Protein AF-A0A5E4LRZ2-F1 (afdb_monomer)

Nearest PDB structures (foldseek):
  6qfd-assembly1_A  TM=7.052E-01  e=1.386E-02  Halobacterium salinarum NRC-1
  9jm0-assembly1_L  TM=5.644E-01  e=1.169E-01  Escherichia coli
  7dg2-assembly1_A  TM=5.696E-01  e=1.791E-01  Xenopus laevis
  8b9x-assembly2_B  TM=5.168E-01  e=1.243E-01  Homo sapiens
  7v9x-assembly1_C  TM=5.804E-01  e=6.843E-01  Escherichia coli

Structure (mmCIF, N/CA/C/O backbone):
data_AF-A0A5E4LRZ2-F1
#
_entry.id   AF-A0A5E4LRZ2-F1
#
loop_
_atom_site.group_PDB
_atom_site.id
_atom_site.type_symbol
_atom_site.label_atom_id
_atom_site.label_alt_id
_atom_site.label_comp_id
_atom_site.label_asym_id
_atom_site.label_entity_id
_atom_site.label_seq_id
_atom_site.pdbx_PDB_ins_code
_atom_site.Cartn_x
_atom_site.Cartn_y
_atom_site.Cartn_z
_atom_site.occupancy
_atom_site.B_iso_or_equiv
_atom_site.auth_seq_id
_atom_site.auth_comp_id
_atom_site.auth_asym_id
_atom_site.auth_atom_id
_atom_site.pdbx_PDB_model_num
ATOM 1 N N . MET A 1 1 ? 62.713 -15.114 -12.283 1.00 41.16 1 MET A N 1
ATOM 2 C CA . MET A 1 1 ? 62.167 -14.926 -13.647 1.00 41.16 1 MET A CA 1
ATOM 3 C C . MET A 1 1 ? 60.841 -14.191 -13.545 1.00 41.16 1 MET A C 1
ATOM 5 O O . MET A 1 1 ? 59.842 -14.797 -13.183 1.00 41.16 1 MET A O 1
ATOM 9 N N . ILE A 1 2 ? 60.842 -12.883 -13.797 1.00 35.38 2 ILE A N 1
ATOM 10 C CA . ILE A 1 2 ? 59.620 -12.074 -13.849 1.00 35.38 2 ILE A 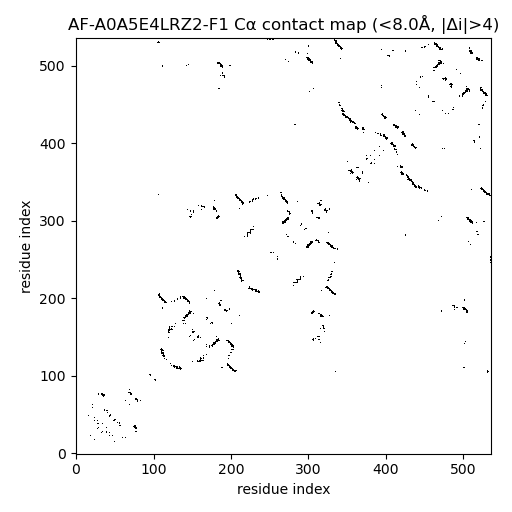CA 1
ATOM 11 C C . ILE A 1 2 ? 58.945 -12.401 -15.185 1.00 35.38 2 ILE A C 1
ATOM 13 O O . ILE A 1 2 ? 59.449 -12.026 -16.240 1.00 35.38 2 ILE A O 1
ATOM 17 N N . ARG A 1 3 ? 57.855 -13.178 -15.158 1.0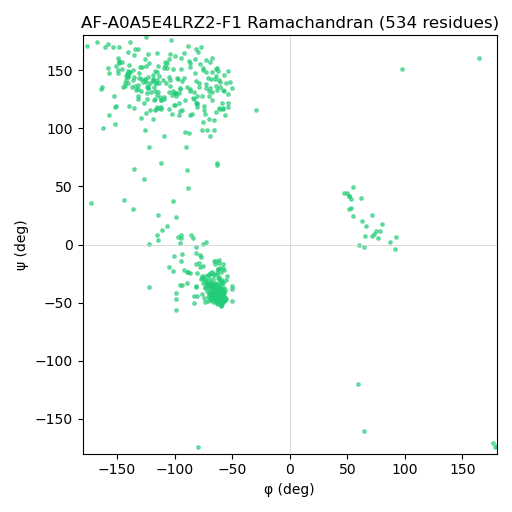0 34.75 3 ARG A N 1
ATOM 18 C CA . ARG A 1 3 ? 57.011 -13.377 -16.341 1.00 34.75 3 ARG A CA 1
ATOM 19 C C . ARG A 1 3 ? 56.285 -12.066 -16.607 1.00 34.75 3 ARG A C 1
ATOM 21 O O . ARG A 1 3 ? 55.382 -11.697 -15.863 1.00 34.75 3 ARG A O 1
ATOM 28 N N . THR A 1 4 ? 56.689 -11.374 -17.664 1.00 33.81 4 THR A N 1
ATOM 29 C CA . THR A 1 4 ? 55.971 -10.226 -18.211 1.00 33.81 4 THR A CA 1
ATOM 30 C C . THR A 1 4 ? 54.546 -10.666 -18.535 1.00 33.81 4 THR A C 1
ATOM 32 O O . THR A 1 4 ? 54.327 -11.497 -19.419 1.00 33.81 4 THR A O 1
ATOM 35 N N . ILE A 1 5 ? 53.574 -10.154 -17.783 1.00 38.72 5 ILE A N 1
ATOM 36 C CA . ILE A 1 5 ? 52.155 -10.345 -18.071 1.00 38.72 5 ILE A CA 1
ATOM 37 C C . ILE A 1 5 ? 51.898 -9.612 -19.389 1.00 38.72 5 ILE A C 1
ATOM 39 O O . ILE A 1 5 ? 51.934 -8.383 -19.431 1.00 38.72 5 ILE A O 1
ATOM 43 N N . LYS A 1 6 ? 51.698 -10.354 -20.487 1.00 39.06 6 LYS A N 1
ATOM 44 C CA . LYS A 1 6 ? 51.156 -9.763 -21.715 1.00 39.06 6 LYS A CA 1
ATOM 45 C C . LYS A 1 6 ? 49.798 -9.172 -21.350 1.00 39.06 6 LYS A C 1
ATOM 47 O O . LYS A 1 6 ? 48.937 -9.901 -20.859 1.00 39.06 6 LYS A O 1
ATOM 52 N N . GLN A 1 7 ? 49.625 -7.870 -21.570 1.00 30.97 7 GLN A N 1
ATOM 53 C CA . GLN A 1 7 ? 48.300 -7.263 -21.516 1.00 30.97 7 GLN A CA 1
ATOM 54 C C . GLN A 1 7 ? 47.355 -8.069 -22.425 1.00 30.97 7 GLN A C 1
ATOM 56 O O . GLN A 1 7 ? 47.787 -8.504 -23.502 1.00 30.97 7 GLN A O 1
ATOM 61 N N . PRO A 1 8 ? 46.098 -8.308 -22.011 1.00 31.67 8 PRO A N 1
ATOM 62 C CA . PRO A 1 8 ? 45.113 -8.876 -22.917 1.00 31.67 8 PRO A CA 1
ATOM 63 C C . PRO A 1 8 ? 44.998 -7.947 -24.133 1.00 31.67 8 PRO A C 1
ATOM 65 O O . PRO A 1 8 ? 45.179 -6.734 -23.979 1.00 31.67 8 PRO A O 1
ATOM 68 N N . PRO A 1 9 ? 44.750 -8.476 -25.342 1.00 30.97 9 PRO A N 1
ATOM 69 C CA . PRO A 1 9 ? 44.590 -7.623 -26.503 1.00 30.97 9 PRO A CA 1
ATOM 70 C C . PRO A 1 9 ? 43.443 -6.653 -26.218 1.00 30.97 9 PRO A C 1
ATOM 72 O O . PRO A 1 9 ? 42.300 -7.060 -26.019 1.00 30.97 9 PRO A O 1
ATOM 75 N N . VAL A 1 10 ? 43.773 -5.362 -26.172 1.00 33.16 10 VAL A N 1
ATOM 76 C CA . VAL A 1 10 ? 42.800 -4.291 -26.374 1.00 33.16 10 VAL A CA 1
ATOM 77 C C . VAL A 1 10 ? 42.057 -4.646 -27.663 1.00 33.16 10 VAL A C 1
ATOM 79 O O . VAL A 1 10 ? 42.703 -5.065 -28.627 1.00 33.16 10 VAL A O 1
ATOM 82 N N . PHE A 1 11 ? 40.726 -4.536 -27.676 1.00 38.78 11 PHE A N 1
ATOM 83 C CA . PHE A 1 11 ? 39.903 -4.642 -28.887 1.00 38.78 11 PHE A CA 1
ATOM 84 C C . PHE A 1 11 ? 40.262 -3.497 -29.859 1.00 38.78 11 PHE A C 1
ATOM 86 O O . PHE A 1 11 ? 39.494 -2.571 -30.083 1.00 38.78 11 PHE A O 1
ATOM 93 N N . SER A 1 12 ? 41.464 -3.533 -30.423 1.00 36.78 12 SER A N 1
ATOM 94 C CA . SER A 1 12 ? 41.774 -2.917 -31.704 1.00 36.78 12 SER A CA 1
ATOM 95 C C . SER A 1 12 ? 41.236 -3.862 -32.775 1.00 36.78 12 SER A C 1
ATOM 97 O O . SER A 1 12 ? 41.393 -5.075 -32.606 1.00 36.78 12 SER A O 1
ATOM 99 N N . PRO A 1 13 ? 40.608 -3.368 -33.857 1.00 37.88 13 PRO A N 1
ATOM 100 C CA . PRO A 1 13 ? 40.094 -4.243 -34.902 1.00 37.88 13 PRO A CA 1
ATOM 101 C C . PRO A 1 13 ? 41.263 -5.073 -35.461 1.00 37.88 13 PRO A C 1
ATOM 103 O O . PRO A 1 13 ? 42.227 -4.497 -35.973 1.00 37.88 13 PRO A O 1
ATOM 106 N N . PRO A 1 14 ? 41.242 -6.409 -35.326 1.00 43.06 14 PRO A N 1
ATOM 107 C CA . PRO A 1 14 ? 42.219 -7.269 -35.969 1.00 43.06 14 PRO A CA 1
ATOM 108 C C . PRO A 1 14 ? 42.085 -7.148 -37.486 1.00 43.06 14 PRO A C 1
ATOM 110 O O . PRO A 1 14 ? 41.001 -6.893 -38.004 1.00 43.06 14 PRO A O 1
ATOM 113 N N . ASP A 1 15 ? 43.196 -7.371 -38.178 1.00 54.34 15 ASP A N 1
ATOM 114 C CA . ASP A 1 15 ? 43.298 -7.563 -39.626 1.00 54.34 15 ASP A CA 1
ATOM 115 C C . ASP A 1 15 ? 42.025 -8.192 -40.242 1.00 54.34 15 ASP A C 1
ATOM 117 O O . ASP A 1 15 ? 41.661 -9.332 -39.927 1.00 54.34 15 ASP A O 1
ATOM 121 N N . ALA A 1 16 ? 41.338 -7.436 -41.109 1.00 52.62 16 ALA A N 1
ATOM 122 C CA . ALA A 1 16 ? 40.048 -7.805 -41.701 1.00 52.62 16 ALA A CA 1
ATOM 123 C C . ALA A 1 16 ? 40.093 -9.134 -42.480 1.00 52.62 16 ALA A C 1
ATOM 125 O O . ALA A 1 16 ? 39.062 -9.785 -42.656 1.00 52.62 16 ALA A O 1
ATOM 126 N N . SER A 1 17 ? 41.289 -9.575 -42.886 1.00 54.38 17 SER A N 1
ATOM 127 C CA . SER A 1 17 ? 41.528 -10.860 -43.552 1.00 54.38 17 SER A CA 1
ATOM 128 C C . SER A 1 17 ? 41.256 -12.091 -42.673 1.00 54.38 17 SER A C 1
ATOM 130 O O . SER A 1 17 ? 41.139 -13.201 -43.194 1.00 54.38 17 SER A O 1
ATOM 132 N N . ARG A 1 18 ? 41.124 -11.925 -41.348 1.00 60.69 18 ARG A N 1
ATOM 133 C CA . ARG A 1 18 ? 40.871 -13.023 -40.395 1.00 60.69 18 ARG A CA 1
ATOM 134 C C . ARG A 1 18 ? 39.396 -13.260 -40.081 1.00 60.69 18 ARG A C 1
ATOM 136 O O . ARG A 1 18 ? 39.071 -14.243 -39.416 1.00 60.69 18 ARG A O 1
ATOM 143 N N . TYR A 1 19 ? 38.506 -12.382 -40.533 1.00 71.38 19 TYR A N 1
ATOM 144 C CA . TYR A 1 19 ? 37.084 -12.463 -40.226 1.00 71.38 19 TYR A CA 1
ATOM 145 C C . TYR A 1 19 ? 36.287 -13.148 -41.330 1.00 71.38 19 TYR A C 1
ATOM 147 O O . TYR A 1 19 ? 36.519 -12.960 -42.522 1.00 71.38 19 TYR A O 1
ATOM 155 N N . SER A 1 20 ? 35.296 -13.940 -40.923 1.00 86.56 20 SER A N 1
ATOM 156 C CA . SER A 1 20 ? 34.353 -14.536 -41.866 1.00 86.56 20 SER A CA 1
ATOM 157 C C . SER A 1 20 ? 33.531 -13.449 -42.569 1.00 86.56 20 SER A C 1
ATOM 159 O O . SER A 1 20 ? 33.213 -12.419 -41.970 1.00 86.56 20 SER A O 1
ATOM 161 N N . LEU A 1 21 ? 33.089 -13.705 -43.806 1.00 88.00 21 LEU A N 1
ATOM 162 C CA . LEU A 1 21 ? 32.194 -12.790 -44.530 1.00 88.00 21 LEU A CA 1
ATOM 163 C C . LEU A 1 21 ? 30.916 -12.473 -43.727 1.00 88.00 21 LEU A C 1
ATOM 165 O O . LEU A 1 21 ? 30.387 -11.370 -43.816 1.00 88.00 21 LEU A O 1
ATOM 169 N N . ARG A 1 22 ? 30.459 -13.420 -42.895 1.00 90.88 22 ARG A N 1
ATOM 170 C CA . ARG A 1 22 ? 29.355 -13.243 -41.942 1.00 90.88 22 ARG A CA 1
ATOM 171 C C . ARG A 1 22 ? 29.642 -12.132 -40.932 1.00 90.88 22 ARG A C 1
ATOM 173 O O . ARG A 1 22 ? 28.804 -11.257 -40.745 1.00 90.88 22 ARG A O 1
ATOM 180 N N . THR A 1 23 ? 30.821 -12.146 -40.317 1.00 88.25 23 THR A N 1
ATOM 181 C CA . THR A 1 23 ? 31.249 -11.128 -39.346 1.00 88.25 23 THR A CA 1
ATOM 182 C C . THR A 1 23 ? 31.378 -9.755 -39.997 1.00 88.25 23 THR A C 1
ATOM 184 O O . THR A 1 23 ? 30.897 -8.774 -39.441 1.00 88.25 23 THR A O 1
ATOM 187 N N . LEU A 1 24 ? 31.954 -9.693 -41.200 1.00 90.44 24 LEU A N 1
ATOM 188 C CA . LEU A 1 24 ? 32.129 -8.436 -41.928 1.00 90.44 24 LEU A CA 1
ATOM 189 C C . LEU A 1 24 ? 30.788 -7.801 -42.311 1.00 90.44 24 LEU A C 1
ATOM 191 O O . LEU A 1 24 ? 30.623 -6.598 -42.167 1.00 90.44 24 LEU A O 1
ATOM 195 N N . VAL A 1 25 ? 29.802 -8.604 -42.726 1.00 91.62 25 VAL A N 1
ATOM 196 C CA . VAL A 1 25 ? 28.440 -8.112 -42.998 1.00 91.62 25 VAL A CA 1
ATOM 197 C C . VAL A 1 25 ? 27.772 -7.568 -41.730 1.00 91.62 25 VAL A C 1
ATOM 199 O O . VAL A 1 25 ? 27.154 -6.507 -41.790 1.00 91.62 25 VAL A O 1
ATOM 202 N N . ILE A 1 26 ? 27.913 -8.252 -40.587 1.00 90.50 26 ILE A N 1
ATOM 203 C CA . ILE A 1 26 ? 27.392 -7.771 -39.294 1.00 90.50 26 ILE A CA 1
ATOM 204 C C . ILE A 1 26 ? 28.047 -6.438 -38.914 1.00 90.50 26 ILE A C 1
ATOM 206 O O . ILE A 1 26 ? 27.341 -5.514 -38.531 1.00 90.50 26 ILE A O 1
ATOM 210 N N . GLN A 1 27 ? 29.367 -6.317 -39.069 1.00 88.50 27 GLN A N 1
ATOM 211 C CA . GLN A 1 27 ? 30.116 -5.100 -38.741 1.00 88.50 27 GLN A CA 1
ATOM 212 C C . GLN A 1 27 ? 29.839 -3.945 -39.717 1.00 88.50 27 GLN A C 1
ATOM 214 O O . GLN A 1 27 ? 29.812 -2.781 -39.336 1.00 88.50 27 GLN A O 1
ATOM 219 N N . THR A 1 28 ? 29.579 -4.232 -40.994 1.00 91.69 28 THR A N 1
ATOM 220 C CA . THR A 1 28 ? 29.072 -3.211 -41.917 1.00 91.69 28 THR A CA 1
ATOM 221 C C . THR A 1 28 ? 27.716 -2.697 -41.447 1.00 91.69 28 THR A C 1
ATOM 223 O O . THR A 1 28 ? 27.532 -1.492 -41.359 1.00 91.69 28 THR A O 1
ATOM 226 N N . LEU A 1 29 ? 26.787 -3.593 -41.106 1.00 91.81 29 LEU A N 1
ATOM 227 C CA . LEU A 1 29 ? 25.434 -3.222 -40.684 1.00 91.81 29 LEU A CA 1
ATOM 228 C C . LEU A 1 29 ? 25.346 -2.696 -39.239 1.00 91.81 29 LEU A C 1
ATOM 230 O O . LEU A 1 29 ? 24.295 -2.179 -38.869 1.00 91.81 29 LEU A O 1
ATOM 234 N N . SER A 1 30 ? 26.401 -2.809 -38.421 1.00 89.19 30 SER A N 1
ATOM 235 C CA . SER A 1 30 ? 26.472 -2.126 -37.119 1.00 89.19 30 SER A CA 1
ATOM 236 C C . SER A 1 30 ? 26.749 -0.637 -37.268 1.00 89.19 30 SER A C 1
ATOM 238 O O . SER A 1 30 ? 26.251 0.161 -36.478 1.00 89.19 30 SER A O 1
ATOM 240 N N . ASP A 1 31 ? 27.516 -0.277 -38.292 1.00 87.31 31 ASP A N 1
ATOM 241 C CA . ASP A 1 31 ? 28.000 1.084 -38.495 1.00 87.31 31 ASP A CA 1
ATOM 242 C C . ASP A 1 31 ? 27.129 1.827 -39.515 1.00 87.31 31 ASP A C 1
ATOM 244 O O . ASP A 1 31 ? 26.769 2.983 -39.315 1.00 87.31 31 ASP A O 1
ATOM 248 N N . ASP A 1 32 ? 26.747 1.129 -40.586 1.00 88.44 32 ASP A N 1
ATOM 249 C CA . ASP A 1 32 ? 26.063 1.674 -41.748 1.00 88.44 32 ASP A CA 1
ATOM 250 C C . ASP A 1 32 ? 24.770 0.879 -41.983 1.00 88.44 32 ASP A C 1
ATOM 252 O O . ASP A 1 32 ? 24.766 -0.211 -42.559 1.00 88.44 32 ASP A O 1
ATOM 256 N N . TRP A 1 33 ? 23.641 1.416 -41.519 1.00 91.44 33 TRP A N 1
ATOM 257 C CA . TRP A 1 33 ? 22.314 0.818 -41.677 1.00 91.44 33 TRP A CA 1
ATOM 258 C C . TRP A 1 33 ? 21.233 1.908 -41.788 1.00 91.44 33 TRP A C 1
ATOM 260 O O . TRP A 1 33 ? 21.430 3.026 -41.315 1.00 91.44 33 TRP A O 1
ATOM 270 N N . PRO A 1 34 ? 20.070 1.618 -42.398 1.00 91.31 34 PRO A N 1
ATOM 271 C CA . PRO A 1 34 ? 19.722 0.399 -43.127 1.00 91.31 34 PRO A CA 1
ATOM 272 C C . PRO A 1 34 ? 20.251 0.414 -44.576 1.00 91.31 34 PRO A C 1
ATOM 274 O O . PRO A 1 34 ? 20.159 1.431 -45.272 1.00 91.31 34 PRO A O 1
ATOM 277 N N . LEU A 1 35 ? 20.741 -0.729 -45.072 1.00 94.06 35 LEU A N 1
ATOM 278 C CA . LEU A 1 35 ? 21.342 -0.863 -46.413 1.00 94.06 35 LEU A CA 1
ATOM 279 C C . LEU A 1 35 ? 20.638 -1.922 -47.267 1.00 94.06 35 LEU A C 1
ATOM 281 O O . LEU A 1 35 ? 20.237 -2.972 -46.776 1.00 94.06 35 LEU A O 1
ATOM 285 N N . ASN A 1 36 ? 20.521 -1.694 -48.576 1.00 94.94 36 ASN A N 1
ATOM 286 C CA . ASN A 1 36 ? 20.112 -2.749 -49.510 1.00 94.94 36 ASN A CA 1
ATOM 287 C C . ASN A 1 36 ? 21.291 -3.686 -49.851 1.00 94.94 36 ASN A C 1
ATOM 289 O O . ASN A 1 36 ? 22.453 -3.354 -49.623 1.00 94.94 36 ASN A O 1
ATOM 293 N N . GLY A 1 37 ? 21.018 -4.850 -50.452 1.00 91.69 37 GLY A N 1
ATOM 294 C CA . GLY A 1 37 ? 22.056 -5.860 -50.713 1.00 91.69 37 GLY A CA 1
ATOM 295 C C . GLY A 1 37 ? 23.233 -5.378 -51.581 1.00 91.69 37 GLY A C 1
ATOM 296 O O . GLY A 1 37 ? 24.360 -5.827 -51.385 1.00 91.69 37 GLY A O 1
ATOM 297 N N . ARG A 1 38 ? 23.012 -4.433 -52.511 1.00 93.38 38 ARG A N 1
ATOM 298 C CA . ARG A 1 38 ? 24.093 -3.822 -53.311 1.00 93.38 38 ARG A CA 1
ATOM 299 C C . ARG A 1 38 ? 24.946 -2.876 -52.473 1.00 93.38 38 ARG A C 1
ATOM 301 O O . ARG A 1 38 ? 26.162 -2.878 -52.626 1.00 93.38 38 ARG A O 1
ATOM 308 N N . GLN A 1 39 ? 24.321 -2.102 -51.593 1.00 94.50 39 GLN A N 1
ATOM 309 C CA . GLN A 1 39 ? 25.025 -1.202 -50.684 1.00 94.50 39 GLN A CA 1
ATOM 310 C C . GLN A 1 39 ? 25.871 -1.975 -49.670 1.00 94.50 39 GLN A C 1
ATOM 312 O O . GLN A 1 39 ? 27.029 -1.627 -49.489 1.00 94.50 39 GLN A O 1
ATOM 317 N N . VAL A 1 40 ? 25.353 -3.070 -49.096 1.00 93.25 40 VAL A N 1
ATOM 318 C CA . VAL A 1 40 ? 26.142 -3.946 -48.209 1.00 93.25 40 VAL A CA 1
ATOM 319 C C . VAL A 1 40 ? 27.357 -4.512 -48.946 1.00 93.25 40 VAL A C 1
ATOM 321 O O . VAL A 1 40 ? 28.463 -4.474 -48.425 1.00 93.25 40 VAL A O 1
ATOM 324 N N . TYR A 1 41 ? 27.177 -4.997 -50.179 1.00 94.31 41 TYR A N 1
ATOM 325 C CA . TYR A 1 41 ? 28.283 -5.511 -50.992 1.00 94.31 41 TYR A CA 1
ATOM 326 C C . TYR A 1 41 ? 29.390 -4.470 -51.223 1.00 94.31 41 TYR A C 1
ATOM 328 O O . TYR A 1 41 ? 30.567 -4.779 -51.039 1.00 94.31 41 TYR A O 1
ATOM 336 N N . LEU A 1 42 ? 29.014 -3.250 -51.621 1.00 91.75 42 LEU A N 1
ATOM 337 C CA . LEU A 1 42 ? 29.971 -2.169 -51.861 1.00 91.75 42 LEU A CA 1
ATOM 338 C C . LEU A 1 42 ? 30.667 -1.744 -50.564 1.00 91.75 42 LEU A C 1
ATOM 340 O O . LEU A 1 42 ? 31.889 -1.649 -50.550 1.00 91.75 42 LEU A O 1
ATOM 344 N N . ALA A 1 43 ? 29.912 -1.591 -49.475 1.00 90.06 43 ALA A N 1
ATOM 345 C CA . ALA A 1 43 ? 30.446 -1.198 -48.178 1.00 90.06 43 ALA A CA 1
ATOM 346 C C . ALA A 1 43 ? 31.416 -2.244 -47.608 1.00 90.06 43 ALA A C 1
ATOM 348 O O . ALA A 1 43 ? 32.485 -1.884 -47.133 1.00 90.06 43 ALA A O 1
ATOM 349 N N . VAL A 1 44 ? 31.112 -3.543 -47.717 1.00 89.44 44 VAL A N 1
ATOM 350 C CA . VAL A 1 44 ? 32.045 -4.607 -47.300 1.00 89.44 44 VAL A CA 1
ATOM 351 C C . VAL A 1 44 ? 33.329 -4.574 -48.139 1.00 89.44 44 VAL A C 1
ATOM 353 O O . VAL A 1 44 ? 34.421 -4.741 -47.597 1.00 89.44 44 VAL A O 1
ATOM 356 N N . LYS A 1 45 ? 33.212 -4.349 -49.455 1.00 87.62 45 LYS A N 1
ATOM 357 C CA . LYS A 1 45 ? 34.362 -4.276 -50.369 1.00 87.62 45 LYS A CA 1
ATOM 358 C C . LYS A 1 45 ? 35.273 -3.087 -50.050 1.00 87.62 45 LYS A C 1
ATOM 360 O O . LYS A 1 45 ? 36.490 -3.239 -50.023 1.00 87.62 45 LYS A O 1
ATOM 365 N N . GLU A 1 46 ? 34.680 -1.921 -49.827 1.00 86.25 46 GLU A N 1
ATOM 366 C CA . GLU A 1 46 ? 35.391 -0.663 -49.590 1.00 86.25 46 GLU A CA 1
ATOM 367 C C . GLU A 1 46 ? 36.000 -0.603 -48.186 1.00 86.25 46 GLU A C 1
ATOM 369 O O . GLU A 1 46 ? 37.177 -0.290 -48.034 1.00 86.25 46 GLU A O 1
ATOM 374 N N . LYS A 1 47 ? 35.228 -0.975 -47.160 1.00 84.31 47 LYS A N 1
ATOM 375 C CA . LYS A 1 47 ? 35.608 -0.820 -45.749 1.00 84.31 47 LYS A CA 1
ATOM 376 C C . LYS A 1 47 ? 36.688 -1.793 -45.290 1.00 84.31 47 LYS A C 1
ATOM 378 O O . LYS A 1 47 ? 37.472 -1.472 -44.403 1.00 84.31 47 LYS A O 1
ATOM 383 N N . PHE A 1 48 ? 36.721 -2.984 -45.879 1.00 83.62 48 PHE A N 1
ATOM 384 C CA . PHE A 1 48 ? 37.618 -4.060 -45.455 1.00 83.62 48 PHE A CA 1
ATOM 385 C C . PHE A 1 48 ? 38.666 -4.425 -46.511 1.00 83.62 48 PHE A C 1
ATOM 387 O O . PHE A 1 48 ? 39.427 -5.366 -46.299 1.00 83.62 48 PHE A O 1
ATOM 394 N N . SER A 1 49 ? 38.718 -3.704 -47.640 1.00 81.19 49 SER A N 1
ATOM 395 C CA . SER A 1 49 ? 39.664 -3.936 -48.745 1.00 81.19 49 SER A CA 1
ATOM 396 C C . SER A 1 49 ? 39.706 -5.391 -49.240 1.00 81.19 49 SER A C 1
ATOM 398 O O . SER A 1 49 ? 40.732 -5.873 -49.721 1.00 81.19 49 SER A O 1
ATOM 400 N N . ILE A 1 50 ? 38.580 -6.104 -49.138 1.00 80.25 50 ILE A N 1
ATOM 401 C CA . ILE A 1 50 ? 38.406 -7.476 -49.629 1.00 80.25 50 ILE A CA 1
ATOM 402 C C . ILE A 1 50 ? 37.533 -7.491 -50.884 1.00 80.25 50 ILE A C 1
ATOM 404 O O . ILE A 1 50 ? 36.709 -6.609 -51.097 1.00 80.25 50 ILE A O 1
ATOM 408 N N . SER A 1 51 ? 37.666 -8.526 -51.715 1.00 81.38 51 SER A N 1
ATOM 409 C CA . SER A 1 51 ? 36.856 -8.693 -52.932 1.00 81.38 51 SER A CA 1
ATOM 410 C C . SER A 1 51 ? 35.899 -9.888 -52.826 1.00 81.38 51 SER A C 1
ATOM 412 O O . SER A 1 51 ? 36.115 -10.900 -53.496 1.00 81.38 51 SER A O 1
ATOM 414 N N . PRO A 1 52 ? 34.840 -9.823 -51.992 1.00 85.19 52 PRO A N 1
ATOM 415 C CA . PRO A 1 52 ? 33.826 -10.870 -51.968 1.00 85.19 52 PRO A CA 1
ATOM 416 C C . PRO A 1 52 ? 33.041 -10.874 -53.288 1.00 85.19 52 PRO A C 1
ATOM 418 O O . PRO A 1 52 ? 33.005 -9.880 -54.014 1.00 85.19 52 PRO A O 1
ATOM 421 N N . THR A 1 53 ? 32.367 -11.977 -53.609 1.00 91.00 53 THR A N 1
ATOM 422 C CA . THR A 1 53 ? 31.400 -11.991 -54.715 1.00 91.00 53 THR A CA 1
ATOM 423 C C . THR A 1 53 ? 30.059 -11.434 -54.242 1.00 91.00 53 THR A C 1
ATOM 425 O O . THR A 1 53 ? 29.657 -11.634 -53.093 1.00 91.00 53 THR A O 1
ATOM 428 N N . TYR A 1 54 ? 29.319 -10.770 -55.136 1.00 91.12 54 TYR A N 1
ATOM 429 C CA . TYR A 1 54 ? 27.969 -10.287 -54.823 1.00 91.12 54 TYR A CA 1
ATOM 430 C C . TYR A 1 54 ? 27.044 -11.431 -54.373 1.00 91.12 54 TYR A C 1
ATOM 432 O O . TYR A 1 54 ? 26.325 -11.306 -53.384 1.00 91.12 54 TYR A O 1
ATOM 440 N N . GLN A 1 55 ? 27.128 -12.585 -55.047 1.00 90.19 55 GLN A N 1
ATOM 441 C CA . GLN A 1 55 ? 26.392 -13.796 -54.670 1.00 90.19 55 GLN A CA 1
ATOM 442 C C . GLN A 1 55 ? 26.775 -14.301 -53.269 1.00 90.19 55 GLN A C 1
ATOM 444 O O . GLN A 1 55 ? 25.901 -14.742 -52.524 1.00 90.19 55 GLN A O 1
ATOM 449 N N . GLY A 1 56 ? 28.052 -14.195 -52.881 1.00 90.25 56 GLY A N 1
ATOM 450 C CA . GLY A 1 56 ? 28.529 -14.555 -51.545 1.00 90.25 56 GLY A CA 1
ATOM 451 C C . GLY A 1 56 ? 27.922 -13.678 -50.450 1.00 90.25 56 GLY A C 1
ATOM 452 O O . GLY A 1 56 ? 27.383 -14.202 -49.477 1.00 90.25 56 GLY A O 1
ATOM 453 N N . VAL A 1 57 ? 27.923 -12.353 -50.641 1.00 92.62 57 VAL A N 1
ATOM 454 C CA . VAL A 1 57 ? 27.279 -11.407 -49.707 1.00 92.62 57 VAL A CA 1
ATOM 455 C C . VAL A 1 57 ? 25.774 -11.664 -49.629 1.00 92.62 57 VAL A C 1
ATOM 457 O O . VAL A 1 57 ? 25.210 -11.733 -48.539 1.00 92.62 57 VAL A O 1
ATOM 460 N N . HIS A 1 58 ? 25.121 -11.891 -50.770 1.00 93.25 58 HIS A N 1
ATOM 461 C CA . HIS A 1 58 ? 23.690 -12.183 -50.818 1.00 93.25 58 HIS A CA 1
ATOM 462 C C . HIS A 1 58 ? 23.325 -13.488 -50.087 1.00 93.25 58 HIS A C 1
ATOM 464 O O . HIS A 1 58 ? 22.291 -13.560 -49.420 1.00 93.25 58 HIS A O 1
ATOM 470 N N . LYS A 1 59 ? 24.156 -14.534 -50.194 1.00 94.75 59 LYS A N 1
ATOM 471 C CA . LYS A 1 59 ? 23.959 -15.798 -49.469 1.00 94.75 59 LYS A CA 1
ATOM 472 C C . LYS A 1 59 ? 24.061 -15.594 -47.954 1.00 94.75 59 LYS A C 1
ATOM 474 O O . LYS A 1 59 ? 23.205 -16.082 -47.223 1.00 94.75 59 LYS A O 1
ATOM 479 N N . VAL A 1 60 ? 25.059 -14.834 -47.500 1.00 94.62 60 VAL A N 1
ATOM 480 C CA . VAL A 1 60 ? 25.260 -14.507 -46.078 1.00 94.62 60 VAL A CA 1
ATOM 481 C C . VAL A 1 60 ? 24.106 -13.675 -45.519 1.00 94.62 60 VAL A C 1
ATOM 483 O O . VAL A 1 60 ? 23.629 -13.966 -44.429 1.00 94.62 60 VAL A O 1
ATOM 486 N N . LEU A 1 61 ? 23.616 -12.684 -46.270 1.00 94.62 61 LEU A N 1
ATOM 487 C CA . LEU A 1 61 ? 22.463 -11.875 -45.862 1.00 94.62 61 LEU A CA 1
ATOM 488 C C . LEU A 1 61 ? 21.201 -12.721 -45.649 1.00 94.62 61 LEU A C 1
ATOM 490 O O . LEU A 1 61 ? 20.484 -12.487 -44.683 1.00 94.62 61 LEU A O 1
ATOM 494 N N . ARG A 1 62 ? 20.937 -13.715 -46.514 1.00 92.56 62 ARG A N 1
ATOM 495 C CA . ARG A 1 62 ? 19.821 -14.659 -46.309 1.00 92.56 62 ARG A CA 1
ATOM 496 C C . ARG A 1 62 ? 20.024 -15.506 -45.060 1.00 92.56 62 ARG A C 1
ATOM 498 O O . ARG A 1 62 ? 19.142 -15.540 -44.220 1.00 92.56 62 ARG A O 1
ATOM 505 N N . GLN A 1 63 ? 21.202 -16.104 -44.905 1.00 89.31 63 GLN A N 1
ATOM 506 C CA . GLN A 1 63 ? 21.495 -16.939 -43.742 1.00 89.31 63 GLN A CA 1
ATOM 507 C C . GLN A 1 63 ? 21.360 -16.161 -42.425 1.00 89.31 63 GLN A C 1
ATOM 509 O O . GLN A 1 63 ? 20.829 -16.675 -41.453 1.00 89.31 63 GLN A O 1
ATOM 514 N N . LEU A 1 64 ? 21.801 -14.902 -42.392 1.00 87.62 64 LEU A N 1
ATOM 515 C CA . LEU A 1 64 ? 21.660 -14.050 -41.214 1.00 87.62 64 LEU A CA 1
ATOM 516 C C . LEU A 1 64 ? 20.211 -13.609 -40.941 1.00 87.62 64 LEU A C 1
ATOM 518 O O . LEU A 1 64 ? 19.888 -13.327 -39.790 1.00 87.62 64 LEU A O 1
ATOM 522 N N . LEU A 1 65 ? 19.348 -13.533 -41.960 1.00 88.12 65 LEU A N 1
ATOM 523 C CA . LEU A 1 65 ? 17.906 -13.355 -41.754 1.00 88.12 65 LEU A CA 1
ATOM 524 C C . LEU A 1 65 ? 17.269 -14.625 -41.183 1.00 88.12 65 LEU A C 1
ATOM 526 O O . LEU A 1 65 ? 16.504 -14.529 -40.229 1.00 88.12 65 LEU A O 1
ATOM 530 N N . ASP A 1 66 ? 17.609 -15.789 -41.740 1.00 84.25 66 ASP A N 1
ATOM 531 C CA . ASP A 1 66 ? 17.087 -17.087 -41.294 1.00 84.25 66 ASP A CA 1
ATOM 532 C C . ASP A 1 66 ? 17.502 -17.383 -39.842 1.00 84.25 66 ASP A C 1
ATOM 534 O O . ASP A 1 66 ? 16.695 -17.850 -39.042 1.00 84.25 66 ASP A O 1
ATOM 538 N N . ASP A 1 67 ? 18.735 -17.020 -39.475 1.00 75.88 67 ASP A N 1
ATOM 539 C CA . ASP A 1 67 ? 19.265 -17.128 -38.111 1.00 75.88 67 ASP A CA 1
ATOM 540 C C . ASP A 1 67 ? 18.716 -16.038 -37.160 1.00 75.88 67 ASP A C 1
ATOM 542 O O . ASP A 1 67 ? 19.121 -15.967 -36.000 1.00 75.88 67 ASP A O 1
ATOM 546 N N . GLY A 1 68 ? 17.846 -15.140 -37.639 1.00 82.56 68 GLY A N 1
ATOM 547 C CA . GLY A 1 68 ? 17.240 -14.069 -36.842 1.00 82.56 68 GLY A CA 1
ATOM 548 C C . GLY A 1 68 ? 18.186 -12.927 -36.445 1.00 82.56 68 GLY A C 1
ATOM 549 O O . GLY A 1 68 ? 17.783 -12.038 -35.696 1.00 82.56 68 GLY A O 1
ATOM 550 N N . VAL A 1 69 ? 19.421 -12.907 -36.953 1.00 86.44 69 VAL A N 1
ATOM 551 C CA . VAL A 1 69 ? 20.444 -11.881 -36.663 1.00 86.44 69 VAL A CA 1
ATOM 552 C C . VAL A 1 69 ? 20.122 -10.550 -37.345 1.00 86.44 69 VAL A C 1
ATOM 554 O O . VAL A 1 69 ? 20.417 -9.478 -36.814 1.00 86.44 69 VAL A O 1
ATOM 557 N N . LEU A 1 70 ? 19.516 -10.602 -38.532 1.00 90.06 70 LEU A N 1
ATOM 558 C CA . LEU A 1 70 ? 19.083 -9.431 -39.292 1.00 90.06 70 LEU A CA 1
ATOM 559 C C . LEU A 1 70 ? 17.562 -9.301 -39.289 1.00 90.06 70 LEU A C 1
ATOM 561 O O . LEU A 1 70 ? 16.830 -10.276 -39.156 1.00 90.06 70 LEU A O 1
ATOM 565 N N . SER A 1 71 ? 17.092 -8.080 -39.514 1.00 90.06 71 SER A N 1
ATOM 566 C CA . SER A 1 71 ? 15.721 -7.796 -39.923 1.00 90.06 71 SER A CA 1
ATOM 567 C C . SER A 1 71 ? 15.720 -7.148 -41.307 1.00 90.06 71 SER A C 1
ATOM 569 O O . SER A 1 71 ? 16.675 -6.468 -41.699 1.00 90.06 71 SER A O 1
ATOM 571 N N . TYR A 1 72 ? 14.654 -7.392 -42.070 1.00 92.56 72 TYR A N 1
ATOM 572 C CA . TYR A 1 72 ? 14.483 -6.863 -43.420 1.00 92.56 72 TYR A CA 1
ATOM 573 C C . TYR A 1 72 ? 13.208 -6.029 -43.498 1.00 92.56 72 TYR A C 1
ATOM 575 O O . TYR A 1 72 ? 12.108 -6.552 -43.319 1.00 92.56 72 TYR A O 1
ATOM 583 N N . LYS A 1 73 ? 13.353 -4.729 -43.762 1.00 88.56 73 LYS A N 1
ATOM 584 C CA . LYS A 1 73 ? 12.241 -3.774 -43.846 1.00 88.56 73 LYS A CA 1
ATOM 585 C C . LYS A 1 73 ? 12.503 -2.769 -44.964 1.00 88.56 73 LYS A C 1
ATOM 587 O O . LYS A 1 73 ? 13.643 -2.375 -45.186 1.00 88.56 73 LYS A O 1
ATOM 592 N N . ASP A 1 74 ? 11.463 -2.392 -45.707 1.00 90.56 74 ASP A N 1
ATOM 593 C CA . ASP A 1 74 ? 11.537 -1.386 -46.781 1.00 90.56 74 ASP A CA 1
ATOM 594 C C . ASP A 1 74 ? 12.663 -1.650 -47.800 1.00 90.56 74 ASP A C 1
ATOM 596 O O . ASP A 1 74 ? 13.379 -0.753 -48.246 1.00 90.56 74 ASP A O 1
ATOM 600 N N . LYS A 1 75 ? 12.821 -2.928 -48.170 1.00 90.94 75 LYS A N 1
ATOM 601 C CA . LYS A 1 75 ? 13.862 -3.449 -49.071 1.00 90.94 75 LYS A CA 1
ATOM 602 C C . LYS A 1 75 ? 15.309 -3.287 -48.570 1.00 90.94 75 LYS A C 1
ATOM 604 O O . LYS A 1 75 ? 16.250 -3.368 -49.368 1.00 90.94 75 LYS A O 1
ATOM 609 N N . LYS A 1 76 ? 15.508 -3.088 -47.266 1.00 94.06 76 LYS A N 1
ATOM 610 C CA . LYS A 1 76 ? 16.816 -2.893 -46.634 1.00 94.06 76 LYS A CA 1
ATOM 611 C C . LYS A 1 76 ? 17.024 -3.832 -45.445 1.00 94.06 76 LYS A C 1
ATOM 613 O O . LYS A 1 76 ? 16.074 -4.254 -44.794 1.00 94.06 76 LYS A O 1
ATOM 618 N N . TYR A 1 77 ? 18.287 -4.139 -45.183 1.00 94.50 77 TYR A N 1
ATOM 619 C CA . TYR A 1 77 ? 18.765 -4.946 -44.070 1.00 94.50 77 TYR A CA 1
ATOM 620 C C . TYR A 1 77 ? 19.244 -4.044 -42.935 1.00 94.50 77 TYR A C 1
ATOM 622 O O . TYR A 1 77 ? 19.863 -3.003 -43.175 1.00 94.50 77 TYR A O 1
ATOM 630 N N . GLN A 1 78 ? 18.993 -4.483 -41.710 1.00 94.69 78 GLN A N 1
ATOM 631 C CA . GLN A 1 78 ? 19.516 -3.897 -40.479 1.00 94.69 78 GLN A CA 1
ATOM 632 C C . GLN A 1 78 ? 19.674 -5.006 -39.434 1.00 94.69 78 GLN A C 1
ATOM 634 O O . GLN A 1 78 ? 19.049 -6.064 -39.558 1.00 94.69 78 GLN A O 1
ATOM 639 N N . LEU A 1 79 ? 20.490 -4.788 -38.405 1.00 92.19 79 LEU A N 1
ATOM 640 C CA . LEU A 1 79 ? 20.596 -5.745 -37.304 1.00 92.19 79 LEU A CA 1
ATOM 641 C C . LEU A 1 79 ? 19.246 -5.897 -36.589 1.00 92.19 79 LEU A C 1
ATOM 643 O O . LEU A 1 79 ? 18.495 -4.933 -36.427 1.00 92.19 79 LEU A O 1
ATOM 647 N N . ASN A 1 80 ? 18.920 -7.119 -36.178 1.00 86.75 80 ASN A N 1
ATOM 648 C CA . ASN A 1 80 ? 17.750 -7.372 -35.353 1.00 86.75 80 ASN A CA 1
ATOM 649 C C . ASN A 1 80 ? 18.033 -6.899 -33.920 1.00 86.75 80 ASN A C 1
ATOM 651 O O . ASN A 1 80 ? 18.937 -7.402 -33.253 1.00 86.75 80 ASN A O 1
ATOM 655 N N . THR A 1 81 ? 17.245 -5.944 -33.431 1.00 79.31 81 THR A N 1
ATOM 656 C CA . THR A 1 81 ? 17.397 -5.388 -32.080 1.00 79.31 81 THR A CA 1
ATOM 657 C C . THR A 1 81 ? 17.205 -6.431 -30.982 1.00 79.31 81 THR A C 1
ATOM 659 O O . THR A 1 81 ? 17.845 -6.320 -29.939 1.00 79.31 81 THR A O 1
ATOM 662 N N . ASN A 1 82 ? 16.383 -7.460 -31.214 1.00 63.25 82 ASN A N 1
ATOM 663 C CA . ASN A 1 82 ? 16.172 -8.539 -30.246 1.00 63.25 82 ASN A CA 1
ATOM 664 C C . ASN A 1 82 ? 17.425 -9.409 -30.118 1.00 63.25 82 ASN A C 1
ATOM 666 O O . ASN A 1 82 ? 17.899 -9.636 -29.010 1.00 63.25 82 ASN A O 1
ATOM 670 N N . TRP A 1 83 ? 18.034 -9.782 -31.246 1.00 83.62 83 TRP A N 1
ATOM 671 C CA . TRP A 1 83 ? 19.297 -10.523 -31.258 1.00 83.62 83 TRP A CA 1
ATOM 672 C C . TRP A 1 83 ? 20.437 -9.748 -30.568 1.00 83.62 83 TRP A C 1
ATOM 674 O O . TRP A 1 83 ? 21.231 -10.330 -29.831 1.00 83.62 83 TRP A O 1
ATOM 684 N N . ILE A 1 84 ? 20.499 -8.419 -30.739 1.00 77.31 84 ILE A N 1
ATOM 685 C CA . ILE A 1 84 ? 21.476 -7.573 -30.025 1.00 77.31 84 ILE A CA 1
ATOM 686 C C . ILE A 1 84 ? 21.254 -7.639 -28.505 1.00 77.31 84 ILE A C 1
ATOM 688 O O . ILE A 1 84 ? 22.221 -7.777 -27.752 1.00 77.31 84 ILE A O 1
ATOM 692 N N . LYS A 1 85 ? 19.997 -7.546 -28.046 1.00 62.56 85 LYS A N 1
ATOM 693 C CA . LYS A 1 85 ? 19.655 -7.663 -26.619 1.00 62.56 85 LYS A CA 1
ATOM 694 C C . LYS A 1 85 ? 20.049 -9.037 -26.059 1.00 62.56 85 LYS A C 1
ATOM 696 O O . LYS A 1 85 ? 20.677 -9.089 -25.005 1.00 62.56 85 LYS A O 1
ATOM 701 N N . GLU A 1 86 ? 19.767 -10.119 -26.785 1.00 63.91 86 GLU A N 1
ATOM 702 C CA . GLU A 1 86 ? 20.150 -11.490 -26.407 1.00 63.91 86 GLU A CA 1
ATOM 703 C C . GLU A 1 86 ? 21.670 -11.658 -26.283 1.00 63.91 86 GLU A C 1
ATOM 705 O O . GLU A 1 86 ? 22.154 -12.206 -25.296 1.00 63.91 86 GLU A O 1
ATOM 710 N N . MET A 1 87 ? 22.440 -11.148 -27.251 1.00 74.56 87 MET A N 1
ATOM 711 C CA . MET A 1 87 ? 23.907 -11.205 -27.220 1.00 74.56 87 MET A CA 1
ATOM 712 C C . MET A 1 87 ? 24.496 -10.460 -26.022 1.00 74.56 87 MET A C 1
ATOM 714 O O . MET A 1 87 ? 25.460 -10.932 -25.415 1.00 74.56 87 MET A O 1
ATOM 718 N N . LYS A 1 88 ? 23.913 -9.309 -25.671 1.00 69.06 88 LYS A N 1
ATOM 719 C CA . LYS A 1 88 ? 24.299 -8.552 -24.480 1.00 69.06 88 LYS A CA 1
ATOM 720 C C . LYS A 1 88 ? 24.026 -9.365 -23.212 1.00 69.06 88 LYS A C 1
ATOM 722 O O . LYS A 1 88 ? 24.949 -9.576 -22.431 1.00 69.06 88 LYS A O 1
ATOM 727 N N . GLN A 1 89 ? 22.810 -9.889 -23.067 1.00 57.25 89 GLN A N 1
ATOM 728 C CA . GLN A 1 89 ? 22.415 -10.689 -21.907 1.00 57.25 89 GLN A CA 1
ATOM 729 C C . GLN A 1 89 ? 23.267 -11.958 -21.767 1.00 57.25 89 GLN A C 1
ATOM 731 O O . GLN A 1 89 ? 23.702 -12.300 -20.673 1.00 57.25 89 GLN A O 1
ATOM 736 N N . PHE A 1 90 ? 23.579 -12.627 -22.880 1.00 69.00 90 PHE A N 1
ATOM 737 C CA . PHE A 1 90 ? 24.451 -13.799 -22.905 1.00 69.00 90 PHE A CA 1
ATOM 738 C C . PHE A 1 90 ? 25.888 -13.481 -22.465 1.00 69.00 90 PHE A C 1
ATOM 740 O O . PHE A 1 90 ? 26.483 -14.237 -21.694 1.00 69.00 90 PHE A O 1
ATOM 747 N N . GLY A 1 91 ? 26.456 -12.366 -22.939 1.00 69.19 91 GLY A N 1
ATOM 748 C CA . GLY A 1 91 ? 27.785 -11.913 -22.521 1.00 69.19 91 GLY A CA 1
ATOM 749 C C . GLY A 1 91 ? 27.838 -11.595 -21.026 1.00 69.19 91 GLY A C 1
ATOM 750 O O . GLY A 1 91 ? 28.745 -12.053 -20.329 1.00 69.19 91 GLY A O 1
ATOM 751 N N . GLU A 1 92 ? 26.822 -10.891 -20.529 1.00 59.94 92 GLU A N 1
ATOM 752 C CA . GLU A 1 92 ? 26.664 -10.561 -19.110 1.00 59.94 92 GLU A CA 1
ATOM 753 C C . GLU A 1 92 ? 26.481 -11.830 -18.250 1.00 59.94 92 GLU A C 1
ATOM 755 O O . GLU A 1 92 ? 27.078 -11.954 -17.179 1.00 59.94 92 GLU A O 1
ATOM 760 N N . ASP A 1 93 ? 25.745 -12.831 -18.744 1.00 58.78 93 ASP A N 1
ATOM 761 C CA . ASP A 1 93 ? 25.572 -14.136 -18.096 1.00 58.78 93 ASP A CA 1
ATOM 762 C C . ASP A 1 93 ? 26.877 -14.926 -17.965 1.00 58.78 93 ASP A C 1
ATOM 764 O O . ASP A 1 93 ? 27.129 -15.559 -16.930 1.00 58.78 93 ASP A O 1
ATOM 768 N N . ILE A 1 94 ? 27.707 -14.918 -19.012 1.00 70.06 94 ILE A N 1
ATOM 769 C CA . ILE A 1 94 ? 29.034 -15.538 -18.979 1.00 70.06 94 ILE A CA 1
ATOM 770 C C . ILE A 1 94 ? 29.911 -14.810 -17.967 1.00 70.06 94 ILE A C 1
ATOM 772 O O . ILE A 1 94 ? 30.524 -15.462 -17.119 1.00 70.06 94 ILE A O 1
ATOM 776 N N . GLU A 1 95 ? 29.948 -13.477 -18.024 1.00 58.31 95 GLU A N 1
ATOM 777 C CA . GLU A 1 95 ? 30.741 -12.661 -17.107 1.00 58.31 95 GLU A CA 1
ATOM 778 C C . GLU A 1 95 ? 30.333 -12.913 -15.650 1.00 58.31 95 GLU A C 1
ATOM 780 O O . GLU A 1 95 ? 31.201 -13.125 -14.802 1.00 58.31 95 GLU A O 1
ATOM 785 N N . ARG A 1 96 ? 29.031 -13.004 -15.361 1.00 56.41 96 ARG A N 1
ATOM 786 C CA . ARG A 1 96 ? 28.491 -13.355 -14.040 1.00 56.41 96 ARG A CA 1
ATOM 787 C C . ARG A 1 96 ? 28.985 -14.716 -13.549 1.00 56.41 96 ARG A C 1
ATOM 789 O O . ARG A 1 96 ? 29.447 -14.829 -12.415 1.00 56.41 96 ARG A O 1
ATOM 796 N N . LYS A 1 97 ? 28.896 -15.751 -14.391 1.00 65.62 97 LYS A N 1
ATOM 797 C CA . LYS A 1 97 ? 29.298 -17.123 -14.030 1.00 65.62 97 LYS A CA 1
ATOM 798 C C . LYS A 1 97 ? 30.808 -17.258 -13.834 1.00 65.62 97 LYS A C 1
ATOM 800 O O . LYS A 1 97 ? 31.233 -18.028 -12.979 1.00 65.62 97 LYS A O 1
ATOM 805 N N . TYR A 1 98 ? 31.608 -16.524 -14.608 1.00 60.09 98 TYR A N 1
ATOM 806 C CA . TYR A 1 98 ? 33.068 -16.660 -14.612 1.00 60.09 98 TYR A CA 1
ATOM 807 C C . TYR A 1 98 ? 33.802 -15.707 -13.668 1.00 60.09 98 TYR A C 1
ATOM 809 O O . TYR A 1 98 ? 34.840 -16.076 -13.125 1.00 60.09 98 TYR A O 1
ATOM 817 N N . SER A 1 99 ? 33.314 -14.481 -13.477 1.00 53.25 99 SER A N 1
ATOM 818 C CA . SER A 1 99 ? 34.029 -13.475 -12.680 1.00 53.25 99 SER A CA 1
ATOM 819 C C . SER A 1 99 ? 33.829 -13.641 -11.173 1.00 53.25 99 SER A C 1
ATOM 821 O O . SER A 1 99 ? 34.558 -13.024 -10.396 1.00 53.25 99 SER A O 1
ATOM 823 N N . GLY A 1 100 ? 32.814 -14.404 -10.743 1.00 50.25 100 GLY A N 1
ATOM 824 C CA . GLY A 1 100 ? 32.381 -14.470 -9.342 1.00 50.25 100 GLY A CA 1
ATOM 825 C C . GLY A 1 100 ? 31.919 -13.119 -8.773 1.00 50.25 100 GLY A C 1
ATOM 826 O O . GLY A 1 100 ? 31.518 -13.038 -7.613 1.00 50.25 100 GLY A O 1
ATOM 827 N N . ARG A 1 101 ? 31.958 -12.045 -9.573 1.00 42.97 101 ARG A N 1
ATOM 828 C CA . ARG A 1 101 ? 31.436 -10.732 -9.226 1.00 42.97 101 ARG A CA 1
ATOM 829 C C . ARG A 1 101 ? 29.943 -10.764 -9.515 1.00 42.97 101 ARG A C 1
ATOM 831 O O . ARG A 1 101 ? 29.532 -11.033 -10.641 1.00 42.97 101 ARG A O 1
ATOM 838 N N . LYS A 1 102 ? 29.127 -10.430 -8.510 1.00 46.12 102 LYS A N 1
ATOM 839 C CA . LYS A 1 102 ? 27.747 -9.966 -8.710 1.00 46.12 102 LYS A CA 1
ATOM 840 C C . LYS A 1 102 ? 27.789 -8.637 -9.486 1.00 46.12 102 LYS A C 1
ATOM 842 O O . LYS A 1 102 ? 27.565 -7.575 -8.917 1.00 46.12 102 LYS A O 1
ATOM 847 N N . GLY A 1 103 ? 28.150 -8.668 -10.768 1.00 44.72 103 GLY A N 1
ATOM 848 C CA . GLY A 1 103 ? 27.869 -7.577 -11.694 1.00 44.72 103 GLY A CA 1
ATOM 849 C C . GLY A 1 103 ? 26.356 -7.523 -11.839 1.00 44.72 103 GLY A C 1
ATOM 850 O O . GLY A 1 103 ? 25.769 -8.383 -12.489 1.00 44.72 103 GLY A O 1
ATOM 851 N N . SER A 1 104 ? 25.709 -6.618 -11.106 1.00 51.97 104 SER A N 1
ATOM 852 C CA . SER A 1 104 ? 24.255 -6.578 -11.004 1.00 51.97 104 SER A CA 1
ATOM 853 C C . SER A 1 104 ? 23.667 -6.080 -12.323 1.00 51.97 104 SER A C 1
ATOM 855 O O . SER A 1 104 ? 23.585 -4.866 -12.533 1.00 51.97 104 SER A O 1
ATOM 857 N N . LEU A 1 105 ? 23.204 -6.978 -13.199 1.00 57.09 105 LEU A N 1
ATOM 858 C CA . LEU A 1 105 ? 22.091 -6.585 -14.059 1.00 57.09 105 LEU A CA 1
ATOM 859 C C . LEU A 1 105 ? 21.001 -6.083 -13.127 1.00 57.09 105 LEU A C 1
ATOM 861 O O . LEU A 1 105 ? 20.555 -6.823 -12.252 1.00 57.09 105 LEU A O 1
ATOM 865 N N . LYS A 1 106 ? 20.619 -4.819 -13.265 1.00 77.75 106 LYS A N 1
ATOM 866 C CA . LYS A 1 106 ? 19.468 -4.290 -12.552 1.00 77.75 106 LYS A CA 1
ATOM 867 C C . LYS A 1 106 ? 18.253 -4.479 -13.448 1.00 77.75 106 LYS A C 1
ATOM 869 O O . LYS A 1 106 ? 18.028 -3.697 -14.365 1.00 77.75 106 LYS A O 1
ATOM 874 N N . TYR A 1 107 ? 17.518 -5.559 -13.210 1.00 88.06 107 TYR A N 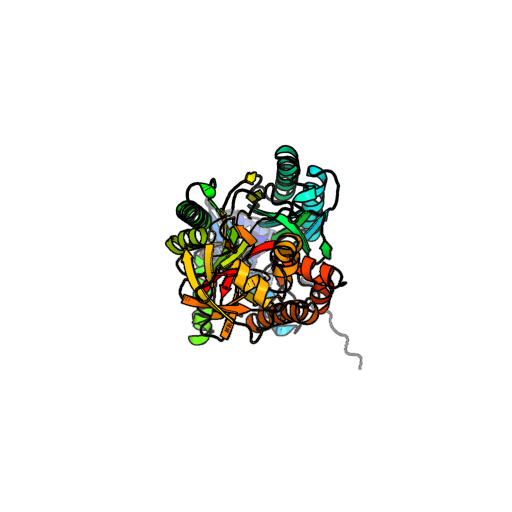1
ATOM 875 C CA . TYR A 1 107 ? 16.224 -5.818 -13.834 1.00 88.06 107 TYR A CA 1
ATOM 876 C C . TYR A 1 107 ? 15.172 -4.800 -13.390 1.00 88.06 107 TYR A C 1
ATOM 878 O O . TYR A 1 107 ? 14.224 -4.519 -14.123 1.00 88.06 107 TYR A O 1
ATOM 886 N N . VAL A 1 108 ? 15.355 -4.221 -12.202 1.00 92.88 108 VAL A N 1
ATOM 887 C CA . VAL A 1 108 ? 14.536 -3.132 -11.687 1.00 92.88 108 VAL A CA 1
ATOM 888 C C . VAL A 1 108 ? 15.405 -2.066 -11.028 1.00 92.88 108 VAL A C 1
ATOM 890 O O . VAL A 1 108 ? 16.322 -2.360 -10.260 1.00 92.88 108 VAL A O 1
ATOM 893 N N . GLU A 1 109 ? 15.101 -0.807 -11.326 1.00 94.69 109 GLU A N 1
ATOM 894 C CA . GLU A 1 109 ? 15.743 0.356 -10.722 1.00 94.69 109 GLU A CA 1
ATOM 895 C C . GLU A 1 109 ? 14.698 1.342 -10.235 1.00 94.69 109 GLU A C 1
ATOM 897 O O . GLU A 1 109 ? 13.669 1.538 -10.877 1.00 94.69 109 GLU A O 1
ATOM 902 N N . ALA A 1 110 ? 14.982 1.986 -9.107 1.00 97.38 110 ALA A N 1
ATOM 903 C CA . ALA A 1 110 ? 14.140 3.042 -8.584 1.00 97.38 110 ALA A CA 1
ATOM 904 C C . ALA A 1 110 ? 14.974 4.183 -8.004 1.00 97.38 110 ALA A C 1
ATOM 906 O O . ALA A 1 110 ? 16.043 3.962 -7.422 1.00 97.38 110 ALA A O 1
ATOM 907 N N . GLY A 1 111 ? 14.448 5.394 -8.150 1.00 97.62 111 GLY A N 1
ATOM 908 C CA . GLY A 1 111 ? 14.876 6.573 -7.410 1.00 97.62 111 GLY A CA 1
ATOM 909 C C . GLY A 1 111 ? 13.759 7.034 -6.486 1.00 97.62 111 GLY A C 1
ATOM 910 O O . GLY A 1 111 ? 12.580 6.920 -6.831 1.00 97.62 111 GLY A O 1
ATOM 911 N N . THR A 1 112 ? 14.122 7.545 -5.313 1.00 98.06 112 THR A N 1
ATOM 912 C CA . THR A 1 112 ? 13.165 8.048 -4.329 1.00 98.06 112 THR A CA 1
ATOM 913 C C . THR A 1 112 ? 13.350 9.543 -4.135 1.00 98.06 112 THR A C 1
ATOM 915 O O . THR A 1 112 ? 14.438 10.096 -4.259 1.00 98.06 112 THR A O 1
ATOM 918 N N . GLY A 1 113 ? 12.277 10.251 -3.839 1.00 97.94 113 GLY A N 1
ATOM 919 C CA . GLY A 1 113 ? 12.302 11.682 -3.598 1.00 97.94 113 GLY A CA 1
ATOM 920 C C . GLY A 1 113 ? 11.363 12.031 -2.469 1.00 97.94 113 GLY A C 1
ATOM 921 O O . GLY A 1 113 ? 10.345 11.370 -2.290 1.00 97.94 113 GLY A O 1
ATOM 922 N N . ALA A 1 114 ? 11.721 13.048 -1.697 1.00 97.62 114 ALA A N 1
ATOM 923 C CA . ALA A 1 114 ? 10.926 13.526 -0.582 1.00 97.62 114 ALA A CA 1
ATOM 924 C C . ALA A 1 114 ? 10.971 15.053 -0.535 1.00 97.62 114 ALA A C 1
ATOM 926 O O . ALA A 1 114 ? 12.021 15.665 -0.735 1.00 97.62 114 ALA A O 1
ATOM 927 N N . SER A 1 115 ? 9.837 15.682 -0.250 1.00 97.88 115 SER A N 1
ATOM 928 C CA . SER A 1 115 ? 9.767 17.126 -0.058 1.00 97.88 115 SER A CA 1
ATOM 929 C C . SER A 1 115 ? 8.777 17.494 1.034 1.00 97.88 115 SER A C 1
ATOM 931 O O . SER A 1 115 ? 7.664 16.976 1.071 1.00 97.88 115 SER A O 1
ATOM 933 N N . SER A 1 116 ? 9.181 18.427 1.890 1.00 96.94 116 SER A N 1
ATOM 934 C CA . SER A 1 116 ? 8.335 19.038 2.922 1.00 96.94 116 SER A CA 1
ATOM 935 C C . SER A 1 116 ? 8.109 20.526 2.643 1.00 96.94 116 SER A C 1
ATOM 937 O O . SER A 1 116 ? 7.925 21.309 3.573 1.00 96.94 116 SER A O 1
ATOM 939 N N . ASP A 1 117 ? 8.201 20.932 1.372 1.00 97.56 117 ASP A N 1
ATOM 940 C CA . ASP A 1 117 ? 7.899 22.303 0.962 1.00 97.56 117 ASP A CA 1
ATOM 941 C C . ASP A 1 117 ? 6.455 22.650 1.375 1.00 97.56 117 ASP A C 1
ATOM 943 O O . ASP A 1 117 ? 5.557 21.828 1.173 1.00 97.56 117 ASP A O 1
ATOM 947 N N . PRO A 1 118 ? 6.202 23.810 2.004 1.00 94.25 118 PRO A N 1
ATOM 948 C CA . PRO A 1 118 ? 4.851 24.186 2.405 1.00 94.25 118 PRO A CA 1
ATOM 949 C C . PRO A 1 118 ? 3.923 24.463 1.216 1.00 94.25 118 PRO A C 1
ATOM 951 O O . PRO A 1 118 ? 2.705 24.371 1.387 1.00 94.25 118 PRO A O 1
ATOM 954 N N . ASP A 1 119 ? 4.462 24.810 0.041 1.00 97.38 119 ASP A N 1
ATOM 955 C CA . ASP A 1 119 ? 3.671 24.966 -1.176 1.00 97.38 119 ASP A CA 1
ATOM 956 C C . ASP A 1 119 ? 3.402 23.587 -1.814 1.00 97.38 119 ASP A C 1
ATOM 958 O O . ASP A 1 119 ? 4.349 22.879 -2.171 1.00 97.38 119 ASP A O 1
ATOM 962 N N . PRO A 1 120 ? 2.130 23.175 -1.990 1.00 97.50 120 PRO A N 1
ATOM 963 C CA . PRO A 1 120 ? 1.807 21.842 -2.497 1.00 97.50 120 PRO A CA 1
ATOM 964 C C . PRO A 1 120 ? 2.378 21.553 -3.891 1.00 97.50 120 PRO A C 1
ATOM 966 O O . PRO A 1 120 ? 2.835 20.436 -4.145 1.00 97.50 120 PRO A O 1
ATOM 969 N N . ALA A 1 121 ? 2.383 22.543 -4.791 1.00 98.00 121 ALA A N 1
ATOM 970 C CA . ALA A 1 121 ? 2.909 22.372 -6.142 1.00 98.00 121 ALA A CA 1
ATOM 971 C C . ALA A 1 121 ? 4.430 22.180 -6.114 1.00 98.00 121 ALA A C 1
ATOM 973 O O . ALA A 1 121 ? 4.961 21.279 -6.770 1.00 98.00 121 ALA A O 1
ATOM 974 N N . MET A 1 122 ? 5.134 22.984 -5.317 1.00 98.38 122 MET A N 1
ATOM 975 C CA . MET A 1 122 ? 6.574 22.848 -5.123 1.00 98.38 122 MET A CA 1
ATOM 976 C C . MET A 1 122 ? 6.931 21.540 -4.423 1.00 98.38 122 MET A C 1
ATOM 978 O O . MET A 1 122 ? 7.888 20.893 -4.845 1.00 98.38 122 MET A O 1
ATOM 982 N N . ALA A 1 123 ? 6.152 21.095 -3.434 1.00 98.12 123 ALA A N 1
ATOM 983 C CA . ALA A 1 123 ? 6.365 19.816 -2.760 1.00 98.12 123 ALA A CA 1
ATOM 984 C C . ALA A 1 123 ? 6.290 18.640 -3.744 1.00 98.12 123 ALA A C 1
ATOM 986 O O . ALA A 1 123 ? 7.237 17.854 -3.842 1.00 98.12 123 ALA A O 1
ATOM 987 N N . GLY A 1 124 ? 5.209 18.558 -4.530 1.00 97.81 124 GLY A N 1
ATOM 988 C CA . GLY A 1 124 ? 5.036 17.521 -5.552 1.00 97.81 124 GLY A CA 1
ATOM 989 C C . GLY A 1 124 ? 6.139 17.555 -6.611 1.00 97.81 124 GLY A C 1
ATOM 990 O O . GLY A 1 124 ? 6.759 16.532 -6.910 1.00 97.81 124 GLY A O 1
ATOM 991 N N . LYS A 1 125 ? 6.457 18.748 -7.128 1.00 98.31 125 LYS A N 1
ATOM 992 C CA . LYS A 1 125 ? 7.520 18.946 -8.122 1.00 98.31 125 LYS A CA 1
ATOM 993 C C . LYS A 1 125 ? 8.900 18.555 -7.593 1.00 98.31 125 LYS A C 1
ATOM 995 O O . LYS A 1 125 ? 9.656 17.881 -8.287 1.00 98.31 125 LYS A O 1
ATOM 1000 N N . ASN A 1 126 ? 9.254 18.988 -6.385 1.00 98.38 126 ASN A N 1
ATOM 1001 C CA . ASN A 1 126 ? 10.564 18.732 -5.792 1.00 98.38 126 ASN A CA 1
ATOM 1002 C C . ASN A 1 126 ? 10.760 17.246 -5.486 1.00 98.38 126 ASN A C 1
ATOM 1004 O O . ASN A 1 126 ? 11.814 16.707 -5.823 1.00 98.38 126 ASN A O 1
ATOM 1008 N N . ALA A 1 127 ? 9.748 16.582 -4.916 1.00 98.25 127 ALA A N 1
ATOM 1009 C CA . ALA A 1 127 ? 9.801 15.150 -4.642 1.00 98.25 127 ALA A CA 1
ATOM 1010 C C . ALA A 1 127 ? 9.937 14.339 -5.943 1.00 98.25 127 ALA A C 1
ATOM 1012 O O . ALA A 1 127 ? 10.832 13.503 -6.057 1.00 98.25 127 ALA A O 1
ATOM 1013 N N . ALA A 1 128 ? 9.129 14.641 -6.966 1.00 98.25 128 ALA A N 1
ATOM 1014 C CA . ALA A 1 128 ? 9.223 13.973 -8.263 1.00 98.25 128 ALA A CA 1
ATOM 1015 C C . ALA A 1 128 ? 10.576 14.205 -8.947 1.00 98.25 128 ALA A C 1
ATOM 1017 O O . ALA A 1 128 ? 11.207 13.257 -9.409 1.00 98.25 128 ALA A O 1
ATOM 1018 N N . ARG A 1 129 ? 11.067 15.449 -8.964 1.00 98.38 129 ARG A N 1
ATOM 1019 C CA . ARG A 1 129 ? 12.374 15.783 -9.541 1.00 98.38 129 ARG A CA 1
ATOM 1020 C C . ARG A 1 129 ? 13.499 15.008 -8.862 1.00 98.38 129 ARG A C 1
ATOM 1022 O O . ARG A 1 129 ? 14.300 14.396 -9.562 1.00 98.38 129 ARG A O 1
ATOM 1029 N N . GLN A 1 130 ? 13.526 14.980 -7.529 1.00 98.19 130 GLN A N 1
ATOM 1030 C CA . GLN A 1 130 ? 14.543 14.239 -6.784 1.00 98.19 130 GLN A CA 1
ATOM 1031 C C . GLN A 1 130 ? 14.494 12.737 -7.109 1.00 98.19 130 GLN A C 1
ATOM 1033 O O . GLN A 1 130 ? 15.539 12.133 -7.344 1.00 98.19 130 GLN A O 1
ATOM 1038 N N . ALA A 1 131 ? 13.295 12.149 -7.199 1.00 98.25 131 ALA A N 1
ATOM 1039 C CA . ALA A 1 131 ? 13.131 10.748 -7.583 1.00 98.25 131 ALA A CA 1
ATOM 1040 C C . ALA A 1 131 ? 13.663 10.467 -9.003 1.00 98.25 131 ALA A C 1
ATOM 1042 O O . ALA A 1 131 ? 14.334 9.462 -9.224 1.00 98.25 131 ALA A O 1
ATOM 1043 N N . LEU A 1 132 ? 13.416 11.362 -9.967 1.00 97.94 132 LEU A N 1
ATOM 1044 C CA . LEU A 1 132 ? 13.889 11.223 -11.353 1.00 97.94 132 LEU A CA 1
ATOM 1045 C C . LEU A 1 132 ? 15.389 11.479 -11.533 1.00 97.94 132 LEU A C 1
ATOM 1047 O O . LEU A 1 132 ? 15.993 10.937 -12.467 1.00 97.94 132 LEU A O 1
ATOM 1051 N N . GLU A 1 133 ? 15.966 12.356 -10.715 1.00 97.00 133 GLU A N 1
ATOM 1052 C CA . GLU A 1 133 ? 17.408 12.600 -10.653 1.00 97.00 133 GLU A CA 1
ATOM 1053 C C . GLU A 1 133 ? 18.118 11.365 -10.099 1.00 97.00 133 GLU A C 1
ATOM 1055 O O . GLU A 1 133 ? 19.044 10.866 -10.733 1.00 97.00 133 GLU A O 1
ATOM 1060 N N . GLU A 1 134 ? 17.621 10.813 -8.989 1.00 96.75 134 GLU A N 1
ATOM 1061 C CA . GLU A 1 134 ? 18.181 9.612 -8.367 1.00 96.75 134 GLU A CA 1
ATOM 1062 C C . GLU A 1 134 ? 17.983 8.348 -9.218 1.00 96.75 134 GLU A C 1
ATOM 1064 O O . GLU A 1 134 ? 18.874 7.502 -9.274 1.00 96.75 134 GLU A O 1
ATOM 1069 N N . LEU A 1 135 ? 16.856 8.231 -9.931 1.00 96.00 135 LEU A N 1
ATOM 1070 C CA . LEU A 1 135 ? 16.632 7.146 -10.889 1.00 96.00 135 LEU A CA 1
ATOM 1071 C C . LEU A 1 135 ? 17.619 7.224 -12.065 1.00 96.00 135 LEU A C 1
ATOM 1073 O O . LEU A 1 135 ? 18.012 6.197 -12.612 1.00 96.00 135 LEU A O 1
ATOM 1077 N N . GLY A 1 136 ? 17.966 8.433 -12.523 1.00 92.56 136 GLY A N 1
ATOM 1078 C CA . GLY A 1 136 ? 18.876 8.653 -13.656 1.00 92.56 136 GLY A CA 1
ATOM 1079 C C . GLY A 1 136 ? 18.373 8.147 -15.021 1.00 92.56 136 GLY A C 1
ATOM 1080 O O . GLY A 1 136 ? 19.032 8.367 -16.034 1.00 92.56 136 GLY A O 1
ATOM 1081 N N . LYS A 1 137 ? 17.196 7.513 -15.080 1.00 90.06 137 LYS A N 1
ATOM 1082 C CA . LYS A 1 137 ? 16.604 6.868 -16.265 1.00 90.06 137 LYS A CA 1
ATOM 1083 C C . LYS A 1 137 ? 15.202 7.404 -16.566 1.00 90.06 137 LYS A C 1
ATOM 1085 O O . LYS A 1 137 ? 14.697 8.288 -15.869 1.00 90.06 137 LYS A O 1
ATOM 1090 N N . ARG A 1 138 ? 14.589 6.904 -17.645 1.00 92.75 138 ARG A N 1
ATOM 1091 C CA . ARG A 1 138 ? 13.170 7.153 -17.930 1.00 92.75 138 ARG A CA 1
ATOM 1092 C C . ARG A 1 138 ? 12.318 6.392 -16.900 1.00 92.75 138 ARG A C 1
ATOM 1094 O O . ARG A 1 138 ? 12.610 5.223 -16.678 1.00 92.75 138 ARG A O 1
ATOM 1101 N N . PRO A 1 139 ? 11.313 7.012 -16.269 1.00 96.00 139 PRO A N 1
ATOM 1102 C CA . PRO A 1 139 ? 10.400 6.293 -15.391 1.00 96.00 139 PRO A CA 1
ATOM 1103 C C . PRO A 1 139 ? 9.352 5.543 -16.225 1.00 96.00 139 PRO A C 1
ATOM 1105 O O . PRO A 1 139 ? 8.793 6.099 -17.172 1.00 96.00 139 PRO A O 1
ATOM 1108 N N . ASP A 1 140 ? 9.080 4.292 -15.875 1.00 93.44 140 ASP A N 1
ATOM 1109 C CA . ASP A 1 140 ? 7.996 3.483 -16.438 1.00 93.44 140 ASP A CA 1
ATOM 1110 C C . ASP A 1 140 ? 6.740 3.564 -15.544 1.00 93.44 140 ASP A C 1
ATOM 1112 O O . ASP A 1 140 ? 5.615 3.612 -16.047 1.00 93.44 140 ASP A O 1
ATOM 1116 N N . PHE A 1 141 ? 6.932 3.661 -14.222 1.00 97.31 141 PHE A N 1
ATOM 1117 C CA . PHE A 1 141 ? 5.862 3.817 -13.233 1.00 97.31 141 PHE A CA 1
ATOM 1118 C C . PHE A 1 141 ? 6.321 4.648 -12.024 1.00 97.31 141 PHE A C 1
ATOM 1120 O O . PHE A 1 141 ? 7.519 4.701 -11.738 1.00 97.31 141 PHE A O 1
ATOM 1127 N N . ALA A 1 142 ? 5.395 5.256 -11.276 1.00 98.25 142 ALA A N 1
ATOM 1128 C CA . ALA A 1 142 ? 5.708 5.853 -9.977 1.00 98.25 142 ALA A CA 1
ATOM 1129 C C . ALA A 1 142 ? 4.638 5.620 -8.894 1.00 98.25 142 ALA A C 1
ATOM 1131 O O . ALA A 1 142 ? 3.440 5.561 -9.173 1.00 98.25 142 ALA A O 1
ATOM 1132 N N . PHE A 1 143 ? 5.089 5.534 -7.642 1.00 98.50 143 PHE A N 1
ATOM 1133 C CA . PHE A 1 143 ? 4.243 5.555 -6.446 1.00 98.50 143 PHE A CA 1
ATOM 1134 C C . PHE A 1 143 ? 4.406 6.885 -5.723 1.00 98.50 143 PHE A C 1
ATOM 1136 O O . PHE A 1 143 ? 5.527 7.380 -5.592 1.00 98.50 143 PHE A O 1
ATOM 1143 N N . VAL A 1 144 ? 3.298 7.440 -5.240 1.00 98.31 144 VAL A N 1
ATOM 1144 C CA . VAL A 1 144 ? 3.276 8.737 -4.564 1.00 98.31 144 VAL A CA 1
ATOM 1145 C C . VAL A 1 144 ? 2.460 8.667 -3.284 1.00 98.31 144 VAL A C 1
ATOM 1147 O O . VAL A 1 144 ? 1.311 8.240 -3.297 1.00 98.31 144 VAL A O 1
ATOM 1150 N N . PHE A 1 145 ? 3.004 9.200 -2.199 1.00 98.50 145 PHE A N 1
ATOM 1151 C CA . PHE A 1 145 ? 2.267 9.373 -0.952 1.00 98.50 145 PHE A CA 1
ATOM 1152 C C . PHE A 1 145 ? 2.509 10.768 -0.392 1.00 98.50 145 PHE A C 1
ATOM 1154 O O . PHE A 1 145 ? 3.638 11.257 -0.428 1.00 98.50 145 PHE A O 1
ATOM 1161 N N . CYS A 1 146 ? 1.464 11.439 0.090 1.00 98.00 146 CYS A N 1
ATOM 1162 C CA . CYS A 1 146 ? 1.622 12.771 0.666 1.00 98.00 146 CYS A CA 1
ATOM 1163 C C . CYS A 1 146 ? 0.730 13.020 1.877 1.00 98.00 146 CYS A C 1
ATOM 1165 O O . CYS A 1 146 ? -0.441 12.642 1.899 1.00 98.00 146 CYS A O 1
ATOM 1167 N N . HIS A 1 147 ? 1.251 13.778 2.834 1.00 97.06 147 HIS A N 1
ATOM 1168 C CA . HIS A 1 147 ? 0.562 14.045 4.085 1.00 97.06 147 HIS A CA 1
ATOM 1169 C C . HIS A 1 147 ? -0.772 14.771 3.864 1.00 97.06 147 HIS A C 1
ATOM 1171 O O . HIS A 1 147 ? -0.813 15.913 3.384 1.00 97.06 147 HIS A O 1
ATOM 1177 N N . GLY A 1 148 ? -1.876 14.123 4.243 1.00 94.56 148 GLY A N 1
ATOM 1178 C CA . GLY A 1 148 ? -3.225 14.612 3.965 1.00 94.56 148 GLY A CA 1
ATOM 1179 C C . GLY A 1 148 ? -3.515 15.952 4.639 1.00 94.56 148 GLY A C 1
ATOM 1180 O O . GLY A 1 148 ? -3.965 16.890 3.982 1.00 94.56 148 GLY A O 1
ATOM 1181 N N . ALA A 1 149 ? -3.171 16.108 5.920 1.00 92.81 149 ALA A N 1
ATOM 1182 C CA . ALA A 1 149 ? -3.416 17.366 6.630 1.00 92.81 149 ALA A CA 1
ATOM 1183 C C . ALA A 1 149 ? -2.583 18.551 6.096 1.00 92.81 149 ALA A C 1
ATOM 1185 O O . ALA A 1 149 ? -2.998 19.709 6.217 1.00 92.81 149 ALA A O 1
ATOM 1186 N N . THR A 1 150 ? -1.424 18.287 5.483 1.00 94.44 150 THR A N 1
ATOM 1187 C CA . THR A 1 150 ? -0.557 19.346 4.936 1.00 94.44 150 THR A CA 1
ATOM 1188 C C . THR A 1 150 ? -1.014 19.783 3.556 1.00 94.44 150 THR A C 1
ATOM 1190 O O . THR A 1 150 ? -1.185 20.984 3.334 1.00 94.44 150 THR A O 1
ATOM 1193 N N . PHE A 1 151 ? -1.237 18.825 2.653 1.00 95.69 151 PHE A N 1
ATOM 1194 C CA . PHE A 1 151 ? -1.417 19.104 1.227 1.00 95.69 151 PHE A CA 1
ATOM 1195 C C . PHE A 1 151 ? -2.866 18.998 0.746 1.00 95.69 151 PHE A C 1
ATOM 1197 O O . PHE A 1 151 ? -3.207 19.594 -0.273 1.00 95.69 151 PHE A O 1
ATOM 1204 N N . ALA A 1 152 ? -3.746 18.321 1.488 1.00 92.81 152 ALA A N 1
ATOM 1205 C CA . ALA A 1 152 ? -5.153 18.136 1.127 1.00 92.81 152 ALA A CA 1
ATOM 1206 C C . ALA A 1 152 ? -6.100 19.085 1.884 1.00 92.81 152 ALA A C 1
ATOM 1208 O O . ALA A 1 152 ? -7.223 18.731 2.258 1.00 92.81 152 ALA A O 1
ATOM 1209 N N . LYS A 1 153 ? -5.650 20.329 2.109 1.00 90.50 153 LYS A N 1
ATOM 1210 C CA . LYS A 1 153 ? -6.417 21.391 2.791 1.00 90.50 153 LYS A CA 1
ATOM 1211 C C . LYS A 1 153 ? -7.598 21.909 1.970 1.00 90.50 153 LYS A C 1
ATOM 1213 O O . LYS A 1 153 ? -8.594 22.328 2.566 1.00 90.50 153 LYS A O 1
ATOM 1218 N N . SER A 1 154 ? -7.530 21.810 0.651 1.00 93.69 154 SER A N 1
ATOM 1219 C CA . SER A 1 154 ? -8.629 22.068 -0.279 1.00 93.69 154 SER A CA 1
ATOM 1220 C C . SER A 1 154 ? -8.428 21.262 -1.566 1.00 93.69 154 SER A C 1
ATOM 1222 O O . SER A 1 154 ? -7.349 20.695 -1.773 1.00 93.69 154 SER A O 1
ATOM 1224 N N . ASP A 1 155 ? -9.447 21.226 -2.427 1.00 95.44 155 ASP A N 1
ATOM 1225 C CA . ASP A 1 155 ? -9.342 20.597 -3.747 1.00 95.44 155 ASP A CA 1
ATOM 1226 C C . ASP A 1 155 ? -8.266 21.303 -4.599 1.00 95.44 155 ASP A C 1
ATOM 1228 O O . ASP A 1 155 ? -7.492 20.647 -5.289 1.00 95.44 155 ASP A O 1
ATOM 1232 N N . GLU A 1 156 ? -8.144 22.632 -4.515 1.00 96.88 156 GLU A N 1
ATOM 1233 C CA . GLU A 1 156 ? -7.128 23.404 -5.249 1.00 96.88 156 GLU A CA 1
ATOM 1234 C C . GLU A 1 156 ? -5.712 23.038 -4.797 1.00 96.88 156 GLU A C 1
ATOM 1236 O O . GLU A 1 156 ? -4.834 22.813 -5.626 1.00 96.88 156 GLU A O 1
ATOM 1241 N N . SER A 1 157 ? -5.507 22.934 -3.481 1.00 96.88 157 SER A N 1
ATOM 1242 C CA . SER A 1 157 ? -4.223 22.582 -2.870 1.00 96.88 157 SER A CA 1
ATOM 1243 C C . SER A 1 157 ? -3.731 21.212 -3.342 1.00 96.88 157 SER A C 1
ATOM 1245 O O . SER A 1 157 ? -2.590 21.077 -3.787 1.00 96.88 157 SER A O 1
ATOM 1247 N N . ILE A 1 158 ? -4.594 20.193 -3.299 1.00 97.38 158 ILE A N 1
ATOM 1248 C CA . ILE A 1 158 ? -4.192 18.841 -3.696 1.00 97.38 158 ILE A CA 1
ATOM 1249 C C . ILE A 1 158 ? -4.041 18.705 -5.215 1.00 97.38 158 ILE A C 1
ATOM 1251 O O . ILE A 1 158 ? -3.106 18.058 -5.684 1.00 97.38 158 ILE A O 1
ATOM 1255 N N . ASN A 1 159 ? -4.896 19.376 -5.994 1.00 98.12 159 ASN A N 1
ATOM 1256 C CA . ASN A 1 159 ? -4.780 19.401 -7.450 1.00 98.12 159 ASN A CA 1
ATOM 1257 C C . ASN A 1 159 ? -3.503 20.116 -7.906 1.00 98.12 159 ASN A C 1
ATOM 1259 O O . ASN A 1 159 ? -2.897 19.689 -8.889 1.00 98.12 159 ASN A O 1
ATOM 1263 N N . ALA A 1 160 ? -3.057 21.156 -7.194 1.00 98.00 160 ALA A N 1
ATOM 1264 C CA . ALA A 1 160 ? -1.796 21.836 -7.476 1.00 98.00 160 ALA A CA 1
ATOM 1265 C C . ALA A 1 160 ? -0.590 20.899 -7.286 1.00 98.00 160 ALA A C 1
ATOM 1267 O O . ALA A 1 160 ? 0.270 20.829 -8.167 1.00 98.00 160 ALA A O 1
ATOM 1268 N N . LEU A 1 161 ? -0.565 20.122 -6.194 1.00 98.38 161 LEU A N 1
ATOM 1269 C CA . LEU A 1 161 ? 0.460 19.098 -5.952 1.00 98.38 161 LEU A CA 1
ATOM 1270 C C . LEU A 1 161 ? 0.472 18.043 -7.057 1.00 98.38 161 LEU A C 1
ATOM 1272 O O . LEU A 1 161 ? 1.514 17.779 -7.660 1.00 98.38 161 LEU A O 1
ATOM 1276 N N . VAL A 1 162 ? -0.695 17.460 -7.339 1.00 97.94 162 VAL A N 1
ATOM 1277 C CA . VAL A 1 162 ? -0.848 16.380 -8.318 1.00 97.94 162 VAL A CA 1
ATOM 1278 C C . VAL A 1 162 ? -0.477 16.841 -9.729 1.00 97.94 162 VAL A C 1
ATOM 1280 O O . VAL A 1 162 ? 0.249 16.133 -10.424 1.00 97.94 162 VAL A O 1
ATOM 1283 N N . SER A 1 163 ? -0.895 18.043 -10.132 1.00 97.75 163 SER A N 1
ATOM 1284 C CA . SER A 1 163 ? -0.595 18.590 -11.461 1.00 97.75 163 SER A CA 1
ATOM 1285 C C . SER A 1 163 ? 0.894 18.889 -11.633 1.00 97.75 163 SER A C 1
ATOM 1287 O O . SER A 1 163 ? 1.489 18.529 -12.648 1.00 97.75 163 SER A O 1
ATOM 1289 N N . ALA A 1 164 ? 1.525 19.525 -10.639 1.00 97.56 164 ALA A N 1
ATOM 1290 C CA . ALA A 1 164 ? 2.947 19.861 -10.702 1.00 97.56 164 ALA A CA 1
ATOM 1291 C C . ALA A 1 164 ? 3.834 18.607 -10.755 1.00 97.56 164 ALA A C 1
ATOM 1293 O O . ALA A 1 164 ? 4.834 18.567 -11.475 1.00 97.56 164 ALA A O 1
ATOM 1294 N N . MET A 1 165 ? 3.437 17.570 -10.024 1.00 96.44 165 MET A N 1
ATOM 1295 C CA . MET A 1 165 ? 4.095 16.270 -10.022 1.00 96.44 165 MET A CA 1
ATOM 1296 C C . MET A 1 165 ? 3.899 15.497 -11.328 1.00 96.44 165 MET A C 1
ATOM 1298 O O . MET A 1 165 ? 4.867 14.930 -11.833 1.00 96.44 165 MET A O 1
ATOM 1302 N N . ASP A 1 166 ? 2.691 15.503 -11.902 1.00 97.75 166 ASP A N 1
ATOM 1303 C CA . ASP A 1 166 ? 2.417 14.849 -13.188 1.00 97.75 166 ASP A CA 1
ATOM 1304 C C . ASP A 1 166 ? 3.279 15.436 -14.306 1.00 97.75 166 ASP A C 1
ATOM 1306 O O . ASP A 1 166 ? 3.909 14.692 -15.060 1.00 97.75 166 ASP A O 1
ATOM 1310 N N . VAL A 1 167 ? 3.383 16.771 -14.353 1.00 97.38 167 VAL A N 1
ATOM 1311 C CA . VAL A 1 167 ? 4.267 17.474 -15.290 1.00 97.38 167 VAL A CA 1
ATOM 1312 C C . VAL A 1 167 ? 5.703 16.987 -15.135 1.00 97.38 167 VAL A C 1
ATOM 1314 O O . VAL A 1 167 ? 6.342 16.680 -16.137 1.00 97.38 167 VAL A O 1
ATOM 1317 N N . GLU A 1 168 ? 6.218 16.895 -13.907 1.00 97.31 168 GLU A N 1
ATOM 1318 C CA . GLU A 1 168 ? 7.603 16.495 -13.652 1.00 97.31 168 GLU A CA 1
ATOM 1319 C C . GLU A 1 168 ? 7.870 15.032 -14.043 1.00 97.31 168 GLU A C 1
ATOM 1321 O O . GLU A 1 168 ? 8.803 14.774 -14.807 1.00 97.31 168 GLU A O 1
ATOM 1326 N N . LEU A 1 169 ? 7.029 14.088 -13.599 1.00 95.94 169 LEU A N 1
ATOM 1327 C CA . LEU A 1 169 ? 7.146 12.656 -13.918 1.00 95.94 169 LEU A CA 1
ATOM 1328 C C . LEU A 1 169 ? 7.086 12.397 -15.429 1.00 95.94 169 LEU A C 1
ATOM 1330 O O . LEU A 1 169 ? 7.849 11.581 -15.956 1.00 95.94 169 LEU A O 1
ATOM 1334 N N . LYS A 1 170 ? 6.243 13.147 -16.148 1.00 95.94 170 LYS A N 1
ATOM 1335 C CA . LYS A 1 170 ? 6.064 12.991 -17.594 1.00 95.94 170 LYS A CA 1
ATOM 1336 C C . LYS A 1 170 ? 7.120 13.685 -18.454 1.00 95.94 170 LYS A C 1
ATOM 1338 O O . LYS A 1 170 ? 7.165 13.419 -19.654 1.00 95.94 170 LYS A O 1
ATOM 1343 N N . LYS A 1 171 ? 8.033 14.490 -17.886 1.00 92.81 171 LYS A N 1
ATOM 1344 C CA . LYS A 1 171 ? 9.121 15.136 -18.658 1.00 92.81 171 LYS A CA 1
ATOM 1345 C C . LYS A 1 171 ? 10.013 14.140 -19.391 1.00 92.81 171 LYS A C 1
ATOM 1347 O O . LYS A 1 171 ? 10.379 14.376 -20.538 1.00 92.81 171 LYS A O 1
ATOM 1352 N N . LYS A 1 172 ? 10.406 13.054 -18.713 1.00 89.50 172 LYS A N 1
ATOM 1353 C CA . LYS A 1 172 ? 11.295 12.020 -19.278 1.00 89.50 172 LYS A CA 1
ATOM 1354 C C . LYS A 1 172 ? 10.527 10.912 -20.004 1.00 89.50 172 LYS A C 1
ATOM 1356 O O . LYS A 1 172 ? 11.106 10.241 -20.854 1.00 89.50 172 LYS A O 1
ATOM 1361 N N . ASN A 1 173 ? 9.252 10.710 -19.670 1.00 92.62 173 ASN A N 1
ATOM 1362 C CA . ASN A 1 173 ? 8.376 9.744 -20.327 1.00 92.62 173 ASN A CA 1
ATOM 1363 C C . ASN A 1 173 ? 6.907 10.205 -20.248 1.00 92.62 173 ASN A C 1
ATOM 1365 O O . ASN A 1 173 ? 6.281 10.021 -19.205 1.00 92.62 173 ASN A O 1
ATOM 1369 N N . PRO A 1 174 ? 6.320 10.729 -21.341 1.00 92.88 174 PRO A N 1
ATOM 1370 C CA . PRO A 1 174 ? 4.914 11.143 -21.371 1.00 92.88 174 PRO A CA 1
ATOM 1371 C C . PRO A 1 174 ? 3.915 10.032 -21.019 1.00 92.88 174 PRO A C 1
ATOM 1373 O O . PRO A 1 174 ? 2.796 10.323 -20.604 1.00 92.88 174 PRO A O 1
ATOM 1376 N N . ASN A 1 175 ? 4.324 8.766 -21.163 1.00 90.56 175 ASN A N 1
ATOM 1377 C CA . ASN A 1 175 ? 3.513 7.590 -20.857 1.00 90.56 175 ASN A CA 1
ATOM 1378 C C . ASN A 1 175 ? 3.748 7.039 -19.440 1.00 90.56 175 ASN A C 1
ATOM 1380 O O . ASN A 1 175 ? 3.217 5.976 -19.123 1.00 90.56 175 ASN A O 1
ATOM 1384 N N . CYS A 1 176 ? 4.548 7.706 -18.598 1.00 93.75 176 CYS A N 1
ATOM 1385 C CA . CYS A 1 176 ? 4.748 7.285 -17.213 1.00 93.75 176 CYS A CA 1
ATOM 1386 C C . CYS A 1 176 ? 3.407 7.306 -16.473 1.00 93.75 176 CYS A C 1
ATOM 1388 O O . CYS A 1 176 ? 2.794 8.364 -16.302 1.00 93.75 176 CYS A O 1
ATOM 1390 N N . ARG A 1 177 ? 2.966 6.132 -16.020 1.00 95.19 177 ARG A N 1
ATOM 1391 C CA . ARG A 1 177 ? 1.789 5.990 -15.158 1.00 95.19 177 ARG A CA 1
ATOM 1392 C C . ARG A 1 177 ? 2.203 6.150 -13.706 1.00 95.19 177 ARG A C 1
ATOM 1394 O O . ARG A 1 177 ? 3.344 5.863 -13.350 1.00 95.19 177 ARG A O 1
ATOM 1401 N N . TRP A 1 178 ? 1.288 6.596 -12.860 1.00 97.31 178 TRP A N 1
ATOM 1402 C CA . TRP A 1 178 ? 1.566 6.680 -11.433 1.00 97.31 178 TRP A CA 1
ATOM 1403 C C . TRP A 1 178 ? 0.288 6.686 -10.607 1.00 97.31 178 TRP A C 1
ATOM 1405 O O . TRP A 1 178 ? -0.766 7.128 -11.075 1.00 97.31 178 TRP A O 1
ATOM 1415 N N . VAL A 1 179 ? 0.393 6.185 -9.379 1.00 98.62 179 VAL A N 1
ATOM 1416 C CA . VAL A 1 179 ? -0.710 6.134 -8.413 1.00 98.62 179 VAL A CA 1
ATOM 1417 C C . VAL A 1 179 ? -0.251 6.574 -7.033 1.00 98.62 179 VAL A C 1
ATOM 1419 O O . VAL A 1 179 ? 0.945 6.602 -6.738 1.00 98.62 179 VAL A O 1
ATOM 1422 N N . GLY A 1 180 ? -1.209 6.894 -6.173 1.00 98.12 180 GLY A N 1
ATOM 1423 C CA . GLY A 1 180 ? -0.905 7.326 -4.823 1.00 98.12 180 GLY A CA 1
ATOM 1424 C C . GLY A 1 180 ? -2.122 7.657 -3.983 1.00 98.12 180 GLY A C 1
ATOM 1425 O O . GLY A 1 180 ? -3.256 7.467 -4.419 1.00 98.12 180 GLY A O 1
ATOM 1426 N N . CYS A 1 181 ? -1.892 8.186 -2.788 1.00 98.25 181 CYS A N 1
ATOM 1427 C CA . CYS A 1 181 ? -2.951 8.747 -1.954 1.00 98.25 181 CYS A CA 1
ATOM 1428 C C . CYS A 1 181 ? -2.435 9.750 -0.925 1.00 98.25 181 CYS A C 1
ATOM 1430 O O . CYS A 1 181 ? -1.229 9.923 -0.727 1.00 98.25 181 CYS A O 1
ATOM 1432 N N . THR A 1 182 ? -3.385 10.403 -0.257 1.00 98.12 182 THR A N 1
ATOM 1433 C CA . THR A 1 182 ? -3.122 11.117 0.990 1.00 98.12 182 THR A CA 1
ATOM 1434 C C . THR A 1 182 ? -2.905 10.152 2.152 1.00 98.12 182 THR A C 1
ATOM 1436 O O . THR A 1 182 ? -3.503 9.075 2.180 1.00 98.12 182 THR A O 1
ATOM 1439 N N . THR A 1 183 ? -2.070 10.549 3.110 1.00 97.44 183 THR A N 1
ATOM 1440 C CA . THR A 1 183 ? -1.564 9.677 4.184 1.00 97.44 183 THR A CA 1
ATOM 1441 C C . THR A 1 183 ? -1.486 10.377 5.544 1.00 97.44 183 THR A C 1
ATOM 1443 O O . THR A 1 183 ? -1.543 11.606 5.628 1.00 97.44 183 THR A O 1
ATOM 1446 N N . ASP A 1 184 ? -1.319 9.594 6.617 1.00 95.75 184 ASP A N 1
ATOM 1447 C CA . ASP A 1 184 ? -1.044 10.076 7.983 1.00 95.75 184 ASP A CA 1
ATOM 1448 C C . ASP A 1 184 ? 0.435 10.418 8.155 1.00 95.75 184 ASP A C 1
ATOM 1450 O O . ASP A 1 184 ? 0.804 11.218 9.010 1.00 95.75 184 ASP A O 1
ATOM 1454 N N . GLY A 1 185 ? 1.268 9.793 7.334 1.00 96.62 185 GLY A N 1
ATOM 1455 C CA . GLY A 1 185 ? 2.696 9.995 7.218 1.00 96.62 185 GLY A CA 1
ATOM 1456 C C . GLY A 1 185 ? 3.244 9.128 6.091 1.00 96.62 185 GLY A C 1
ATOM 1457 O O . GLY A 1 185 ? 2.551 8.275 5.532 1.00 96.62 185 GLY A O 1
ATOM 1458 N N . GLU A 1 186 ? 4.497 9.357 5.752 1.00 97.75 186 GLU A N 1
ATOM 1459 C CA . GLU A 1 186 ? 5.153 8.820 4.575 1.00 97.75 186 GLU A CA 1
ATOM 1460 C C . GLU A 1 186 ? 6.333 7.945 4.993 1.00 97.75 186 GLU A C 1
ATOM 1462 O O . GLU A 1 186 ? 7.064 8.272 5.928 1.00 97.75 186 GLU A O 1
ATOM 1467 N N . ILE A 1 187 ? 6.537 6.836 4.284 1.00 98.19 187 ILE A N 1
ATOM 1468 C CA . ILE A 1 187 ? 7.650 5.912 4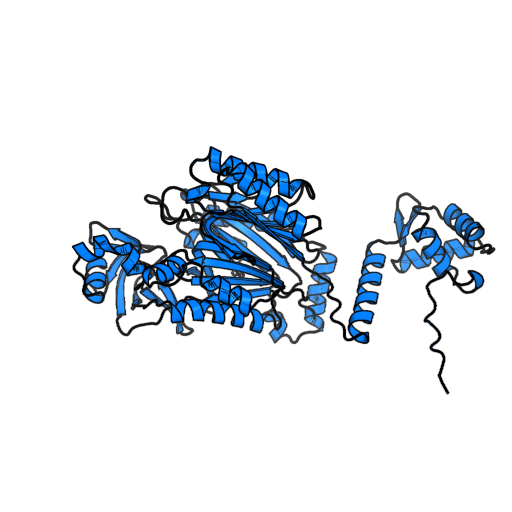.507 1.00 98.19 187 ILE A CA 1
ATOM 1469 C C . ILE A 1 187 ? 8.514 5.908 3.247 1.00 98.19 187 ILE A C 1
ATOM 1471 O O . ILE A 1 187 ? 8.018 5.774 2.129 1.00 98.19 187 ILE A O 1
ATOM 1475 N N . SER A 1 188 ? 9.824 6.046 3.413 1.00 97.62 188 SER A N 1
ATOM 1476 C CA . SER A 1 188 ? 10.798 5.914 2.331 1.00 97.62 188 SER A CA 1
ATOM 1477 C C . SER A 1 188 ? 12.126 5.367 2.847 1.00 97.62 188 SER A C 1
ATOM 1479 O O . SER A 1 188 ? 12.373 5.354 4.053 1.00 97.62 188 SER A O 1
ATOM 1481 N N . ASP A 1 189 ? 13.031 5.001 1.940 1.00 94.88 189 ASP A N 1
ATOM 1482 C CA . ASP A 1 189 ? 14.419 4.650 2.281 1.00 94.88 189 ASP A CA 1
ATOM 1483 C C . ASP A 1 189 ? 15.192 5.818 2.925 1.00 94.88 189 ASP A C 1
ATOM 1485 O O . ASP A 1 189 ? 16.243 5.621 3.535 1.00 94.88 189 ASP A O 1
ATOM 1489 N N . LYS A 1 190 ? 14.647 7.039 2.855 1.00 91.75 190 LYS A N 1
ATOM 1490 C CA . LYS A 1 190 ? 15.200 8.247 3.480 1.00 91.75 190 LYS A CA 1
ATOM 1491 C C . LYS A 1 190 ? 14.649 8.501 4.885 1.00 91.75 190 LYS A C 1
ATOM 1493 O O . LYS A 1 190 ? 15.306 9.180 5.676 1.00 91.75 190 LYS A O 1
ATOM 1498 N N . GLY A 1 191 ? 13.482 7.957 5.230 1.00 94.44 191 GLY A N 1
ATOM 1499 C CA . GLY A 1 191 ? 12.824 8.259 6.500 1.00 94.44 191 GLY A CA 1
ATOM 1500 C C . GLY A 1 191 ? 11.360 7.868 6.579 1.00 94.44 191 GLY A C 1
ATOM 1501 O O . GLY A 1 191 ? 10.683 7.749 5.560 1.00 94.44 191 GLY A O 1
ATOM 1502 N N . CYS A 1 192 ? 10.884 7.754 7.820 1.00 96.81 192 CYS A N 1
ATOM 1503 C CA . CYS A 1 192 ? 9.469 7.851 8.169 1.00 96.81 192 CYS A CA 1
ATOM 1504 C C . CYS A 1 192 ? 9.164 9.307 8.567 1.00 96.81 192 CYS A C 1
ATOM 1506 O O . CYS A 1 192 ? 9.721 9.813 9.546 1.00 96.81 192 CYS A O 1
ATOM 1508 N N . THR A 1 193 ? 8.326 9.994 7.796 1.00 95.25 193 THR A N 1
ATOM 1509 C CA . THR A 1 193 ? 8.047 11.438 7.890 1.00 95.25 193 THR A CA 1
ATOM 1510 C C . THR A 1 193 ? 6.544 11.703 8.028 1.00 95.25 193 THR A C 1
ATOM 1512 O O . THR A 1 193 ? 5.732 10.834 7.744 1.00 95.25 193 THR A O 1
ATOM 1515 N N . PHE A 1 194 ? 6.149 12.878 8.536 1.00 93.44 194 PHE A N 1
ATOM 1516 C CA . PHE A 1 194 ? 4.748 13.160 8.922 1.00 93.44 194 PHE A CA 1
ATOM 1517 C C . PHE A 1 194 ? 4.244 14.536 8.466 1.00 93.44 194 PHE A C 1
ATOM 1519 O O . PHE A 1 194 ? 3.480 15.166 9.181 1.00 93.44 194 PHE A O 1
ATOM 1526 N N . ASN A 1 195 ? 4.747 15.057 7.343 1.00 94.94 195 ASN A N 1
ATOM 1527 C CA . ASN A 1 195 ? 4.404 16.376 6.778 1.00 94.94 195 ASN A CA 1
ATOM 1528 C C . ASN A 1 195 ? 5.045 16.538 5.385 1.00 94.94 195 ASN A C 1
ATOM 1530 O O . ASN A 1 195 ? 5.553 17.606 5.047 1.00 94.94 195 ASN A O 1
ATOM 1534 N N . SER A 1 196 ? 5.118 15.461 4.607 1.00 96.88 196 SER A N 1
ATOM 1535 C CA . SER A 1 196 ? 5.911 15.431 3.381 1.00 96.88 196 SER A CA 1
ATOM 1536 C C . SER A 1 196 ? 5.156 14.801 2.218 1.00 96.88 196 SER A C 1
ATOM 1538 O O . SER A 1 196 ? 4.076 14.239 2.376 1.00 96.88 196 SER A O 1
ATOM 1540 N N . CYS A 1 197 ? 5.706 14.960 1.026 1.00 97.94 197 CYS A N 1
ATOM 1541 C CA . CYS A 1 197 ? 5.346 14.212 -0.163 1.00 97.94 197 CYS A CA 1
ATOM 1542 C C . CYS A 1 197 ? 6.543 13.336 -0.526 1.00 97.94 197 CYS A C 1
ATOM 1544 O O . CYS A 1 197 ? 7.657 13.854 -0.647 1.00 97.94 197 CYS A O 1
ATOM 1546 N N . VAL A 1 198 ? 6.322 12.033 -0.686 1.00 98.62 198 VAL A N 1
ATOM 1547 C CA . VAL A 1 198 ? 7.327 11.069 -1.136 1.00 98.62 198 VAL A CA 1
ATOM 1548 C C . VAL A 1 198 ? 6.930 10.479 -2.481 1.00 98.62 198 VAL A C 1
ATOM 1550 O O . VAL A 1 198 ? 5.761 10.198 -2.741 1.00 98.62 198 VAL A O 1
ATOM 1553 N N . VAL A 1 199 ? 7.924 10.286 -3.340 1.00 98.62 199 VAL A N 1
ATOM 1554 C CA . VAL A 1 199 ? 7.767 9.725 -4.681 1.00 98.62 199 VAL A CA 1
ATOM 1555 C C . VAL A 1 199 ? 8.810 8.638 -4.878 1.00 98.62 199 VAL A C 1
ATOM 1557 O O . VAL A 1 199 ? 9.986 8.856 -4.598 1.00 98.62 199 VAL A O 1
ATOM 1560 N N . MET A 1 200 ? 8.406 7.490 -5.410 1.00 98.56 200 MET A N 1
ATOM 1561 C CA . MET A 1 200 ? 9.323 6.506 -5.981 1.00 98.56 200 MET A CA 1
ATOM 1562 C C . MET A 1 200 ? 9.053 6.392 -7.472 1.00 98.56 200 MET A C 1
ATOM 1564 O O . MET A 1 200 ? 7.963 5.987 -7.861 1.00 98.56 200 MET A O 1
ATOM 1568 N N . ALA A 1 201 ? 10.050 6.716 -8.292 1.00 98.31 201 ALA A N 1
ATOM 1569 C CA . ALA A 1 201 ? 10.016 6.512 -9.734 1.00 98.31 201 ALA A CA 1
ATOM 1570 C C . ALA A 1 201 ? 10.792 5.239 -10.082 1.00 98.31 201 ALA A C 1
ATOM 1572 O O . ALA A 1 201 ? 11.928 5.073 -9.639 1.00 98.31 201 ALA A O 1
ATOM 1573 N N . LEU A 1 202 ? 10.189 4.360 -10.877 1.00 96.94 202 LEU A N 1
ATOM 1574 C CA . LEU A 1 202 ? 10.693 3.029 -11.198 1.00 96.94 202 LEU A CA 1
ATOM 1575 C C . LEU A 1 202 ? 10.942 2.886 -12.697 1.00 96.94 202 LEU A C 1
ATOM 1577 O O . LEU A 1 202 ? 10.150 3.377 -13.498 1.00 96.94 202 LEU A O 1
ATOM 1581 N N . SER A 1 203 ? 12.005 2.174 -13.073 1.00 94.69 203 SER A N 1
ATOM 1582 C CA . SER A 1 203 ? 12.229 1.703 -14.439 1.00 94.69 203 SER A CA 1
ATOM 1583 C C . SER A 1 203 ? 12.540 0.211 -14.466 1.00 94.69 203 SER A C 1
ATOM 1585 O O . SER A 1 203 ? 13.365 -0.271 -13.685 1.00 94.69 203 SER A O 1
ATOM 1587 N N . SER A 1 204 ? 11.868 -0.522 -15.351 1.00 91.50 204 SER A N 1
ATOM 1588 C CA . SER A 1 204 ? 12.054 -1.962 -15.512 1.00 91.50 204 SER A CA 1
ATOM 1589 C C . SER A 1 204 ? 11.485 -2.456 -16.843 1.00 91.50 204 SER A C 1
ATOM 1591 O O . SER A 1 204 ? 10.355 -2.134 -17.196 1.00 91.50 204 SER A O 1
ATOM 1593 N N . GLU A 1 205 ? 12.239 -3.308 -17.546 1.00 86.12 205 GLU A N 1
ATOM 1594 C CA . GLU A 1 205 ? 11.717 -4.119 -18.662 1.00 86.12 205 GLU A CA 1
ATOM 1595 C C . GLU A 1 205 ? 11.096 -5.448 -18.166 1.00 86.12 205 GLU A C 1
ATOM 1597 O O . GLU A 1 205 ? 10.760 -6.302 -18.974 1.00 86.12 205 GLU A O 1
ATOM 1602 N N . HIS A 1 206 ? 10.954 -5.637 -16.849 1.00 86.56 206 HIS A N 1
ATOM 1603 C CA . HIS A 1 206 ? 10.534 -6.888 -16.195 1.00 86.56 206 HIS A CA 1
ATOM 1604 C C . HIS A 1 206 ? 9.277 -6.729 -15.326 1.00 86.56 206 HIS A C 1
ATOM 1606 O O . HIS A 1 206 ? 8.816 -7.674 -14.679 1.00 86.56 206 HIS A O 1
ATOM 1612 N N . ILE A 1 207 ? 8.715 -5.519 -15.274 1.00 90.69 207 ILE A N 1
ATOM 1613 C CA . ILE A 1 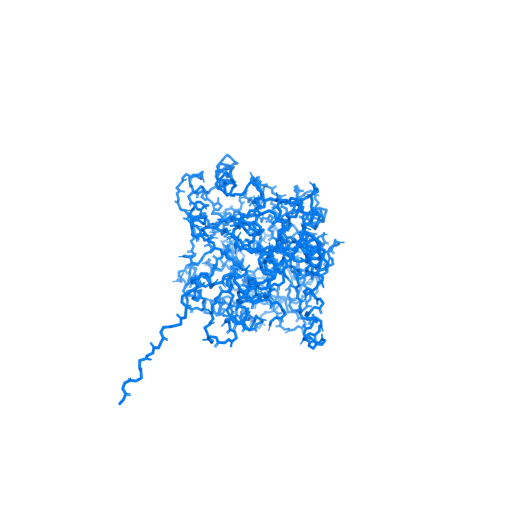207 ? 7.494 -5.220 -14.528 1.00 90.69 207 ILE A CA 1
ATOM 1614 C C . ILE A 1 207 ? 6.545 -4.436 -15.425 1.00 90.69 207 ILE A C 1
ATOM 1616 O O . ILE A 1 207 ? 6.904 -3.398 -15.977 1.00 90.69 207 ILE A O 1
ATOM 1620 N N . SER A 1 208 ? 5.312 -4.921 -15.512 1.00 91.31 208 SER A N 1
ATOM 1621 C CA . SER A 1 208 ? 4.215 -4.272 -16.214 1.00 91.31 208 SER A CA 1
ATOM 1622 C C . SER A 1 208 ? 3.119 -3.880 -15.238 1.00 91.31 208 SER A C 1
ATOM 1624 O O . SER A 1 208 ? 2.762 -4.647 -14.342 1.00 91.31 208 SER A O 1
ATOM 1626 N N . PHE A 1 209 ? 2.560 -2.692 -15.451 1.00 94.31 209 PHE A N 1
ATOM 1627 C CA . PHE A 1 209 ? 1.498 -2.129 -14.626 1.00 94.31 209 PHE A CA 1
ATOM 1628 C C . PHE A 1 209 ? 0.284 -1.780 -15.484 1.00 94.31 209 PHE A C 1
ATOM 1630 O O . PHE A 1 209 ? 0.427 -1.159 -16.540 1.00 94.31 209 PHE A O 1
ATOM 1637 N N . GLY A 1 210 ? -0.900 -2.136 -15.000 1.00 96.00 210 GLY A N 1
ATOM 1638 C CA . GLY A 1 210 ? -2.182 -1.617 -15.468 1.00 96.00 210 GLY A CA 1
ATOM 1639 C C . GLY A 1 210 ? -2.885 -0.883 -14.333 1.00 96.00 210 GLY A C 1
ATOM 1640 O O . GLY A 1 210 ? -2.888 -1.373 -13.206 1.00 96.00 210 GLY A O 1
ATOM 1641 N N . VAL A 1 211 ? -3.447 0.295 -14.602 1.00 97.94 211 VAL A N 1
ATOM 1642 C CA . VAL A 1 211 ? -4.113 1.129 -13.589 1.00 97.94 211 VAL A CA 1
ATOM 1643 C C . VAL A 1 211 ? -5.595 1.250 -13.906 1.00 97.94 211 VAL A C 1
ATOM 1645 O O . VAL A 1 211 ? -5.974 1.629 -15.010 1.00 97.94 211 VAL A O 1
ATOM 1648 N N . GLY A 1 212 ? -6.433 0.974 -12.913 1.00 98.12 212 GLY A N 1
ATOM 1649 C CA . GLY A 1 212 ? -7.878 1.108 -13.013 1.00 98.12 212 GLY A CA 1
ATOM 1650 C C . GLY A 1 212 ? -8.465 1.876 -11.842 1.00 98.12 212 GLY A C 1
ATOM 1651 O O . GLY A 1 212 ? -7.948 1.836 -10.725 1.00 98.12 212 GLY A O 1
ATOM 1652 N N . ILE A 1 213 ? -9.546 2.602 -12.117 1.00 98.38 213 ILE A N 1
ATOM 1653 C CA . ILE A 1 213 ? -10.180 3.517 -11.169 1.00 98.38 213 ILE A CA 1
ATOM 1654 C C . ILE A 1 213 ? -11.681 3.242 -11.172 1.00 98.38 213 ILE A C 1
ATOM 1656 O O . ILE A 1 213 ? -12.329 3.272 -12.216 1.00 98.38 213 ILE A O 1
ATOM 1660 N N . GLY A 1 214 ? -12.227 2.977 -9.992 1.00 97.38 214 GLY A N 1
ATOM 1661 C CA . GLY A 1 214 ? -13.655 2.919 -9.715 1.00 97.38 214 GLY A CA 1
ATOM 1662 C C . GLY A 1 214 ? -14.039 4.124 -8.876 1.00 97.38 214 GLY A C 1
ATOM 1663 O O . GLY A 1 214 ? -13.904 4.094 -7.656 1.00 97.38 214 GLY A O 1
ATOM 1664 N N . ASP A 1 215 ? -14.474 5.193 -9.528 1.00 93.12 215 ASP A N 1
ATOM 1665 C CA . ASP A 1 215 ? -14.912 6.427 -8.884 1.00 93.12 215 ASP A CA 1
ATOM 1666 C C . ASP A 1 215 ? -16.321 6.304 -8.277 1.00 93.12 215 ASP A C 1
ATOM 1668 O O . ASP A 1 215 ? -17.053 5.338 -8.536 1.00 93.12 215 ASP A O 1
ATOM 1672 N N . ASN A 1 216 ? -16.708 7.314 -7.487 1.00 92.62 216 ASN A N 1
ATOM 1673 C CA . ASN A 1 216 ? -18.011 7.392 -6.821 1.00 92.62 216 ASN A CA 1
ATOM 1674 C C . ASN A 1 216 ? -18.337 6.111 -6.030 1.00 92.62 216 ASN A C 1
ATOM 1676 O O . ASN A 1 216 ? -19.461 5.595 -6.099 1.00 92.62 216 ASN A O 1
ATOM 1680 N N . ALA A 1 217 ? -17.339 5.572 -5.325 1.00 93.00 217 ALA A N 1
ATOM 1681 C CA . ALA A 1 217 ? -17.423 4.278 -4.661 1.00 93.00 217 ALA A CA 1
ATOM 1682 C C . ALA A 1 217 ? -18.567 4.213 -3.640 1.00 93.00 217 ALA A C 1
ATOM 1684 O O . ALA A 1 217 ? -19.237 3.187 -3.544 1.00 93.00 217 ALA A O 1
ATOM 1685 N N . GLY A 1 218 ? -18.882 5.323 -2.971 1.00 91.81 218 GLY A N 1
ATOM 1686 C CA . GLY A 1 218 ? -19.964 5.417 -1.996 1.00 91.81 218 GLY A CA 1
ATOM 1687 C C . GLY A 1 218 ? -21.371 5.197 -2.560 1.00 91.81 218 GLY A C 1
ATOM 1688 O O . GLY A 1 218 ? -22.298 4.982 -1.780 1.00 91.81 218 GLY A O 1
ATOM 1689 N N . LYS A 1 219 ? -21.561 5.227 -3.890 1.00 93.44 219 LYS A N 1
ATOM 1690 C CA . LYS A 1 219 ? -22.845 4.862 -4.520 1.00 93.44 219 LYS A CA 1
ATOM 1691 C C . LYS A 1 219 ? -23.059 3.350 -4.556 1.00 93.44 219 LYS A C 1
ATOM 1693 O O . LYS A 1 219 ? -24.172 2.890 -4.326 1.00 93.44 219 LYS A O 1
ATOM 1698 N N . ASP A 1 220 ? -22.007 2.607 -4.889 1.00 95.88 220 ASP A N 1
ATOM 1699 C CA . ASP A 1 220 ? -21.996 1.147 -4.968 1.00 95.88 220 ASP A CA 1
ATOM 1700 C C . ASP A 1 220 ? -20.542 0.655 -4.940 1.00 95.88 220 ASP A C 1
ATOM 1702 O O . ASP A 1 220 ? -19.829 0.680 -5.953 1.00 95.88 220 ASP A O 1
ATOM 1706 N N . PHE A 1 221 ? -20.118 0.202 -3.762 1.00 95.81 221 PHE A N 1
ATOM 1707 C CA . PHE A 1 221 ? -18.766 -0.281 -3.513 1.00 95.81 221 PHE A CA 1
ATOM 1708 C C . PHE A 1 221 ? -18.429 -1.514 -4.348 1.00 95.81 221 PHE A C 1
ATOM 1710 O O . PHE A 1 221 ? -17.351 -1.580 -4.931 1.00 95.81 221 PHE A O 1
ATOM 1717 N N . PHE A 1 222 ? -19.352 -2.468 -4.475 1.00 97.25 222 PHE A N 1
ATOM 1718 C CA . PHE A 1 222 ? -19.108 -3.668 -5.272 1.00 97.25 222 PHE A CA 1
ATOM 1719 C C . PHE A 1 222 ? -18.841 -3.300 -6.732 1.00 97.25 222 PHE A C 1
ATOM 1721 O O . PHE A 1 222 ? -17.830 -3.698 -7.317 1.00 97.25 222 PHE A O 1
ATOM 1728 N N . SER A 1 223 ? -19.710 -2.470 -7.311 1.00 98.06 223 SER A N 1
ATOM 1729 C CA . SER A 1 223 ? -19.555 -2.047 -8.700 1.00 98.06 223 SER A CA 1
ATOM 1730 C C . SER A 1 223 ? -18.306 -1.185 -8.911 1.00 98.06 223 SER A C 1
ATOM 1732 O O . SER A 1 223 ? -17.679 -1.289 -9.964 1.00 98.06 223 SER A O 1
ATOM 1734 N N . ALA A 1 224 ? -17.914 -0.348 -7.945 1.00 98.12 224 ALA A N 1
ATOM 1735 C CA . ALA A 1 224 ? -16.682 0.438 -8.036 1.00 98.12 224 ALA A CA 1
ATOM 1736 C C . ALA A 1 224 ? -15.428 -0.447 -8.028 1.00 98.12 224 ALA A C 1
ATOM 1738 O O . ALA A 1 224 ? -14.572 -0.288 -8.899 1.00 98.12 224 ALA A O 1
ATOM 1739 N N . GLY A 1 225 ? -15.352 -1.425 -7.119 1.00 98.06 225 GLY A N 1
ATOM 1740 C CA . GLY A 1 225 ? -14.253 -2.394 -7.086 1.00 98.06 225 GLY A CA 1
ATOM 1741 C C . GLY A 1 225 ? -14.161 -3.204 -8.382 1.00 98.06 225 GLY A C 1
ATOM 1742 O O . GLY A 1 225 ? -13.079 -3.356 -8.950 1.00 98.06 225 GLY A O 1
ATOM 1743 N N . LYS A 1 226 ? -15.313 -3.639 -8.909 1.00 98.38 226 LYS A N 1
ATOM 1744 C CA . LYS A 1 226 ? -15.406 -4.335 -10.198 1.00 98.38 226 LYS A CA 1
ATOM 1745 C C . LYS A 1 226 ? -14.879 -3.480 -11.358 1.00 98.38 226 LYS A C 1
ATOM 1747 O O . LYS A 1 226 ? -13.989 -3.930 -12.075 1.00 98.38 226 LYS A O 1
ATOM 1752 N N . ARG A 1 227 ? -15.362 -2.238 -11.511 1.00 98.38 227 ARG A N 1
ATOM 1753 C CA . ARG A 1 227 ? -14.904 -1.315 -12.571 1.00 98.38 227 ARG A CA 1
ATOM 1754 C C . ARG A 1 227 ? -13.404 -1.036 -12.480 1.00 98.38 227 ARG A C 1
ATOM 1756 O O . ARG A 1 227 ? -12.724 -1.028 -13.502 1.00 98.38 227 ARG A O 1
ATOM 1763 N N . ALA A 1 228 ? -12.887 -0.832 -11.267 1.00 98.31 228 ALA A N 1
ATOM 1764 C CA . ALA A 1 228 ? -11.463 -0.603 -11.049 1.00 98.31 228 ALA A CA 1
ATOM 1765 C C . ALA A 1 228 ? -10.626 -1.808 -11.509 1.00 98.31 228 ALA A C 1
ATOM 1767 O O . ALA A 1 228 ? -9.634 -1.632 -12.209 1.00 98.31 228 ALA A O 1
ATOM 1768 N N . ALA A 1 229 ? -11.043 -3.031 -11.175 1.00 98.00 229 ALA A N 1
ATOM 1769 C CA . ALA A 1 229 ? -10.348 -4.247 -11.591 1.00 98.00 229 ALA A CA 1
ATOM 1770 C C . ALA A 1 229 ? -10.437 -4.505 -13.108 1.00 98.00 229 ALA A C 1
ATOM 1772 O O . ALA A 1 229 ? -9.429 -4.850 -13.727 1.00 98.00 229 ALA A O 1
ATOM 1773 N N . GLU A 1 230 ? -11.604 -4.302 -13.727 1.00 97.88 230 GLU A N 1
ATOM 1774 C CA . GLU A 1 230 ? -11.778 -4.404 -15.187 1.00 97.88 230 GLU A CA 1
ATOM 1775 C C . GLU A 1 230 ? -10.867 -3.412 -15.921 1.00 97.88 230 GLU A C 1
ATOM 1777 O O . GLU A 1 230 ? -10.143 -3.792 -16.839 1.00 97.88 230 GLU A O 1
ATOM 1782 N N . ALA A 1 231 ? -10.830 -2.154 -15.472 1.00 97.69 231 ALA A N 1
ATOM 1783 C CA . ALA A 1 231 ? -9.960 -1.139 -16.055 1.00 97.69 231 ALA A CA 1
ATOM 1784 C C . ALA A 1 231 ? -8.469 -1.464 -15.854 1.00 97.69 231 ALA A C 1
ATOM 1786 O O . ALA A 1 231 ? -7.690 -1.358 -16.799 1.00 97.69 231 ALA A O 1
ATOM 1787 N N . ALA A 1 232 ? -8.069 -1.914 -14.659 1.00 97.06 232 ALA A N 1
ATOM 1788 C CA . ALA A 1 232 ? -6.675 -2.243 -14.359 1.00 97.06 232 ALA A CA 1
ATOM 1789 C C . ALA A 1 232 ? -6.169 -3.427 -15.191 1.00 97.06 232 ALA A C 1
ATOM 1791 O O . ALA A 1 232 ? -5.053 -3.399 -15.702 1.00 97.06 232 ALA A O 1
ATOM 1792 N N . THR A 1 233 ? -6.997 -4.460 -15.353 1.00 93.81 233 THR A N 1
ATOM 1793 C CA . THR A 1 233 ? -6.656 -5.637 -16.165 1.00 93.81 233 THR A CA 1
ATOM 1794 C C . THR A 1 233 ? -6.656 -5.329 -17.662 1.00 93.81 233 THR A C 1
ATOM 1796 O O . THR A 1 233 ? -5.793 -5.837 -18.372 1.00 93.81 233 THR A O 1
ATOM 1799 N N . ALA A 1 234 ? -7.547 -4.456 -18.143 1.00 93.69 234 ALA A N 1
ATOM 1800 C CA . ALA A 1 234 ? -7.541 -3.993 -19.531 1.00 93.69 234 ALA A CA 1
ATOM 1801 C C . ALA A 1 234 ? -6.339 -3.083 -19.859 1.00 93.69 234 ALA A C 1
ATOM 1803 O O . ALA A 1 234 ? -5.815 -3.130 -20.972 1.00 93.69 234 ALA A O 1
ATOM 1804 N N . ASP A 1 235 ? -5.889 -2.263 -18.903 1.00 93.56 235 ASP A N 1
ATOM 1805 C CA . ASP A 1 235 ? -4.730 -1.370 -19.062 1.00 93.56 235 ASP A CA 1
ATOM 1806 C C . ASP A 1 235 ? -3.375 -2.097 -18.920 1.00 93.56 235 ASP A C 1
ATOM 1808 O O . ASP A 1 235 ? -2.331 -1.573 -19.340 1.00 93.56 235 ASP A O 1
ATOM 1812 N N . LEU A 1 236 ? -3.380 -3.316 -18.361 1.00 89.44 236 LEU A N 1
ATOM 1813 C CA . LEU A 1 236 ? -2.198 -4.161 -18.215 1.00 89.44 236 LEU A CA 1
ATOM 1814 C C . LEU A 1 236 ? -1.730 -4.663 -19.587 1.00 89.44 236 LEU A C 1
ATOM 1816 O O . LEU A 1 236 ? -2.172 -5.690 -20.102 1.00 89.44 236 LEU A O 1
ATOM 1820 N N . LYS A 1 237 ? -0.791 -3.929 -20.183 1.00 77.75 237 LYS A N 1
ATOM 1821 C CA . LYS A 1 237 ? -0.116 -4.340 -21.416 1.00 77.75 237 LYS A CA 1
ATOM 1822 C C . LYS A 1 237 ? 0.994 -5.327 -21.077 1.00 77.75 237 LYS A C 1
ATOM 1824 O O . LYS A 1 237 ? 1.844 -5.036 -20.235 1.00 77.75 237 LYS A O 1
ATOM 1829 N N . LEU A 1 238 ? 0.994 -6.476 -21.745 1.00 66.19 238 LEU A N 1
ATOM 1830 C CA . LEU A 1 238 ? 2.108 -7.421 -21.678 1.00 66.19 238 LEU A CA 1
ATOM 1831 C C . LEU A 1 238 ? 3.359 -6.734 -22.252 1.00 66.19 238 LEU A C 1
ATOM 1833 O O . LEU A 1 238 ? 3.271 -6.078 -23.293 1.00 66.19 238 LEU A O 1
ATOM 1837 N N . ILE A 1 239 ? 4.485 -6.844 -21.549 1.00 58.91 239 ILE A N 1
ATOM 1838 C CA . ILE A 1 239 ? 5.792 -6.275 -21.908 1.00 58.91 239 ILE A CA 1
ATOM 1839 C C . ILE A 1 239 ? 6.224 -6.850 -23.260 1.00 58.91 239 ILE A C 1
ATOM 1841 O O . ILE A 1 239 ? 6.581 -6.110 -24.176 1.00 58.91 239 ILE A O 1
ATOM 1845 N N . ASP A 1 240 ? 6.109 -8.175 -23.386 1.00 61.25 240 ASP A N 1
ATOM 1846 C CA . ASP A 1 240 ? 6.203 -8.938 -24.628 1.00 61.25 240 ASP A CA 1
ATOM 1847 C C . ASP A 1 240 ? 5.472 -10.279 -24.435 1.00 61.25 240 ASP A C 1
ATOM 1849 O O . ASP A 1 240 ? 5.911 -11.158 -23.688 1.00 61.25 240 ASP A O 1
ATOM 1853 N N . ALA A 1 241 ? 4.344 -10.452 -25.129 1.00 57.31 241 ALA A N 1
ATOM 1854 C CA . ALA A 1 241 ? 3.500 -11.637 -24.992 1.00 57.31 241 ALA A CA 1
ATOM 1855 C C . ALA A 1 241 ? 4.221 -12.955 -25.346 1.00 57.31 241 ALA A C 1
ATOM 1857 O O . ALA A 1 241 ? 3.795 -14.018 -24.890 1.00 57.31 241 ALA A O 1
ATOM 1858 N N . HIS A 1 242 ? 5.282 -12.919 -26.159 1.00 53.78 242 HIS A N 1
ATOM 1859 C CA . HIS A 1 242 ? 6.090 -14.095 -26.482 1.00 53.78 242 HIS A CA 1
ATOM 1860 C C . HIS A 1 242 ? 7.143 -14.372 -25.407 1.00 53.78 242 HIS A C 1
ATOM 1862 O O . HIS A 1 242 ? 7.282 -15.523 -24.984 1.00 53.78 242 HIS A O 1
ATOM 1868 N N . LEU A 1 243 ? 7.844 -13.338 -24.938 1.00 54.28 243 LEU A N 1
ATOM 1869 C CA . LEU A 1 243 ? 8.901 -13.480 -23.935 1.00 54.28 243 LEU A CA 1
ATOM 1870 C C . LEU A 1 243 ? 8.344 -13.916 -22.576 1.00 54.28 243 LEU A C 1
ATOM 1872 O O . LEU A 1 243 ? 8.896 -14.810 -21.945 1.00 54.28 243 LEU A O 1
ATOM 1876 N N . GLU A 1 244 ? 7.209 -13.367 -22.149 1.00 61.75 244 GLU A N 1
ATOM 1877 C CA . GLU A 1 244 ? 6.597 -13.716 -20.861 1.00 61.75 244 GLU A CA 1
ATOM 1878 C C . GLU A 1 244 ? 6.103 -15.161 -20.827 1.00 61.75 244 GLU A C 1
ATOM 1880 O O . GLU A 1 244 ? 6.369 -15.893 -19.871 1.00 61.75 244 GLU A O 1
ATOM 1885 N N . ARG A 1 245 ? 5.444 -15.613 -21.903 1.00 62.84 245 ARG A N 1
ATOM 1886 C CA . ARG A 1 245 ? 5.030 -17.018 -22.051 1.00 62.84 245 ARG A CA 1
ATOM 1887 C C . ARG A 1 245 ? 6.239 -17.947 -22.052 1.00 62.84 245 ARG A C 1
ATOM 1889 O O . ARG A 1 245 ? 6.176 -19.037 -21.487 1.00 62.84 245 ARG A O 1
ATOM 1896 N N . TYR A 1 246 ? 7.346 -17.513 -22.652 1.00 59.47 246 TYR A N 1
ATOM 1897 C CA . TYR A 1 246 ? 8.596 -18.259 -22.653 1.00 59.47 246 TYR A CA 1
ATOM 1898 C C . TYR A 1 246 ? 9.264 -18.294 -21.272 1.00 59.47 246 TYR A C 1
ATOM 1900 O O . TYR A 1 246 ? 9.699 -19.359 -20.846 1.00 59.47 246 TYR A O 1
ATOM 1908 N N . MET A 1 247 ? 9.295 -17.187 -20.529 1.00 60.44 247 MET A N 1
ATOM 1909 C CA . MET A 1 247 ? 9.843 -17.140 -19.168 1.00 60.44 247 MET A CA 1
ATOM 1910 C C . MET A 1 247 ? 9.016 -17.985 -18.195 1.00 60.44 247 MET A C 1
ATOM 1912 O O . MET A 1 247 ? 9.579 -18.752 -17.412 1.00 60.44 247 MET A O 1
ATOM 1916 N N . GLN A 1 248 ? 7.685 -17.940 -18.306 1.00 63.25 248 GLN A N 1
ATOM 1917 C CA . GLN A 1 248 ? 6.794 -18.847 -17.580 1.00 63.25 248 GLN A CA 1
ATOM 1918 C C . GLN A 1 248 ? 7.065 -20.314 -17.960 1.00 63.25 248 GLN A C 1
ATOM 1920 O O . GLN A 1 248 ? 7.185 -21.167 -17.083 1.00 63.25 248 GLN A O 1
ATOM 1925 N N . PHE A 1 249 ? 7.264 -20.618 -19.246 1.00 64.88 249 PHE A N 1
ATOM 1926 C CA . PHE A 1 249 ? 7.652 -21.954 -19.713 1.00 64.88 249 PHE A CA 1
ATOM 1927 C C . PHE A 1 249 ? 9.039 -22.401 -19.214 1.00 64.88 249 PHE A C 1
ATOM 1929 O O . PHE A 1 249 ? 9.232 -23.567 -18.863 1.00 64.88 249 PHE A O 1
ATOM 1936 N N . LEU A 1 250 ? 10.018 -21.498 -19.144 1.00 59.59 250 LEU A N 1
ATOM 1937 C CA . LEU A 1 250 ? 11.343 -21.794 -18.604 1.00 59.59 250 LEU A CA 1
ATOM 1938 C C . LEU A 1 250 ? 11.294 -22.079 -17.105 1.00 59.59 250 LEU A C 1
ATOM 1940 O O . LEU A 1 250 ? 11.960 -23.015 -16.660 1.00 59.59 250 LEU A O 1
ATOM 1944 N N . ALA A 1 251 ? 10.489 -21.331 -16.343 1.00 61.03 251 ALA A N 1
ATOM 1945 C CA . ALA A 1 251 ? 10.250 -21.635 -14.937 1.00 61.03 251 ALA A CA 1
ATOM 1946 C C . ALA A 1 251 ? 9.730 -23.074 -14.790 1.00 61.03 251 ALA A C 1
ATOM 1948 O O . ALA A 1 251 ? 10.302 -23.845 -14.020 1.00 61.03 251 ALA A O 1
ATOM 1949 N N . VAL A 1 252 ? 8.750 -23.469 -15.619 1.00 62.59 252 VAL A N 1
ATOM 1950 C CA . VAL A 1 252 ? 8.195 -24.837 -15.659 1.00 62.59 252 VAL A CA 1
ATOM 1951 C C . VAL A 1 252 ? 9.260 -25.904 -15.934 1.00 62.59 252 VAL A C 1
ATOM 1953 O O . VAL A 1 252 ? 9.206 -26.980 -15.347 1.00 62.59 252 VAL A O 1
ATOM 1956 N N . LYS A 1 253 ? 10.253 -25.627 -16.788 1.00 61.84 253 LYS A N 1
ATOM 1957 C CA . LYS A 1 253 ? 11.324 -26.588 -17.107 1.00 61.84 253 LYS A CA 1
ATOM 1958 C C . LYS A 1 253 ? 12.389 -26.742 -16.022 1.00 61.84 253 LYS A C 1
ATOM 1960 O O . LYS A 1 253 ? 13.056 -27.774 -15.990 1.00 61.84 253 LYS A O 1
ATOM 1965 N N . ARG A 1 254 ? 12.618 -25.711 -15.207 1.00 66.38 254 ARG A N 1
ATOM 1966 C CA . ARG A 1 254 ? 13.747 -25.660 -14.260 1.00 66.38 254 ARG A CA 1
ATOM 1967 C C . ARG A 1 254 ? 13.358 -25.966 -12.821 1.00 66.38 254 ARG A C 1
ATOM 1969 O O . ARG A 1 254 ? 14.233 -26.337 -12.045 1.00 66.38 254 ARG A O 1
ATOM 1976 N N . LYS A 1 255 ? 12.086 -25.794 -12.462 1.00 70.69 255 LYS A N 1
ATOM 1977 C CA . LYS A 1 255 ? 11.614 -25.927 -11.081 1.00 70.69 255 LYS A CA 1
ATOM 1978 C C . LYS A 1 255 ? 10.778 -27.175 -10.873 1.00 70.69 255 LYS A C 1
ATOM 1980 O O . LYS A 1 255 ? 10.129 -27.676 -11.790 1.00 70.69 255 LYS A O 1
ATOM 1985 N N . GLN A 1 256 ? 10.776 -27.663 -9.639 1.00 77.88 256 GLN A N 1
ATOM 1986 C CA . GLN A 1 256 ? 9.904 -28.768 -9.261 1.00 77.88 256 GLN A CA 1
ATOM 1987 C C . GLN A 1 256 ? 8.435 -28.307 -9.298 1.00 77.88 256 GLN A C 1
ATOM 1989 O O . GLN A 1 256 ? 8.157 -27.151 -8.967 1.00 77.88 256 GLN A O 1
ATOM 1994 N N . PRO A 1 257 ? 7.464 -29.187 -9.613 1.00 77.00 257 PRO A N 1
ATOM 1995 C CA . PRO A 1 257 ? 6.046 -28.814 -9.676 1.00 77.00 257 PRO A CA 1
ATOM 1996 C C . PRO A 1 257 ? 5.534 -28.065 -8.435 1.00 77.00 257 PRO A C 1
ATOM 1998 O O . PRO A 1 257 ? 4.799 -27.090 -8.550 1.00 77.00 257 PRO A O 1
ATOM 2001 N N . GLN A 1 258 ? 5.988 -28.462 -7.244 1.00 78.19 258 GLN A N 1
ATOM 2002 C CA . GLN A 1 258 ? 5.648 -27.808 -5.976 1.00 78.19 258 GLN A CA 1
ATOM 2003 C C . GLN A 1 258 ? 6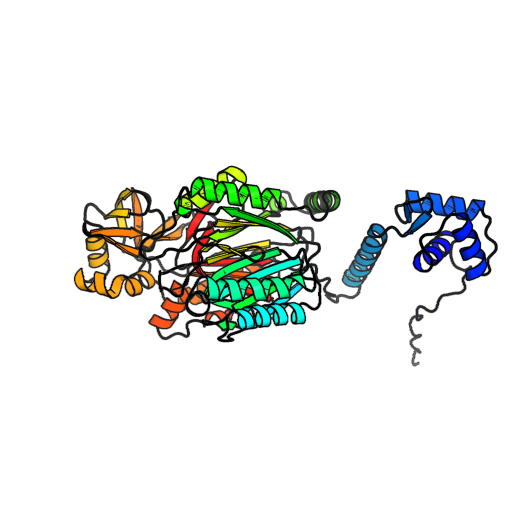.105 -26.341 -5.871 1.00 78.19 258 GLN A C 1
ATOM 2005 O O . GLN A 1 258 ? 5.491 -25.555 -5.153 1.00 78.19 258 GLN A O 1
ATOM 2010 N N . GLU A 1 259 ? 7.183 -25.964 -6.555 1.00 75.56 259 GLU A N 1
ATOM 2011 C CA . GLU A 1 259 ? 7.697 -24.593 -6.571 1.00 75.56 259 GLU A CA 1
ATOM 2012 C C . GLU A 1 259 ? 6.921 -23.741 -7.571 1.00 75.56 259 GLU A C 1
ATOM 2014 O O . GLU A 1 259 ? 6.630 -22.584 -7.283 1.00 75.56 259 GLU A O 1
ATOM 2019 N N . LEU A 1 260 ? 6.509 -24.329 -8.700 1.00 73.50 260 LEU A N 1
ATOM 2020 C CA . LEU A 1 260 ? 5.691 -23.654 -9.712 1.00 73.50 260 LEU A CA 1
ATOM 2021 C C . LEU A 1 260 ? 4.362 -23.162 -9.140 1.00 73.50 260 LEU A C 1
ATOM 2023 O O . LEU A 1 260 ? 3.950 -22.043 -9.421 1.00 73.50 260 LEU A O 1
ATOM 2027 N N . LEU A 1 261 ? 3.739 -23.961 -8.272 1.00 75.75 261 LEU A N 1
ATOM 2028 C CA . LEU A 1 261 ? 2.487 -23.606 -7.595 1.00 75.75 261 LEU A CA 1
ATOM 2029 C C . LEU A 1 261 ? 2.624 -22.416 -6.630 1.00 75.75 261 LEU A C 1
ATOM 2031 O O . LEU A 1 261 ? 1.619 -21.830 -6.232 1.00 75.75 261 LEU A O 1
ATOM 2035 N N . LYS A 1 262 ? 3.851 -22.059 -6.231 1.00 75.31 262 LYS A N 1
ATOM 2036 C CA . LYS A 1 262 ? 4.132 -20.924 -5.338 1.00 75.31 262 LYS A CA 1
ATOM 2037 C C . LYS A 1 262 ? 4.461 -19.642 -6.101 1.00 75.31 262 LYS A C 1
ATOM 2039 O O . LYS A 1 262 ? 4.464 -18.572 -5.492 1.00 75.31 262 LYS A O 1
ATOM 2044 N N . ILE A 1 263 ? 4.735 -19.735 -7.404 1.00 76.56 263 ILE A N 1
ATOM 2045 C CA . ILE A 1 263 ? 5.051 -18.581 -8.244 1.00 76.56 263 ILE A CA 1
ATOM 2046 C C . ILE A 1 263 ? 3.790 -17.737 -8.421 1.00 76.56 263 ILE A C 1
ATOM 2048 O O . ILE A 1 263 ? 2.737 -18.227 -8.822 1.00 76.56 263 ILE A O 1
ATOM 2052 N N . LYS A 1 264 ? 3.915 -16.443 -8.132 1.00 76.06 264 LYS A N 1
ATOM 2053 C CA . LYS A 1 264 ? 2.830 -15.466 -8.213 1.00 76.06 264 LYS A CA 1
ATOM 2054 C C . LYS A 1 264 ? 3.238 -14.355 -9.178 1.00 76.06 264 LYS A C 1
ATOM 2056 O O . LYS A 1 264 ? 3.759 -13.342 -8.725 1.00 76.06 264 LYS A O 1
ATOM 2061 N N . PRO A 1 265 ? 3.049 -14.553 -10.496 1.00 78.56 265 PRO A N 1
ATOM 2062 C CA . PRO A 1 265 ? 3.479 -13.573 -11.489 1.00 78.56 265 PRO A CA 1
ATOM 2063 C C . PRO A 1 265 ? 2.544 -12.361 -11.541 1.00 78.56 265 PRO A C 1
ATOM 2065 O O . PRO A 1 265 ? 2.950 -11.319 -12.037 1.00 78.56 265 PRO A O 1
ATOM 2068 N N . TYR A 1 266 ? 1.318 -12.492 -11.019 1.00 86.69 266 TYR A N 1
ATOM 2069 C CA . TYR A 1 266 ? 0.317 -11.432 -10.935 1.00 86.69 266 TYR A CA 1
ATOM 2070 C C . TYR A 1 266 ? 0.035 -11.075 -9.476 1.00 86.69 266 TYR A C 1
ATOM 2072 O O . TYR A 1 266 ? -0.229 -11.960 -8.654 1.00 86.69 266 TYR A O 1
ATOM 2080 N N . ILE A 1 267 ? 0.051 -9.779 -9.171 1.00 92.56 267 ILE A N 1
ATOM 2081 C CA . ILE A 1 267 ? -0.329 -9.209 -7.875 1.00 92.56 267 ILE A CA 1
ATOM 2082 C C . ILE A 1 267 ? -1.217 -7.991 -8.125 1.00 92.56 267 ILE A C 1
ATOM 2084 O O . ILE A 1 267 ? -1.011 -7.244 -9.079 1.00 92.56 267 ILE A O 1
ATOM 2088 N N . LEU A 1 268 ? -2.206 -7.782 -7.261 1.00 95.88 268 LEU A N 1
ATOM 2089 C CA . LEU A 1 268 ? -3.007 -6.564 -7.243 1.00 95.88 268 LEU A CA 1
ATOM 2090 C C . LEU A 1 268 ? -2.530 -5.644 -6.121 1.00 95.88 268 LEU A C 1
ATOM 2092 O O . LEU A 1 268 ? -2.372 -6.084 -4.982 1.00 95.88 268 LEU A O 1
ATOM 2096 N N . LEU A 1 269 ? -2.337 -4.366 -6.436 1.00 97.25 269 LEU A N 1
ATOM 2097 C CA . LEU A 1 269 ? -2.180 -3.317 -5.435 1.00 97.25 269 LEU A CA 1
ATOM 2098 C C . LEU A 1 269 ? -3.468 -2.504 -5.342 1.00 97.25 269 LEU A C 1
ATOM 2100 O O . LEU A 1 269 ? -4.042 -2.157 -6.374 1.00 97.25 269 LEU A O 1
ATOM 2104 N N . THR A 1 270 ? -3.920 -2.184 -4.135 1.00 97.81 270 THR A N 1
ATOM 2105 C CA . THR A 1 270 ? -5.128 -1.381 -3.917 1.00 97.81 270 THR A CA 1
ATOM 2106 C C . THR A 1 270 ? -4.830 -0.091 -3.176 1.00 97.81 270 THR A C 1
ATOM 2108 O O . THR A 1 270 ? -4.033 -0.050 -2.241 1.00 97.81 270 THR A O 1
ATOM 2111 N N . ILE A 1 271 ? -5.500 0.977 -3.594 1.00 98.12 271 ILE A N 1
ATOM 2112 C CA . ILE A 1 271 ? -5.570 2.229 -2.852 1.00 98.12 271 ILE A CA 1
ATOM 2113 C C . ILE A 1 271 ? -7.043 2.606 -2.758 1.00 98.12 271 ILE A C 1
ATOM 2115 O O . ILE A 1 271 ? -7.681 2.951 -3.754 1.00 98.12 271 ILE A O 1
ATOM 2119 N N . PHE A 1 272 ? -7.596 2.482 -1.560 1.00 96.94 272 PHE A N 1
ATOM 2120 C CA . PHE A 1 272 ? -9.021 2.676 -1.302 1.00 96.94 272 PHE A CA 1
ATOM 2121 C C . PHE A 1 272 ? -9.308 4.065 -0.725 1.00 96.94 272 PHE A C 1
ATOM 2123 O O . PHE A 1 272 ? -8.395 4.731 -0.217 1.00 96.94 272 PHE A O 1
ATOM 2130 N N . PRO A 1 273 ? -10.569 4.533 -0.777 1.00 94.62 273 PRO A N 1
ATOM 2131 C CA . PRO A 1 273 ? -10.956 5.673 0.029 1.00 94.62 273 PRO A CA 1
ATOM 2132 C C . PRO A 1 273 ? -10.861 5.297 1.507 1.00 94.62 273 PRO A C 1
ATOM 2134 O O . PRO A 1 273 ? -11.159 4.167 1.883 1.00 94.62 273 PRO A O 1
ATOM 2137 N N . GLY A 1 274 ? -10.427 6.237 2.343 1.00 90.50 274 GLY A N 1
ATOM 2138 C CA . GLY A 1 274 ? -10.440 6.054 3.793 1.00 90.50 274 GLY A CA 1
ATOM 2139 C C . GLY A 1 274 ? -11.716 6.568 4.449 1.00 90.50 274 GLY A C 1
ATOM 2140 O O . GLY A 1 274 ? -12.447 7.362 3.845 1.00 90.50 274 GLY A O 1
ATOM 2141 N N . PRO A 1 275 ? -11.966 6.175 5.710 1.00 87.81 275 PRO A N 1
ATOM 2142 C CA . PRO A 1 275 ? -13.076 6.696 6.488 1.00 87.81 275 PRO A CA 1
ATOM 2143 C C . PRO A 1 275 ? -12.920 8.199 6.749 1.00 87.81 275 PRO A C 1
ATOM 2145 O O . PRO A 1 275 ? -11.827 8.707 6.995 1.00 87.81 275 PRO A O 1
ATOM 2148 N N . VAL A 1 276 ? -14.051 8.898 6.758 1.00 84.50 276 VAL A N 1
ATOM 2149 C CA . VAL A 1 276 ? -14.222 10.281 7.216 1.00 84.50 276 VAL A CA 1
ATOM 2150 C C . VAL A 1 276 ? -15.438 10.342 8.152 1.00 84.50 276 VAL A C 1
ATOM 2152 O O . VAL A 1 276 ? -16.210 9.391 8.246 1.00 84.50 276 VAL A O 1
ATOM 2155 N N . ARG A 1 277 ? -15.650 11.449 8.873 1.00 78.12 277 ARG A N 1
ATOM 2156 C CA . ARG A 1 277 ? -16.621 11.536 9.989 1.00 78.12 277 ARG A CA 1
ATOM 2157 C C . ARG A 1 277 ? -18.030 11.024 9.677 1.00 78.12 277 ARG A C 1
ATOM 2159 O O . ARG A 1 277 ? -18.673 10.472 10.562 1.00 78.12 277 ARG A O 1
ATOM 2166 N N . ASN A 1 278 ? -18.505 11.229 8.451 1.00 76.06 278 ASN A N 1
ATOM 2167 C CA . ASN A 1 278 ? -19.868 10.886 8.036 1.00 76.06 278 ASN A CA 1
ATOM 2168 C C . ASN A 1 278 ? -19.911 9.788 6.963 1.00 76.06 278 ASN A C 1
ATOM 2170 O O . ASN A 1 278 ? -20.967 9.546 6.385 1.00 76.06 278 ASN A O 1
ATOM 2174 N N . TYR A 1 279 ? -18.775 9.162 6.658 1.00 77.81 279 TYR A N 1
ATOM 2175 C CA . TYR A 1 279 ? -18.662 8.206 5.567 1.00 77.81 279 TYR A CA 1
ATOM 2176 C C . TYR A 1 279 ? -17.568 7.184 5.873 1.00 77.81 279 TYR A C 1
ATOM 2178 O O . TYR A 1 279 ? -16.403 7.538 6.026 1.00 77.81 279 TYR A O 1
ATOM 2186 N N . SER A 1 280 ? -17.952 5.914 5.962 1.00 81.50 280 SER A N 1
ATOM 2187 C CA . SER A 1 280 ? -17.025 4.795 6.112 1.00 81.50 280 SER A CA 1
ATOM 2188 C C . SER A 1 280 ? -17.161 3.897 4.885 1.00 81.50 280 SER A C 1
ATOM 2190 O O . SER A 1 280 ? -18.239 3.329 4.691 1.00 81.50 280 SER A O 1
ATOM 2192 N N . PRO A 1 281 ? -16.110 3.767 4.065 1.00 85.50 281 PRO A N 1
ATOM 2193 C CA . PRO A 1 281 ? -16.088 2.840 2.943 1.00 85.50 281 PRO A CA 1
ATOM 2194 C C . PRO A 1 281 ? -16.380 1.402 3.372 1.00 85.50 281 PRO A C 1
ATOM 2196 O O . PRO A 1 281 ? -15.889 0.948 4.405 1.00 85.50 281 PRO A O 1
ATOM 2199 N N . ASN A 1 282 ? -17.169 0.677 2.576 1.00 89.31 282 ASN A N 1
ATOM 2200 C CA . ASN A 1 282 ? -17.336 -0.768 2.731 1.00 89.31 282 ASN A CA 1
ATOM 2201 C C . ASN A 1 282 ? -16.268 -1.465 1.884 1.00 89.31 282 ASN A C 1
ATOM 2203 O O . ASN A 1 282 ? -16.485 -1.811 0.721 1.00 89.31 282 ASN A O 1
ATOM 2207 N N . GLU A 1 283 ? -15.080 -1.600 2.468 1.00 91.88 283 GLU A N 1
ATOM 2208 C CA . GLU A 1 283 ? -13.913 -2.143 1.778 1.00 91.88 283 GLU A CA 1
ATOM 2209 C C . GLU A 1 283 ? -14.076 -3.620 1.423 1.00 91.88 283 GLU A C 1
ATOM 2211 O O . GLU A 1 283 ? -13.555 -4.061 0.402 1.00 91.88 283 GLU A O 1
ATOM 2216 N N . GLU A 1 284 ? -14.836 -4.396 2.201 1.00 90.81 284 GLU A N 1
ATOM 2217 C CA . GLU A 1 284 ? -15.124 -5.779 1.831 1.00 90.81 284 GLU A CA 1
ATOM 2218 C C . GLU A 1 284 ? -15.926 -5.867 0.532 1.00 90.81 284 GLU A C 1
ATOM 2220 O O . GLU A 1 284 ? -15.618 -6.722 -0.292 1.00 90.81 284 GLU A O 1
ATOM 2225 N N . ASP A 1 285 ? -16.901 -4.984 0.303 1.00 93.81 285 ASP A N 1
ATOM 2226 C CA . ASP A 1 285 ? -17.656 -4.985 -0.956 1.00 93.81 285 ASP A CA 1
ATOM 2227 C C . ASP A 1 285 ? -16.780 -4.543 -2.140 1.00 93.81 285 ASP A C 1
ATOM 2229 O O . ASP A 1 285 ? -16.878 -5.139 -3.212 1.00 93.81 285 ASP A O 1
ATOM 2233 N N . LEU A 1 286 ? -15.865 -3.580 -1.944 1.00 96.12 286 LEU A N 1
ATOM 2234 C CA . LEU A 1 286 ? -14.836 -3.245 -2.942 1.00 96.12 286 LEU A CA 1
ATOM 2235 C C . LEU A 1 286 ? -13.996 -4.481 -3.304 1.00 96.12 286 LEU A C 1
ATOM 2237 O O . LEU A 1 286 ? -13.795 -4.779 -4.483 1.00 96.12 286 LEU A O 1
ATOM 2241 N N . LEU A 1 287 ? -13.541 -5.228 -2.294 1.00 95.62 287 LEU A N 1
ATOM 2242 C CA . LEU A 1 287 ? -12.751 -6.448 -2.478 1.00 95.62 287 LEU A CA 1
ATOM 2243 C C . LEU A 1 287 ? -13.558 -7.567 -3.152 1.00 95.62 287 LEU A C 1
ATOM 2245 O O . LEU A 1 287 ? -13.007 -8.273 -3.994 1.00 95.62 287 LEU A O 1
ATOM 2249 N N . GLU A 1 288 ? -14.846 -7.736 -2.833 1.00 95.19 288 GLU A N 1
ATOM 2250 C CA . GLU A 1 288 ? -15.732 -8.662 -3.558 1.00 95.19 288 GLU A CA 1
ATOM 2251 C C . GLU A 1 288 ? -15.892 -8.261 -5.029 1.00 95.19 288 GLU A C 1
ATOM 2253 O O . GLU A 1 288 ? -15.815 -9.118 -5.912 1.00 95.19 288 GLU A O 1
ATOM 2258 N N . GLY A 1 289 ? -16.042 -6.963 -5.305 1.00 97.19 289 GLY A N 1
ATOM 2259 C CA . GLY A 1 289 ? -16.092 -6.424 -6.662 1.00 97.19 289 GLY A CA 1
ATOM 2260 C C . GLY A 1 289 ? -14.842 -6.775 -7.466 1.00 97.19 289 GLY A C 1
ATOM 2261 O O . GLY A 1 289 ? -14.947 -7.316 -8.566 1.00 97.19 289 GLY A O 1
ATOM 2262 N N . ILE A 1 290 ? -13.658 -6.555 -6.886 1.00 97.50 290 ILE A N 1
ATOM 2263 C CA . ILE A 1 290 ? -12.368 -6.910 -7.499 1.00 97.50 290 ILE A CA 1
ATOM 2264 C C . ILE A 1 290 ? -12.278 -8.423 -7.747 1.00 97.50 290 ILE A C 1
ATOM 2266 O O . ILE A 1 290 ? -11.997 -8.857 -8.867 1.00 97.50 290 ILE A O 1
ATOM 2270 N N . LYS A 1 291 ? -12.584 -9.242 -6.731 1.00 95.69 291 LYS A N 1
ATOM 2271 C CA . LYS A 1 291 ? -12.549 -10.712 -6.830 1.00 95.69 291 LYS A CA 1
ATOM 2272 C C . LYS A 1 291 ? -13.495 -11.260 -7.894 1.00 95.69 291 LYS A C 1
ATOM 2274 O O . LYS A 1 291 ? -13.177 -12.282 -8.500 1.00 95.69 291 LYS A O 1
ATOM 2279 N N . SER A 1 292 ? -14.623 -10.595 -8.149 1.00 97.06 292 SER A N 1
ATOM 2280 C CA . SER A 1 292 ? -15.564 -11.002 -9.200 1.00 97.06 292 SER A CA 1
ATOM 2281 C C . SER A 1 292 ? -14.961 -10.951 -10.611 1.00 97.06 292 SER A C 1
ATOM 2283 O O . SER A 1 292 ? -15.448 -11.641 -11.504 1.00 97.06 292 SER A O 1
ATOM 2285 N N . VAL A 1 293 ? -13.888 -10.173 -10.800 1.00 96.69 293 VAL A N 1
ATOM 2286 C CA . VAL A 1 293 ? -13.165 -10.017 -12.070 1.00 96.69 293 VAL A CA 1
ATOM 2287 C C . VAL A 1 293 ? -11.921 -10.899 -12.101 1.00 96.69 293 VAL A C 1
ATOM 2289 O O . VAL A 1 293 ? -11.669 -11.588 -13.085 1.00 96.69 293 VAL A O 1
ATOM 2292 N N . THR A 1 294 ? -11.128 -10.881 -11.028 1.00 92.94 294 THR A N 1
ATOM 2293 C CA . THR A 1 294 ? -9.775 -11.463 -11.030 1.00 92.94 294 THR A CA 1
ATOM 2294 C C . THR A 1 294 ? -9.685 -12.845 -10.392 1.00 92.94 294 THR A C 1
ATOM 2296 O O . THR A 1 294 ? -8.630 -13.475 -10.439 1.00 92.94 294 THR A O 1
ATOM 2299 N N . GLY A 1 295 ? -10.748 -13.307 -9.731 1.00 90.94 295 GLY A N 1
ATOM 2300 C CA . GLY A 1 295 ? -10.658 -14.410 -8.780 1.00 90.94 295 GLY A CA 1
ATOM 2301 C C . GLY A 1 295 ? -9.799 -14.045 -7.562 1.00 90.94 295 GLY A C 1
ATOM 2302 O O . GLY A 1 295 ? -9.570 -12.870 -7.261 1.00 90.94 295 GLY A O 1
ATOM 2303 N N . ILE A 1 296 ? -9.318 -15.063 -6.845 1.00 87.69 296 ILE A N 1
ATOM 2304 C CA . ILE A 1 296 ? -8.475 -14.889 -5.654 1.00 87.69 296 ILE A CA 1
ATOM 2305 C C . ILE A 1 296 ? -7.010 -14.797 -6.089 1.00 87.69 296 ILE A C 1
ATOM 2307 O O . ILE A 1 296 ? -6.337 -15.812 -6.271 1.00 87.69 296 ILE A O 1
ATOM 2311 N N . LEU A 1 297 ? -6.519 -13.569 -6.237 1.00 87.81 297 LEU A N 1
ATOM 2312 C CA . LEU A 1 297 ? -5.106 -13.271 -6.460 1.00 87.81 297 LEU A CA 1
ATOM 2313 C C . LEU A 1 297 ? -4.459 -12.707 -5.191 1.00 87.81 297 LEU A C 1
ATOM 2315 O O . LEU A 1 297 ? -5.157 -12.190 -4.314 1.00 87.81 297 LEU A O 1
ATOM 2319 N N . PRO A 1 298 ? -3.121 -12.775 -5.074 1.00 89.81 298 PRO A N 1
ATOM 2320 C CA . PRO A 1 298 ? -2.403 -11.963 -4.105 1.00 89.81 298 PRO A CA 1
ATOM 2321 C C . PRO A 1 298 ? -2.781 -10.498 -4.307 1.00 89.81 298 PRO A C 1
ATOM 2323 O O . PRO A 1 298 ? -2.622 -9.949 -5.397 1.00 89.81 298 PRO A O 1
ATOM 2326 N N . LEU A 1 299 ? -3.301 -9.893 -3.250 1.00 92.88 299 LEU A N 1
ATOM 2327 C CA . LEU A 1 299 ? -3.728 -8.507 -3.223 1.00 92.88 299 LEU A CA 1
ATOM 2328 C C . LEU A 1 299 ? -3.145 -7.870 -1.975 1.00 92.88 299 LEU A C 1
ATOM 2330 O O . LEU A 1 299 ? -3.179 -8.496 -0.910 1.00 92.88 299 LEU A O 1
ATOM 2334 N N . MET A 1 300 ? -2.638 -6.649 -2.109 1.00 94.50 300 MET A N 1
ATOM 2335 C CA . MET A 1 300 ? -2.311 -5.818 -0.963 1.00 94.50 300 MET A CA 1
ATOM 2336 C C . MET A 1 300 ? -2.552 -4.337 -1.210 1.00 94.50 300 MET A C 1
ATOM 2338 O O . MET A 1 300 ? -2.509 -3.886 -2.346 1.00 94.50 300 MET A O 1
ATOM 2342 N N . GLY A 1 301 ? -2.734 -3.558 -0.158 1.00 96.19 301 GLY A N 1
ATOM 2343 C CA . GLY A 1 301 ? -2.934 -2.130 -0.306 1.00 96.19 301 GLY A CA 1
ATOM 2344 C C . GLY A 1 301 ? -3.206 -1.428 1.003 1.00 96.19 301 GLY A C 1
ATOM 2345 O O . GLY A 1 301 ? -3.115 -2.031 2.074 1.00 96.19 301 GLY A O 1
ATOM 2346 N N . GLY A 1 302 ? -3.582 -0.164 0.892 1.00 96.56 302 GLY A N 1
ATOM 2347 C CA . GLY A 1 302 ? -4.024 0.625 2.027 1.00 96.56 302 GLY A CA 1
ATOM 2348 C C . GLY A 1 302 ? -5.060 1.662 1.633 1.00 96.56 302 GLY A C 1
ATOM 2349 O O . GLY A 1 302 ? -5.160 2.087 0.479 1.00 96.56 302 GLY A O 1
ATOM 2350 N N . SER A 1 303 ? -5.843 2.084 2.614 1.00 96.19 303 SER A N 1
ATOM 2351 C CA . SER A 1 303 ? -6.835 3.137 2.429 1.00 96.19 303 SER A CA 1
ATOM 2352 C C . SER A 1 303 ? -6.217 4.503 2.696 1.00 96.19 303 SER A C 1
ATOM 2354 O O . SER A 1 303 ? -5.492 4.697 3.675 1.00 96.19 303 SER A O 1
ATOM 2356 N N . ALA A 1 304 ? -6.514 5.465 1.826 1.00 96.81 304 ALA A N 1
ATOM 2357 C CA . ALA A 1 304 ? -6.058 6.841 1.967 1.00 96.81 304 ALA A CA 1
ATOM 2358 C C . ALA A 1 304 ? -6.432 7.411 3.342 1.00 96.81 304 ALA A C 1
ATOM 2360 O O . ALA A 1 304 ? -7.467 7.067 3.907 1.00 96.81 304 ALA A O 1
ATOM 2361 N N . SER A 1 305 ? -5.630 8.321 3.873 1.00 93.25 305 SER A N 1
ATOM 2362 C CA . SER A 1 305 ? -5.882 8.926 5.176 1.00 93.25 305 SER A CA 1
ATOM 2363 C C . SER A 1 305 ? -5.590 10.423 5.188 1.00 93.25 305 SER A C 1
ATOM 2365 O O . SER A 1 305 ? -5.193 11.011 4.177 1.00 93.25 305 SER A O 1
ATOM 2367 N N . ASP A 1 306 ? -5.913 11.065 6.307 1.00 89.81 306 ASP A N 1
ATOM 2368 C CA . ASP A 1 306 ? -5.847 12.516 6.478 1.00 89.81 306 ASP A CA 1
ATOM 2369 C C . ASP A 1 306 ? -5.408 12.923 7.891 1.00 89.81 306 ASP A C 1
ATOM 2371 O O . ASP A 1 306 ? -5.905 13.891 8.467 1.00 89.81 306 ASP A O 1
ATOM 2375 N N . SER A 1 307 ? -4.464 12.171 8.456 1.00 86.50 307 SER A N 1
ATOM 2376 C CA . SER A 1 307 ? -3.835 12.430 9.756 1.00 86.50 307 SER A CA 1
ATOM 2377 C C . SER A 1 307 ? -4.842 12.395 10.908 1.00 86.50 307 SER A C 1
ATOM 2379 O O . SER A 1 307 ? -4.800 13.228 11.818 1.00 86.50 307 SER A O 1
ATOM 2381 N N . ALA A 1 308 ? -5.774 11.437 10.851 1.00 80.62 308 ALA A N 1
ATOM 2382 C CA . ALA A 1 308 ? -6.908 11.299 11.767 1.00 80.62 308 ALA A CA 1
ATOM 2383 C C . ALA A 1 308 ? -7.808 12.555 11.876 1.00 80.62 308 ALA A C 1
ATOM 2385 O O . ALA A 1 308 ? -8.502 12.747 12.881 1.00 80.62 308 ALA A O 1
ATOM 2386 N N . MET A 1 309 ? -7.829 13.425 10.855 1.00 84.19 309 MET A N 1
ATOM 2387 C CA . MET A 1 309 ? -8.774 14.548 10.797 1.00 84.19 309 MET A CA 1
ATOM 2388 C C . MET A 1 309 ? -10.190 14.082 10.428 1.00 84.19 309 MET A C 1
ATOM 2390 O O . MET A 1 309 ? -11.174 14.703 10.858 1.00 84.19 309 MET A O 1
ATOM 2394 N N . PHE A 1 310 ? -10.294 12.980 9.675 1.00 84.44 310 PHE A N 1
ATOM 2395 C CA . PHE A 1 310 ? -11.536 12.377 9.192 1.00 84.44 310 PHE A CA 1
ATOM 2396 C C . PHE A 1 310 ? -12.422 13.387 8.442 1.00 84.44 310 PHE A C 1
ATOM 2398 O O . PHE A 1 310 ? -13.643 13.416 8.610 1.00 84.44 310 PHE A O 1
ATOM 2405 N N . ARG A 1 311 ? -11.807 14.260 7.646 1.00 87.81 311 ARG A N 1
ATOM 2406 C CA . ARG A 1 311 ? -12.456 15.295 6.842 1.00 87.81 311 ARG A CA 1
ATOM 2407 C C . ARG A 1 311 ? -12.613 14.860 5.391 1.00 87.81 311 ARG A C 1
ATOM 2409 O O . ARG A 1 311 ? -13.726 14.902 4.881 1.00 87.81 311 ARG A O 1
ATOM 2416 N N . GLN A 1 312 ? -11.513 14.506 4.731 1.00 90.56 312 GLN A N 1
ATOM 2417 C CA . GLN A 1 312 ? -11.487 14.170 3.308 1.00 90.56 312 GLN A CA 1
ATOM 2418 C C . GLN A 1 312 ? -10.189 13.437 2.982 1.00 90.56 312 GLN A C 1
ATOM 2420 O O . GLN A 1 312 ? -9.112 13.907 3.334 1.00 90.56 312 GLN A O 1
ATOM 2425 N N . THR A 1 313 ? -10.294 12.342 2.236 1.00 94.81 313 THR A N 1
ATOM 2426 C CA . THR A 1 313 ? -9.142 11.604 1.706 1.00 94.81 313 THR A CA 1
ATOM 2427 C C . THR A 1 313 ? -9.125 11.688 0.183 1.00 94.81 313 THR A C 1
ATOM 2429 O O . THR A 1 313 ? -10.179 11.885 -0.438 1.00 94.81 313 THR A O 1
ATOM 2432 N N . PHE A 1 314 ? -7.938 11.563 -0.415 1.00 97.25 314 PHE A N 1
ATOM 2433 C CA . PHE A 1 314 ? -7.774 11.578 -1.867 1.00 97.25 314 PHE A CA 1
ATOM 2434 C C . PHE A 1 314 ? -6.953 10.384 -2.346 1.00 97.25 314 PHE A C 1
ATOM 2436 O O . PHE A 1 314 ? -5.979 9.979 -1.709 1.00 97.25 314 PHE A O 1
ATOM 2443 N N . GLN A 1 315 ? -7.352 9.844 -3.492 1.00 98.00 315 GLN A N 1
ATOM 2444 C CA . GLN A 1 315 ? -6.628 8.820 -4.233 1.00 98.00 315 GLN A CA 1
ATOM 2445 C C . GLN A 1 315 ? -6.090 9.461 -5.507 1.00 98.00 315 GLN A C 1
ATOM 2447 O O . GLN A 1 315 ? -6.761 10.291 -6.116 1.00 98.00 315 GLN A O 1
ATOM 2452 N N . PHE A 1 316 ? -4.884 9.104 -5.920 1.00 98.06 316 PHE A N 1
ATOM 2453 C CA . PHE A 1 316 ? -4.238 9.677 -7.092 1.00 98.06 316 PHE A CA 1
ATOM 2454 C C . PHE A 1 316 ? -4.073 8.624 -8.169 1.00 98.06 316 PHE A C 1
ATOM 2456 O O . PHE A 1 316 ? -3.665 7.495 -7.889 1.00 98.06 316 PHE A O 1
ATOM 2463 N N . ALA A 1 317 ? -4.330 9.021 -9.409 1.00 97.06 317 ALA A N 1
ATOM 2464 C CA . ALA A 1 317 ? -3.958 8.234 -10.569 1.00 97.06 317 ALA A CA 1
ATOM 2465 C C . ALA A 1 317 ? -3.741 9.143 -11.782 1.00 97.06 317 ALA A C 1
ATOM 2467 O O . ALA A 1 317 ? -4.613 9.939 -12.137 1.00 97.06 317 ALA A O 1
ATOM 2468 N N . ASN A 1 318 ? -2.580 8.993 -12.425 1.00 90.25 318 ASN A N 1
ATOM 2469 C CA . ASN A 1 318 ? -2.242 9.562 -13.734 1.00 90.25 318 ASN A CA 1
ATOM 2470 C C . ASN A 1 318 ? -2.540 11.069 -13.891 1.00 90.25 318 ASN A C 1
ATOM 2472 O O . ASN A 1 318 ? -3.071 11.486 -14.920 1.00 90.25 318 ASN A O 1
ATOM 2476 N N . GLY A 1 319 ? -2.197 11.881 -12.887 1.00 93.19 319 GLY A N 1
ATOM 2477 C CA . GLY A 1 319 ? -2.366 13.339 -12.949 1.00 93.19 319 GLY A CA 1
ATOM 2478 C C . GLY A 1 319 ? -3.683 13.871 -12.392 1.00 93.19 319 GLY A C 1
ATOM 2479 O O . GLY A 1 319 ? -3.932 15.070 -12.475 1.00 93.19 319 GLY A O 1
ATOM 2480 N N . HIS A 1 320 ? -4.505 13.015 -11.784 1.00 96.94 320 HIS A N 1
ATOM 2481 C CA . HIS A 1 320 ? -5.769 13.418 -11.176 1.00 96.94 320 HIS A CA 1
ATOM 2482 C C . HIS A 1 320 ? -5.852 13.007 -9.706 1.00 96.94 320 HIS A C 1
ATOM 2484 O O . HIS A 1 320 ? -5.440 11.905 -9.333 1.00 96.94 320 HIS A O 1
ATOM 2490 N N . ALA A 1 321 ? -6.414 13.900 -8.886 1.00 97.62 321 ALA A N 1
ATOM 2491 C CA . ALA A 1 321 ? -6.831 13.606 -7.524 1.00 97.62 321 ALA A CA 1
ATOM 2492 C C . ALA A 1 321 ? -8.325 13.271 -7.509 1.00 97.62 321 ALA A C 1
ATOM 2494 O O . ALA A 1 321 ? -9.167 14.075 -7.907 1.00 97.62 321 ALA A O 1
ATOM 2495 N N . TYR A 1 322 ? -8.648 12.080 -7.027 1.00 96.75 322 TYR A N 1
ATOM 2496 C CA . TYR A 1 322 ? -10.000 11.571 -6.899 1.00 96.75 322 TYR A CA 1
ATOM 2497 C C . TYR A 1 322 ? -10.432 11.610 -5.441 1.00 96.75 322 TYR A C 1
ATOM 2499 O O . TYR A 1 322 ? -9.646 11.349 -4.530 1.00 96.75 322 TYR A O 1
ATOM 2507 N N . LYS A 1 323 ? -11.712 11.906 -5.241 1.00 93.88 323 LYS A N 1
ATOM 2508 C CA . LYS A 1 323 ? -12.407 11.708 -3.973 1.00 93.88 323 LYS A CA 1
ATOM 2509 C C . LYS A 1 323 ? -13.275 10.474 -4.118 1.00 93.88 323 LYS A C 1
ATOM 2511 O O . LYS A 1 323 ? -13.891 10.299 -5.167 1.00 93.88 323 LYS A O 1
ATOM 2516 N N . ASP A 1 324 ? -13.359 9.677 -3.059 1.00 93.94 324 ASP A N 1
ATOM 2517 C CA . ASP A 1 324 ? -14.251 8.519 -3.026 1.00 93.94 324 ASP A CA 1
ATOM 2518 C C . ASP A 1 324 ? -14.019 7.543 -4.200 1.00 93.94 324 ASP A C 1
ATOM 2520 O O . ASP A 1 324 ? -14.941 7.173 -4.931 1.00 93.94 324 ASP A O 1
ATOM 2524 N N . ALA A 1 325 ? -12.757 7.173 -4.430 1.00 96.00 325 ALA A N 1
ATOM 2525 C CA . ALA A 1 325 ? -12.371 6.307 -5.535 1.00 96.00 325 ALA A CA 1
ATOM 2526 C C . ALA A 1 325 ? -11.572 5.092 -5.066 1.00 96.00 325 ALA A C 1
ATOM 2528 O O . ALA A 1 325 ? -10.715 5.174 -4.193 1.00 96.00 325 ALA A O 1
ATOM 2529 N N . CYS A 1 326 ? -11.835 3.960 -5.707 1.00 97.38 326 CYS A N 1
ATOM 2530 C CA . CYS A 1 326 ? -11.058 2.739 -5.591 1.00 97.38 326 CYS A CA 1
ATOM 2531 C C . CYS A 1 326 ? -10.037 2.683 -6.725 1.00 97.38 326 CYS A C 1
ATOM 2533 O O . CYS A 1 326 ? -10.418 2.566 -7.888 1.00 97.38 326 CYS A O 1
ATOM 2535 N N . VAL A 1 327 ? -8.748 2.734 -6.401 1.00 98.44 327 VAL A N 1
ATOM 2536 C CA . VAL A 1 327 ? -7.670 2.538 -7.374 1.00 98.44 327 VAL A CA 1
ATOM 2537 C C . VAL A 1 327 ? -7.135 1.117 -7.240 1.00 98.44 327 VAL A C 1
ATOM 2539 O O . VAL A 1 327 ? -6.813 0.660 -6.143 1.00 98.44 327 VAL A O 1
ATOM 2542 N N . VAL A 1 328 ? -7.033 0.422 -8.369 1.00 98.44 328 VAL A N 1
ATOM 2543 C CA . VAL A 1 328 ? -6.437 -0.912 -8.480 1.00 98.44 328 VAL A CA 1
ATOM 2544 C C . VAL A 1 328 ? -5.271 -0.832 -9.455 1.00 98.44 328 VAL A C 1
ATOM 2546 O O . VAL A 1 328 ? -5.411 -0.302 -10.557 1.00 98.44 328 VAL A O 1
ATOM 2549 N N . VAL A 1 329 ? -4.124 -1.379 -9.063 1.00 97.94 329 VAL A N 1
ATOM 2550 C CA . VAL A 1 329 ? -2.985 -1.595 -9.953 1.00 97.94 329 VAL A CA 1
ATOM 2551 C C . VAL A 1 329 ? -2.809 -3.088 -10.157 1.00 97.94 329 VAL A C 1
ATOM 2553 O O . VAL A 1 329 ? -2.517 -3.819 -9.212 1.00 97.94 329 VAL A O 1
ATOM 2556 N N . ALA A 1 330 ? -2.969 -3.545 -11.393 1.00 96.19 330 ALA A N 1
ATOM 2557 C CA . ALA A 1 330 ? -2.551 -4.877 -11.787 1.00 96.19 330 ALA A CA 1
ATOM 2558 C C . ALA A 1 330 ? -1.043 -4.842 -12.056 1.00 96.19 330 ALA A C 1
ATOM 2560 O O . ALA A 1 330 ? -0.591 -4.103 -12.929 1.00 96.19 330 ALA A O 1
ATOM 2561 N N . LEU A 1 331 ? -0.272 -5.609 -11.291 1.00 93.62 331 LEU A N 1
ATOM 2562 C CA . LEU A 1 331 ? 1.169 -5.763 -11.452 1.00 93.62 331 LEU A CA 1
ATOM 2563 C C . LEU A 1 331 ? 1.444 -7.164 -11.983 1.00 93.62 331 LEU A C 1
ATOM 2565 O O . LEU A 1 331 ? 1.011 -8.155 -11.391 1.00 93.62 331 LEU A O 1
ATOM 2569 N N . MET A 1 332 ? 2.194 -7.238 -13.075 1.00 90.06 332 MET A N 1
ATOM 2570 C CA . MET A 1 332 ? 2.745 -8.486 -13.580 1.00 90.06 332 MET A CA 1
ATOM 2571 C C . MET A 1 332 ? 4.262 -8.385 -13.684 1.00 90.06 332 MET A C 1
ATOM 2573 O O . MET A 1 332 ? 4.781 -7.382 -14.172 1.00 90.06 332 MET A O 1
ATOM 2577 N N . SER A 1 333 ? 4.971 -9.415 -13.229 1.00 88.12 333 SER A N 1
ATOM 2578 C CA . SER A 1 333 ? 6.429 -9.451 -13.303 1.00 88.12 333 SER A CA 1
ATOM 2579 C C . SER A 1 333 ? 6.968 -10.868 -13.460 1.00 88.12 333 SER A C 1
ATOM 2581 O O . SER A 1 333 ? 6.378 -11.833 -12.971 1.00 88.12 333 SER A O 1
ATOM 2583 N N . ASP A 1 334 ? 8.117 -10.977 -14.122 1.00 85.00 334 ASP A N 1
ATOM 2584 C CA . ASP A 1 334 ? 8.958 -12.171 -14.132 1.00 85.00 334 ASP A CA 1
ATOM 2585 C C . ASP A 1 334 ? 10.069 -12.128 -13.061 1.00 85.00 334 ASP A C 1
ATOM 2587 O O . ASP A 1 334 ? 10.909 -13.029 -13.022 1.00 85.00 334 ASP A O 1
ATOM 2591 N N . LEU A 1 335 ? 10.055 -11.134 -12.163 1.00 89.06 335 LEU A N 1
ATOM 2592 C CA . LEU A 1 335 ? 10.911 -11.041 -10.977 1.00 89.06 335 LEU A CA 1
ATOM 2593 C C . LEU A 1 335 ? 10.311 -11.779 -9.782 1.00 89.06 335 LEU A C 1
ATOM 2595 O O . LEU A 1 335 ? 9.099 -11.976 -9.684 1.00 89.06 335 LEU A O 1
ATOM 2599 N N . LYS A 1 336 ? 11.159 -12.183 -8.830 1.00 89.81 336 LYS A N 1
ATOM 2600 C CA . LYS A 1 336 ? 10.683 -12.780 -7.576 1.00 89.81 336 LYS A CA 1
ATOM 2601 C C . LYS A 1 336 ? 9.939 -11.724 -6.754 1.00 89.81 336 LYS A C 1
ATOM 2603 O O . LYS A 1 336 ? 10.490 -10.671 -6.426 1.00 89.81 336 LYS A O 1
ATOM 2608 N N . LEU A 1 337 ? 8.698 -12.044 -6.397 1.00 92.44 337 LEU A N 1
ATOM 2609 C CA . LEU A 1 337 ? 7.820 -11.223 -5.568 1.00 92.44 337 LEU A CA 1
ATOM 2610 C C . LEU A 1 337 ? 7.505 -11.961 -4.268 1.00 92.44 337 LEU A C 1
ATOM 2612 O O . LEU A 1 337 ? 7.218 -13.161 -4.280 1.00 92.44 337 LEU A O 1
ATOM 2616 N N . ALA A 1 338 ? 7.490 -11.240 -3.153 1.00 92.19 338 ALA A N 1
ATOM 2617 C CA . ALA A 1 338 ? 7.042 -11.769 -1.873 1.00 92.19 338 ALA A CA 1
ATOM 2618 C C . ALA A 1 338 ? 6.236 -10.730 -1.112 1.00 92.19 338 ALA A C 1
ATOM 2620 O O . ALA A 1 338 ? 6.525 -9.541 -1.174 1.00 92.19 338 ALA A O 1
ATOM 2621 N N . PHE A 1 339 ? 5.259 -11.195 -0.340 1.00 91.25 339 PHE A N 1
ATOM 2622 C CA . PHE A 1 339 ? 4.475 -10.332 0.527 1.00 91.25 339 PHE A CA 1
ATOM 2623 C C . PHE A 1 339 ? 4.408 -10.876 1.953 1.00 91.25 339 PHE A C 1
ATOM 2625 O O . PHE A 1 339 ? 4.493 -12.093 2.188 1.00 91.25 339 PHE A O 1
ATOM 2632 N N . SER A 1 340 ? 4.239 -9.958 2.900 1.00 94.19 340 SER A N 1
ATOM 2633 C CA . SER A 1 340 ? 4.044 -10.246 4.318 1.00 94.19 340 SER A CA 1
ATOM 2634 C C . SER A 1 340 ? 2.934 -9.369 4.893 1.00 94.19 340 SER A C 1
ATOM 2636 O O . SER A 1 340 ? 2.701 -8.259 4.420 1.00 94.19 340 SER A O 1
ATOM 2638 N N . VAL A 1 341 ? 2.247 -9.904 5.902 1.00 94.69 341 VAL A N 1
ATOM 2639 C CA . VAL A 1 341 ? 1.174 -9.257 6.662 1.00 94.69 341 VAL A CA 1
ATOM 2640 C C . VAL A 1 341 ? 1.436 -9.554 8.136 1.00 94.69 341 VAL A C 1
ATOM 2642 O O . VAL A 1 341 ? 1.430 -10.725 8.528 1.00 94.69 341 VAL A O 1
ATOM 2645 N N . LYS A 1 342 ? 1.681 -8.528 8.958 1.00 95.44 342 LYS A N 1
ATOM 2646 C CA . LYS A 1 342 ? 1.941 -8.668 10.406 1.00 95.44 342 LYS A CA 1
ATOM 2647 C C . LYS A 1 342 ? 1.256 -7.548 11.184 1.00 95.44 342 LYS A C 1
ATOM 2649 O O . LYS A 1 342 ? 1.144 -6.446 10.684 1.00 95.44 342 LYS A O 1
ATOM 2654 N N . HIS A 1 343 ? 0.833 -7.787 12.426 1.00 94.06 343 HIS A N 1
ATOM 2655 C CA . HIS A 1 343 ? 0.228 -6.735 13.266 1.00 94.06 343 HIS A CA 1
ATOM 2656 C C . HIS A 1 343 ? 0.976 -6.513 14.593 1.00 94.06 343 HIS A C 1
ATOM 2658 O O . HIS A 1 343 ? 1.133 -5.380 15.037 1.00 94.06 343 HIS A O 1
ATOM 2664 N N . GLY A 1 344 ? 1.503 -7.574 15.217 1.00 94.31 344 GLY A N 1
ATOM 2665 C CA . GLY A 1 344 ? 2.304 -7.466 16.447 1.00 94.31 344 GLY A CA 1
ATOM 2666 C C . GLY A 1 344 ? 1.500 -7.309 17.739 1.00 94.31 344 GLY A C 1
ATOM 2667 O O . GLY A 1 344 ? 2.052 -6.907 18.756 1.00 94.31 344 GLY A O 1
ATOM 2668 N N . LEU A 1 345 ? 0.207 -7.629 17.729 1.00 96.25 345 LEU A N 1
ATOM 2669 C CA . LEU A 1 345 ? -0.649 -7.602 18.918 1.00 96.25 345 LEU A CA 1
ATOM 2670 C C . LEU A 1 345 ? -0.667 -8.970 19.595 1.00 96.25 345 LEU A C 1
ATOM 2672 O O . LEU A 1 345 ? -0.703 -10.006 18.934 1.00 96.25 345 LEU A O 1
ATOM 2676 N N . THR A 1 346 ? -0.706 -8.975 20.922 1.00 96.06 346 THR A N 1
ATOM 2677 C CA . THR A 1 346 ? -0.742 -10.204 21.719 1.00 96.06 346 THR A CA 1
ATOM 2678 C C . THR A 1 346 ? -2.179 -10.519 22.145 1.00 96.06 346 THR A C 1
ATOM 2680 O O . THR A 1 346 ? -2.850 -9.635 22.686 1.00 96.06 346 THR A O 1
ATOM 2683 N N . PRO A 1 347 ? -2.680 -11.752 21.949 1.00 96.75 347 PRO A N 1
ATOM 2684 C CA . PRO A 1 347 ? -3.998 -12.135 22.441 1.00 96.75 347 PRO A CA 1
ATOM 2685 C C . PRO A 1 347 ? -4.014 -12.211 23.970 1.00 96.75 347 PRO A C 1
ATOM 2687 O O . PRO A 1 347 ? -3.063 -12.666 24.605 1.00 96.75 347 PRO A O 1
ATOM 2690 N N . THR A 1 348 ? -5.123 -11.795 24.575 1.00 96.12 348 THR A N 1
ATOM 2691 C CA . THR A 1 348 ? -5.357 -11.947 26.017 1.00 96.12 348 THR A CA 1
ATOM 2692 C C . THR A 1 348 ? -6.318 -13.103 26.309 1.00 96.12 348 THR A C 1
ATOM 2694 O O . THR A 1 348 ? -6.907 -13.703 25.412 1.00 96.12 348 THR A O 1
ATOM 2697 N N . LYS A 1 349 ? -6.541 -13.388 27.598 1.00 95.62 349 LYS A N 1
ATOM 2698 C CA . LYS A 1 349 ? -7.560 -14.353 28.048 1.00 95.62 349 LYS A CA 1
ATOM 2699 C C . LYS A 1 349 ? -8.992 -13.797 28.014 1.00 95.62 349 LYS A C 1
ATOM 2701 O O . LYS A 1 349 ? -9.934 -14.545 28.255 1.00 95.62 349 LYS A O 1
ATOM 2706 N N . LYS A 1 350 ? -9.178 -12.492 27.777 1.00 95.88 350 LYS A N 1
ATOM 2707 C CA . LYS A 1 350 ? -10.505 -11.860 27.766 1.00 95.88 350 LYS A CA 1
ATOM 2708 C C . LYS A 1 350 ? -11.138 -12.045 26.388 1.00 95.88 350 LYS A C 1
ATOM 2710 O O . LYS A 1 350 ? -10.538 -11.685 25.379 1.00 95.88 350 LYS A O 1
ATOM 2715 N N . GLN A 1 351 ? -12.351 -12.587 26.352 1.00 96.81 351 GLN A N 1
ATOM 2716 C CA . GLN A 1 351 ? -13.059 -12.911 25.113 1.00 96.81 351 GLN A CA 1
ATOM 2717 C C . GLN A 1 351 ? -14.546 -12.564 25.232 1.00 96.81 351 GLN A C 1
ATOM 2719 O O . GLN A 1 351 ? -15.092 -12.530 26.339 1.00 96.81 351 GLN A O 1
ATOM 2724 N N . ALA A 1 352 ? -15.201 -12.310 24.102 1.00 97.25 352 ALA A N 1
ATOM 2725 C CA . ALA A 1 352 ? -16.634 -12.053 24.037 1.00 97.25 352 ALA A CA 1
ATOM 2726 C C . ALA A 1 352 ? -17.246 -12.622 22.748 1.00 97.25 352 ALA A C 1
ATOM 2728 O O . ALA A 1 352 ? -16.691 -12.453 21.664 1.00 97.25 352 ALA A O 1
ATOM 2729 N N . LEU A 1 353 ? -18.402 -13.281 22.861 1.00 98.12 353 LEU A N 1
ATOM 2730 C CA . LEU A 1 353 ? -19.114 -13.853 21.716 1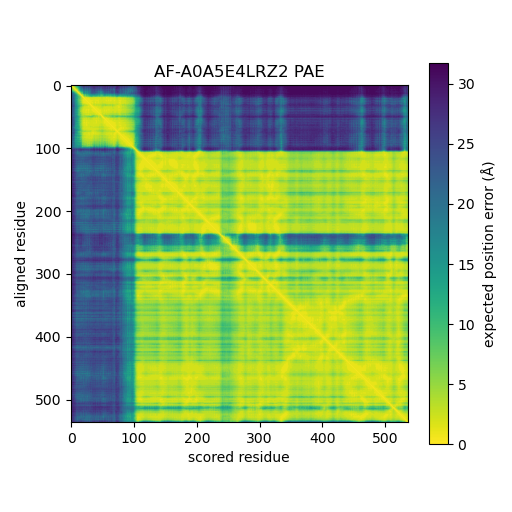.00 98.12 353 LEU A CA 1
ATOM 2731 C C . LEU A 1 353 ? -19.961 -12.776 21.037 1.00 98.12 353 LEU A C 1
ATOM 2733 O O . LEU A 1 353 ? -20.737 -12.094 21.705 1.00 98.12 353 LEU A O 1
ATOM 2737 N N . VAL A 1 354 ? -19.880 -12.647 19.718 1.00 98.44 354 VAL A N 1
ATOM 2738 C CA . VAL A 1 354 ? -20.744 -11.737 18.957 1.00 98.44 354 VAL A CA 1
ATOM 2739 C C . VAL A 1 354 ? -22.137 -12.346 18.826 1.00 98.44 354 VAL A C 1
ATOM 2741 O O . VAL A 1 354 ? -22.377 -13.181 17.960 1.00 98.44 354 VAL A O 1
ATOM 2744 N N . THR A 1 355 ? -23.075 -11.927 19.677 1.00 98.19 355 THR A N 1
ATOM 2745 C CA . THR A 1 355 ? -24.435 -12.496 19.707 1.00 98.19 355 THR A CA 1
ATOM 2746 C C . THR A 1 355 ? -25.411 -11.803 18.758 1.00 98.19 355 THR A C 1
ATOM 2748 O O . THR A 1 355 ? -26.399 -12.410 18.360 1.00 98.19 355 THR A O 1
ATOM 2751 N N . LYS A 1 356 ? -25.154 -10.543 18.378 1.00 98.25 356 LYS A N 1
ATOM 2752 C CA . LYS A 1 356 ? -25.937 -9.829 17.354 1.00 98.25 356 LYS A CA 1
ATOM 2753 C C . LYS A 1 356 ? -25.070 -8.801 16.636 1.00 98.25 356 LYS A C 1
ATOM 2755 O O . LYS A 1 356 ? -24.604 -7.860 17.284 1.00 98.25 356 LYS A O 1
ATOM 2760 N N . ALA A 1 357 ? -24.904 -8.951 15.325 1.00 97.50 357 ALA A N 1
ATOM 2761 C CA . ALA A 1 357 ? -24.169 -8.015 14.476 1.00 97.50 357 ALA A CA 1
ATOM 2762 C C . ALA A 1 357 ? -24.790 -7.924 13.076 1.00 97.50 357 ALA A C 1
ATOM 2764 O O . ALA A 1 357 ? -25.385 -8.882 12.592 1.00 97.50 357 ALA A O 1
ATOM 2765 N N . GLN A 1 358 ? -24.637 -6.769 12.432 1.00 94.56 358 GLN A N 1
ATOM 2766 C CA . GLN A 1 358 ? -25.015 -6.543 11.039 1.00 94.56 358 GLN A CA 1
ATOM 2767 C C . GLN A 1 358 ? -23.932 -5.694 10.370 1.00 94.56 358 GLN A C 1
ATOM 2769 O O . GLN A 1 358 ? -23.661 -4.573 10.803 1.00 94.56 358 GLN A O 1
ATOM 2774 N N . GLY A 1 359 ? -23.298 -6.233 9.325 1.00 89.56 359 GLY A N 1
ATOM 2775 C CA . GLY A 1 359 ? -22.169 -5.580 8.660 1.00 89.56 359 GLY A CA 1
ATOM 2776 C C . GLY A 1 359 ? -21.003 -5.337 9.624 1.00 89.56 359 GLY A C 1
ATOM 2777 O O . GLY A 1 359 ? -20.459 -6.272 10.211 1.00 89.56 359 GLY A O 1
ATOM 2778 N N . ASN A 1 360 ? -20.626 -4.072 9.792 1.00 91.38 360 ASN A N 1
ATOM 2779 C CA . ASN A 1 360 ? -19.599 -3.625 10.734 1.00 91.38 360 ASN A CA 1
ATOM 2780 C C . ASN A 1 360 ? -20.169 -3.162 12.090 1.00 91.38 360 ASN A C 1
ATOM 2782 O O . ASN A 1 360 ? -19.413 -2.737 12.960 1.00 91.38 360 ASN A O 1
ATOM 2786 N N . THR A 1 361 ? -21.486 -3.232 12.305 1.00 95.38 361 THR A N 1
ATOM 2787 C CA . THR A 1 361 ? -22.110 -2.822 13.570 1.00 95.38 361 THR A CA 1
ATOM 2788 C C . THR A 1 361 ? -22.397 -4.030 14.451 1.00 95.38 361 THR A C 1
ATOM 2790 O O . THR A 1 361 ? -23.174 -4.918 14.096 1.00 95.38 361 THR A O 1
ATOM 2793 N N . VAL A 1 362 ? -21.803 -4.048 15.643 1.00 98.19 362 VAL A N 1
ATOM 2794 C CA . VAL A 1 362 ? -22.030 -5.070 16.667 1.00 98.19 362 VAL A CA 1
ATOM 2795 C C . VAL A 1 362 ? -22.954 -4.510 17.740 1.00 98.19 362 VAL A C 1
ATOM 2797 O O . VAL A 1 362 ? -22.583 -3.625 18.512 1.00 98.19 362 VAL A O 1
ATOM 2800 N N . PHE A 1 363 ? -24.165 -5.055 17.819 1.00 98.38 363 PHE A N 1
ATOM 2801 C CA . PHE A 1 363 ? -25.178 -4.626 18.783 1.00 98.38 363 PHE A CA 1
ATOM 2802 C C . PHE A 1 363 ? -24.948 -5.242 20.155 1.00 98.38 363 PHE A C 1
ATOM 2804 O O . PHE A 1 363 ? -25.029 -4.556 21.176 1.00 98.38 363 PHE A O 1
ATOM 2811 N N . THR A 1 364 ? -24.653 -6.544 20.189 1.00 98.50 364 THR A N 1
ATOM 2812 C CA . THR A 1 364 ? -24.485 -7.263 21.452 1.00 98.50 364 THR A CA 1
ATOM 2813 C C . THR A 1 364 ? -23.286 -8.195 21.447 1.00 98.50 364 THR A C 1
ATOM 2815 O O . THR A 1 364 ? -23.003 -8.874 20.460 1.00 98.50 364 THR A O 1
ATOM 2818 N N . LEU A 1 365 ? -22.621 -8.229 22.598 1.00 98.38 365 LEU A N 1
ATOM 2819 C CA . LEU A 1 365 ? -21.559 -9.155 22.948 1.00 98.38 365 LEU A CA 1
ATOM 2820 C C . LEU A 1 365 ? -22.025 -9.984 24.148 1.00 98.38 365 LEU A C 1
ATOM 2822 O O . LEU A 1 365 ? -22.430 -9.426 25.169 1.00 98.38 365 LEU A O 1
ATOM 2826 N N . SER A 1 366 ? -22.008 -11.308 24.025 1.00 96.81 366 SER A N 1
ATOM 2827 C CA . SER A 1 366 ? -22.455 -12.258 25.049 1.00 96.81 366 SER A CA 1
ATOM 2828 C C . SER A 1 366 ? -23.819 -11.880 25.657 1.00 96.81 366 SER A C 1
ATOM 2830 O O . SER A 1 366 ? -23.989 -11.861 26.877 1.00 96.81 366 SER A O 1
ATOM 2832 N N . GLY A 1 367 ? -24.776 -11.496 24.803 1.00 97.06 367 GLY A N 1
ATOM 2833 C CA . GLY A 1 367 ? -26.144 -11.124 25.186 1.00 97.06 367 GLY A CA 1
ATOM 2834 C C . GLY A 1 367 ? -26.307 -9.732 25.813 1.00 97.06 367 GLY A C 1
ATOM 2835 O O . GLY A 1 367 ? -27.399 -9.392 26.261 1.00 97.06 367 GLY A O 1
ATOM 2836 N N . LYS A 1 368 ? -25.253 -8.906 25.867 1.00 98.25 368 LYS A N 1
ATOM 2837 C CA . LYS A 1 368 ? -25.277 -7.557 26.468 1.00 98.25 368 LYS A CA 1
ATOM 2838 C C . LYS A 1 368 ? -24.857 -6.485 25.458 1.00 98.25 368 LYS A C 1
ATOM 2840 O O . LYS A 1 368 ? -24.132 -6.814 24.523 1.00 98.25 368 LYS A O 1
ATOM 2845 N N . PRO A 1 369 ? -25.251 -5.206 25.631 1.00 98.44 369 PRO A N 1
ATOM 2846 C CA . PRO A 1 369 ? -24.852 -4.136 24.713 1.00 98.44 369 PRO A CA 1
ATOM 2847 C C . PRO A 1 369 ? -23.332 -4.063 24.536 1.00 98.44 369 PRO A C 1
ATOM 2849 O O . PRO A 1 369 ? -22.594 -4.036 25.528 1.00 98.44 369 PRO A O 1
ATOM 2852 N N . ALA A 1 370 ? -22.873 -4.032 23.284 1.00 98.25 370 ALA A N 1
ATOM 2853 C CA . ALA A 1 370 ? -21.468 -4.237 22.933 1.00 98.25 370 ALA A CA 1
ATOM 2854 C C . ALA A 1 370 ? -20.519 -3.255 23.639 1.00 98.25 370 ALA A C 1
ATOM 2856 O O . ALA A 1 370 ? -19.543 -3.678 24.262 1.00 98.25 370 ALA A O 1
ATOM 2857 N N . ALA A 1 371 ? -20.844 -1.958 23.645 1.00 98.06 371 ALA A N 1
ATOM 2858 C CA . ALA A 1 371 ? -19.998 -0.944 24.274 1.00 98.06 371 ALA A CA 1
ATOM 2859 C C . ALA A 1 371 ? -19.897 -1.119 25.799 1.00 98.06 371 ALA A C 1
ATOM 2861 O O . ALA A 1 371 ? -18.844 -0.866 26.379 1.00 98.06 371 ALA A O 1
ATOM 2862 N N . LYS A 1 372 ? -20.959 -1.608 26.459 1.00 97.88 372 LYS A N 1
ATOM 2863 C CA . LYS A 1 372 ? -20.944 -1.876 27.910 1.00 97.88 372 LYS A CA 1
ATOM 2864 C C . LYS A 1 372 ? -20.056 -3.069 28.254 1.00 97.88 372 LYS A C 1
ATOM 2866 O O . LYS A 1 372 ? -19.382 -3.056 29.281 1.00 97.88 372 LYS A O 1
ATOM 2871 N N . VAL A 1 373 ? -20.052 -4.096 27.404 1.00 97.88 373 VAL A N 1
ATOM 2872 C CA . VAL A 1 373 ? -19.143 -5.240 27.554 1.00 97.88 373 VAL A CA 1
ATOM 2873 C C . VAL A 1 373 ? -17.702 -4.793 27.354 1.00 97.88 373 VAL A C 1
ATOM 2875 O O . VAL A 1 373 ? -16.869 -5.091 28.204 1.00 97.88 373 VAL A O 1
ATOM 2878 N N . TYR A 1 374 ? -17.429 -4.008 26.311 1.00 97.44 374 TYR A N 1
ATOM 2879 C CA . TYR A 1 374 ? -16.099 -3.456 26.057 1.00 97.44 374 TYR A CA 1
ATOM 2880 C C . TYR A 1 374 ? -15.594 -2.601 27.229 1.00 97.44 374 TYR A C 1
ATOM 2882 O O . TYR A 1 374 ? -14.515 -2.861 27.756 1.00 97.44 374 TYR A O 1
ATOM 2890 N N . ALA A 1 375 ? -16.417 -1.670 27.729 1.00 97.25 375 ALA A N 1
ATOM 2891 C CA . ALA A 1 375 ? -16.105 -0.856 28.906 1.00 97.25 375 ALA A CA 1
ATOM 2892 C C . ALA A 1 375 ? -15.775 -1.722 30.135 1.00 97.25 375 ALA A C 1
ATOM 2894 O O . ALA A 1 375 ? -14.757 -1.513 30.794 1.00 97.25 375 ALA A O 1
ATOM 2895 N N . LYS A 1 376 ? -16.579 -2.764 30.395 1.00 96.81 376 LYS A N 1
ATOM 2896 C CA . LYS A 1 376 ? -16.326 -3.717 31.485 1.00 96.81 376 LYS A CA 1
ATOM 2897 C C . LYS A 1 376 ? -15.010 -4.479 31.297 1.00 96.81 376 LYS A C 1
ATOM 2899 O O . LYS A 1 376 ? -14.285 -4.668 32.268 1.00 96.81 376 LYS A O 1
ATOM 2904 N N . MET A 1 377 ? -14.695 -4.925 30.079 1.00 95.38 377 MET A N 1
ATOM 2905 C CA . MET A 1 377 ? -13.440 -5.631 29.780 1.00 95.38 377 MET A CA 1
ATOM 2906 C C . MET A 1 377 ? -12.217 -4.737 30.008 1.00 95.38 377 MET A C 1
ATOM 2908 O O . MET A 1 377 ? -11.188 -5.230 30.476 1.00 95.38 377 MET A O 1
ATOM 2912 N N . LEU A 1 378 ? -12.350 -3.442 29.723 1.00 94.56 378 LEU A N 1
ATOM 2913 C CA . LEU A 1 378 ? -11.340 -2.410 29.953 1.00 94.56 378 LEU A CA 1
ATOM 2914 C C . LEU A 1 378 ? -11.243 -1.951 31.413 1.00 94.56 378 LEU A C 1
ATOM 2916 O O . LEU A 1 378 ? -10.232 -1.373 31.795 1.00 94.56 378 LEU A O 1
ATOM 2920 N N . GLY A 1 379 ? -12.275 -2.196 32.225 1.00 95.62 379 GLY A N 1
ATOM 2921 C CA . GLY A 1 379 ? -12.373 -1.634 33.574 1.00 95.62 379 GLY A CA 1
ATOM 2922 C C . GLY A 1 379 ? -12.667 -0.130 33.584 1.00 95.62 379 GLY A C 1
ATOM 2923 O O . GLY A 1 379 ? -12.314 0.546 34.541 1.00 95.62 379 GLY A O 1
ATOM 2924 N N . LEU A 1 380 ? -13.294 0.393 32.526 1.00 96.44 380 LEU A N 1
ATOM 2925 C CA . LEU A 1 380 ? -13.647 1.807 32.386 1.00 96.44 380 LEU A CA 1
ATOM 2926 C C . LEU A 1 380 ? -15.150 2.022 32.564 1.00 96.44 380 LEU A C 1
ATOM 2928 O O . LEU A 1 380 ? -15.969 1.165 32.219 1.00 96.44 380 LEU A O 1
ATOM 2932 N N . SER A 1 381 ? -15.531 3.209 33.029 1.00 96.94 381 SER A N 1
ATOM 2933 C CA . SER A 1 381 ? -16.915 3.667 32.928 1.00 96.94 381 SER A CA 1
ATOM 2934 C C . SER A 1 381 ? -17.272 4.041 31.479 1.00 96.94 381 SER A C 1
ATOM 2936 O O . SER A 1 381 ? -16.410 4.349 30.652 1.00 96.94 381 SER A O 1
ATOM 2938 N N . MET A 1 382 ? -18.567 4.053 31.144 1.00 96.19 382 MET A N 1
ATOM 2939 C CA . MET A 1 382 ? -19.022 4.472 29.809 1.00 96.19 382 MET A CA 1
ATOM 2940 C C . MET A 1 382 ? -18.615 5.914 29.438 1.00 96.19 382 MET A C 1
ATOM 2942 O O . MET A 1 382 ? -18.221 6.116 28.288 1.00 96.19 382 MET A O 1
ATOM 2946 N N . PRO A 1 383 ? -18.696 6.920 30.337 1.00 95.94 383 PRO A N 1
ATOM 2947 C CA . PRO A 1 383 ? -18.204 8.268 30.043 1.00 95.94 383 PRO A CA 1
ATOM 2948 C C . PRO A 1 383 ? -16.703 8.312 29.734 1.00 95.94 383 PRO A C 1
ATOM 2950 O O . PRO A 1 383 ? -16.296 8.986 28.788 1.00 95.94 383 PRO A O 1
ATOM 2953 N N . GLU A 1 384 ? -15.884 7.563 30.477 1.00 96.00 384 GLU A N 1
ATOM 2954 C CA . GLU A 1 384 ? -14.440 7.485 30.227 1.00 96.00 384 GLU A CA 1
ATOM 2955 C C . GLU A 1 384 ? -14.132 6.825 28.890 1.00 96.00 384 GLU A C 1
ATOM 2957 O O . GLU A 1 384 ? -13.340 7.361 28.115 1.00 96.00 384 GLU A O 1
ATOM 2962 N N . LEU A 1 385 ? -14.797 5.703 28.595 1.00 95.50 385 LEU A N 1
ATOM 2963 C CA . LEU A 1 385 ? -14.653 5.019 27.318 1.00 95.50 385 LEU A CA 1
ATOM 2964 C C . LEU A 1 385 ? -15.021 5.950 26.154 1.00 95.50 385 LEU A C 1
ATOM 2966 O O . LEU A 1 385 ? -14.266 6.043 25.195 1.00 95.50 385 LEU A O 1
ATOM 2970 N N . LYS A 1 386 ? -16.141 6.680 26.238 1.00 94.25 386 LYS A N 1
ATOM 2971 C CA . LYS A 1 386 ? -16.540 7.642 25.194 1.00 94.25 386 LYS A CA 1
ATOM 2972 C C . LYS A 1 386 ? -15.500 8.744 24.989 1.00 94.25 386 LYS A C 1
ATOM 2974 O O . LYS A 1 386 ? -15.249 9.126 23.854 1.00 94.25 386 LYS A O 1
ATOM 2979 N N . LYS A 1 387 ? -14.896 9.246 26.071 1.00 94.00 387 LYS A N 1
ATOM 2980 C CA . LYS A 1 387 ? -13.881 10.308 26.011 1.00 94.00 387 LYS A CA 1
ATOM 2981 C C . LYS A 1 387 ? -12.553 9.824 25.423 1.00 94.00 387 LYS A C 1
ATOM 2983 O O . LYS A 1 387 ? -11.883 10.597 24.752 1.00 94.00 387 LYS A O 1
ATOM 2988 N N . LYS A 1 388 ? -12.165 8.576 25.698 1.00 92.50 388 LYS A N 1
ATOM 2989 C CA . LYS A 1 388 ? -10.841 8.019 25.367 1.00 92.50 388 LYS A CA 1
ATOM 2990 C C . LYS A 1 388 ? -10.873 6.957 24.266 1.00 92.50 388 LYS A C 1
ATOM 2992 O O . LYS A 1 388 ? -9.886 6.250 24.100 1.00 92.50 388 LYS A O 1
ATOM 2997 N N . LEU A 1 389 ? -11.992 6.807 23.550 1.00 91.56 389 LEU A N 1
ATOM 2998 C CA . LEU A 1 389 ? -12.228 5.667 22.657 1.00 91.56 389 LEU A CA 1
ATOM 2999 C C . LEU A 1 389 ? -11.058 5.437 21.696 1.00 91.56 389 LEU A C 1
ATOM 3001 O O . LEU A 1 389 ? -10.567 4.319 21.618 1.00 91.56 389 LEU A O 1
ATOM 3005 N N . PHE A 1 390 ? -10.586 6.497 21.034 1.00 88.75 390 PHE A N 1
ATOM 3006 C CA . PHE A 1 390 ? -9.530 6.411 20.027 1.00 88.75 390 PHE A CA 1
ATOM 3007 C C . PHE A 1 390 ? -8.202 5.873 20.590 1.00 88.75 390 PHE A C 1
ATOM 3009 O O . PHE A 1 390 ? -7.659 4.908 20.061 1.00 88.75 390 PHE A O 1
ATOM 3016 N N . ASP A 1 391 ? -7.715 6.407 21.712 1.00 90.38 391 ASP A N 1
ATOM 3017 C CA . ASP A 1 391 ? -6.476 5.916 22.336 1.00 90.38 391 ASP A CA 1
ATOM 3018 C C . ASP A 1 391 ? -6.638 4.500 22.898 1.00 90.38 391 ASP A C 1
ATOM 3020 O O . ASP A 1 391 ? -5.741 3.659 22.806 1.00 90.38 391 ASP A O 1
ATOM 3024 N N . VAL A 1 392 ? -7.812 4.219 23.467 1.00 93.44 392 VAL A N 1
ATOM 3025 C CA . VAL A 1 392 ? -8.126 2.918 24.054 1.00 93.44 392 VAL A CA 1
ATOM 3026 C C . VAL A 1 392 ? -8.156 1.825 22.992 1.00 93.44 392 VAL A C 1
ATOM 3028 O O . VAL A 1 392 ? -7.618 0.749 23.238 1.00 93.44 392 VAL A O 1
ATOM 3031 N N . VAL A 1 393 ? -8.736 2.077 21.816 1.00 93.25 393 VAL A N 1
ATOM 3032 C CA . VAL A 1 393 ? -8.844 1.053 20.763 1.00 93.25 393 VAL A CA 1
ATOM 3033 C C . VAL A 1 393 ? -7.510 0.775 20.078 1.00 93.25 393 VAL A C 1
ATOM 3035 O O . VAL A 1 393 ? -7.285 -0.343 19.625 1.00 93.25 393 VAL A O 1
ATOM 3038 N N . ILE A 1 394 ? -6.604 1.755 20.046 1.00 93.56 394 ILE A N 1
ATOM 3039 C CA . ILE A 1 394 ? -5.228 1.571 19.563 1.00 93.56 394 ILE A CA 1
ATOM 3040 C C . ILE A 1 394 ? -4.453 0.637 20.500 1.00 93.56 394 ILE A C 1
ATOM 3042 O O . ILE A 1 394 ? -3.703 -0.223 20.045 1.00 93.56 394 ILE A O 1
ATOM 3046 N N . GLN A 1 395 ? -4.652 0.761 21.812 1.00 94.06 395 GLN A N 1
ATOM 3047 C CA . GLN A 1 395 ? -3.977 -0.102 22.783 1.00 94.06 395 GLN A CA 1
ATOM 3048 C C . GLN A 1 395 ? -4.664 -1.472 22.935 1.00 94.06 395 GLN A C 1
ATOM 3050 O O . GLN A 1 395 ? -3.992 -2.487 23.126 1.00 94.06 395 GLN A O 1
ATOM 3055 N N . TRP A 1 396 ? -5.998 -1.498 22.868 1.00 95.56 396 TRP A N 1
ATOM 3056 C CA . TRP A 1 396 ? -6.830 -2.645 23.227 1.00 95.56 396 TRP A CA 1
ATOM 3057 C C . TRP A 1 396 ? -7.956 -2.931 22.210 1.00 95.56 396 TRP A C 1
ATOM 3059 O O . TRP A 1 396 ? -9.145 -2.798 22.542 1.00 95.56 396 TRP A O 1
ATOM 3069 N N . PRO A 1 397 ? -7.633 -3.314 20.962 1.00 96.12 397 PRO A N 1
ATOM 3070 C CA . PRO A 1 397 ? -8.640 -3.717 19.983 1.00 96.12 397 PRO A CA 1
ATOM 3071 C C . PRO A 1 397 ? -9.102 -5.165 20.213 1.00 96.12 397 PRO A C 1
ATOM 3073 O O . PRO A 1 397 ? -8.721 -5.838 21.177 1.00 96.12 397 PRO A O 1
ATOM 3076 N N . PHE A 1 398 ? -9.924 -5.667 19.296 1.00 97.12 398 PHE A N 1
ATOM 3077 C CA . PHE A 1 398 ? -10.283 -7.078 19.225 1.00 97.12 398 PHE A CA 1
ATOM 3078 C C . PHE A 1 398 ? -9.542 -7.795 18.094 1.00 97.12 398 PHE A C 1
ATOM 3080 O O . PHE A 1 398 ? -9.009 -7.169 17.183 1.00 97.12 398 PHE A O 1
ATOM 3087 N N . GLY A 1 399 ? -9.537 -9.121 18.140 1.00 95.75 399 GLY A N 1
ATOM 3088 C CA . GLY A 1 399 ? -9.066 -10.002 17.084 1.00 95.75 399 GLY A CA 1
ATOM 3089 C C . GLY A 1 399 ? -9.997 -11.200 16.928 1.00 95.75 399 GLY A C 1
ATOM 3090 O O . GLY A 1 399 ? -10.595 -11.659 17.901 1.00 95.75 399 GLY A O 1
ATOM 3091 N N . ILE A 1 400 ? -10.116 -11.711 15.707 1.00 94.31 400 ILE A N 1
ATOM 3092 C CA . ILE A 1 400 ? -10.784 -12.980 15.401 1.00 94.31 400 ILE A CA 1
ATOM 3093 C C . ILE A 1 400 ? -9.706 -13.958 14.952 1.00 94.31 400 ILE A C 1
ATOM 3095 O O . ILE A 1 400 ? -8.956 -13.647 14.031 1.00 94.31 400 ILE A O 1
ATOM 3099 N N . ALA A 1 401 ? -9.616 -15.113 15.609 1.00 92.19 401 ALA A N 1
ATOM 3100 C CA . ALA A 1 401 ? -8.673 -16.148 15.206 1.00 92.19 401 ALA A CA 1
ATOM 3101 C C . ALA A 1 401 ? -9.095 -16.764 13.863 1.00 92.19 401 ALA A C 1
ATOM 3103 O O . ALA A 1 401 ? -10.268 -17.092 13.672 1.00 92.19 401 ALA A O 1
ATOM 3104 N N . ASP A 1 402 ? -8.143 -16.929 12.954 1.00 87.88 402 ASP A N 1
ATOM 3105 C CA . ASP A 1 402 ? -8.315 -17.696 11.728 1.00 87.88 402 ASP A CA 1
ATOM 3106 C C . ASP A 1 402 ? -7.965 -19.186 11.952 1.00 87.88 402 ASP A C 1
ATOM 3108 O O . ASP A 1 402 ? -7.441 -19.554 13.011 1.00 87.88 402 ASP A O 1
ATOM 3112 N N . PRO A 1 403 ? -8.242 -20.077 10.979 1.00 88.25 403 PRO A N 1
ATOM 3113 C CA . PRO A 1 403 ? -7.945 -21.506 11.115 1.00 88.25 403 PRO A CA 1
ATOM 3114 C C . PRO A 1 403 ? -6.459 -21.851 11.301 1.00 88.25 403 PRO A C 1
ATOM 3116 O O . PRO A 1 403 ? -6.146 -22.966 11.709 1.00 88.25 403 PRO A O 1
ATOM 3119 N N . LEU A 1 404 ? -5.544 -20.922 11.002 1.00 88.75 404 LEU A N 1
ATOM 3120 C CA . LEU A 1 404 ? -4.098 -21.084 11.169 1.00 88.75 404 LEU A CA 1
ATOM 3121 C C . LEU A 1 404 ? -3.593 -20.479 12.492 1.00 88.75 404 LEU A C 1
ATOM 3123 O O . LEU A 1 404 ? -2.384 -20.411 12.723 1.00 88.75 404 LEU A O 1
ATOM 3127 N N . GLY A 1 405 ? -4.501 -20.028 13.363 1.00 87.31 405 GLY A N 1
ATOM 3128 C CA . GLY A 1 405 ? -4.176 -19.426 14.654 1.00 87.31 405 GLY A CA 1
ATOM 3129 C C . GLY A 1 405 ? -3.643 -17.994 14.566 1.00 87.31 405 GLY A C 1
ATOM 3130 O O . GLY A 1 405 ? -3.147 -17.477 15.567 1.00 87.31 405 GLY A O 1
ATOM 3131 N N . GLN A 1 406 ? -3.733 -17.343 13.401 1.00 88.88 406 GLN A N 1
ATOM 3132 C CA . GLN A 1 406 ? -3.452 -15.912 13.260 1.00 88.88 406 GLN A CA 1
ATOM 3133 C C . GLN A 1 406 ? -4.678 -15.094 13.669 1.00 88.88 406 GLN A C 1
ATOM 3135 O O . GLN A 1 406 ? -5.796 -15.602 13.676 1.00 88.88 406 GLN A O 1
ATOM 3140 N N . TYR A 1 407 ? -4.490 -13.817 14.004 1.00 92.19 407 TYR A N 1
ATOM 3141 C CA . TYR A 1 407 ? -5.589 -12.950 14.428 1.00 92.19 407 TYR A CA 1
ATOM 3142 C C . TYR A 1 407 ? -5.877 -11.864 13.401 1.00 92.19 407 TYR A C 1
ATOM 3144 O O . TYR A 1 407 ? -5.027 -11.037 13.084 1.00 92.19 407 TYR A O 1
ATOM 3152 N N . TRP A 1 408 ? -7.126 -11.815 12.950 1.00 91.25 408 TRP A N 1
ATOM 3153 C CA . TRP A 1 408 ? -7.642 -10.710 12.164 1.00 91.25 408 TRP A CA 1
ATOM 3154 C C . TRP A 1 408 ? -8.153 -9.604 13.089 1.00 91.25 408 TRP A C 1
ATOM 3156 O O . TRP A 1 408 ? -9.151 -9.782 13.793 1.00 91.25 408 TRP A O 1
ATOM 3166 N N . ILE A 1 409 ? -7.458 -8.467 13.108 1.00 94.19 409 ILE A N 1
ATOM 3167 C CA . ILE A 1 409 ? -7.739 -7.360 14.027 1.00 94.19 409 ILE A CA 1
ATOM 3168 C C . ILE A 1 409 ? -9.027 -6.617 13.643 1.00 94.19 409 ILE A C 1
ATOM 3170 O O . ILE A 1 409 ? -9.270 -6.289 12.479 1.00 94.19 409 ILE A O 1
ATOM 3174 N N . LYS A 1 410 ? -9.855 -6.349 14.657 1.00 92.69 410 LYS A N 1
ATOM 3175 C CA . LYS A 1 410 ? -11.155 -5.676 14.585 1.00 92.69 410 LYS A CA 1
ATOM 3176 C C . LYS A 1 410 ? -11.153 -4.478 15.534 1.00 92.69 410 LYS A C 1
ATOM 3178 O O . LYS A 1 410 ? -11.118 -4.645 16.757 1.00 92.69 410 LYS A O 1
ATOM 3183 N N . THR A 1 411 ? -11.211 -3.269 14.980 1.00 91.56 411 THR A N 1
ATOM 3184 C CA . THR A 1 411 ? -11.133 -2.023 15.761 1.00 91.56 411 THR A CA 1
ATOM 3185 C C . THR A 1 411 ? -12.513 -1.368 15.879 1.00 91.56 411 THR A C 1
ATOM 3187 O O . THR A 1 411 ? -13.069 -0.968 14.853 1.00 91.56 411 THR A O 1
ATOM 3190 N N . PRO A 1 412 ? -13.087 -1.236 17.093 1.00 92.50 412 PRO A N 1
ATOM 3191 C CA . PRO A 1 412 ? -14.324 -0.491 17.285 1.00 92.50 412 PRO A CA 1
ATOM 3192 C C . PRO A 1 412 ? -14.042 1.011 17.177 1.00 92.50 412 PRO A C 1
ATOM 3194 O O . PRO A 1 412 ? -13.362 1.589 18.017 1.00 92.50 412 PRO A O 1
ATOM 3197 N N . PHE A 1 413 ? -14.567 1.642 16.134 1.00 87.62 413 PHE A N 1
ATOM 3198 C CA . PHE A 1 413 ? -14.305 3.040 15.803 1.00 87.62 413 PHE A CA 1
ATOM 3199 C C . PHE A 1 413 ? -15.283 4.008 16.474 1.00 87.62 413 PHE A C 1
ATOM 3201 O O . PHE A 1 413 ? -14.912 5.121 16.840 1.00 87.62 413 PHE A O 1
ATOM 3208 N N . GLN A 1 414 ? -16.536 3.587 16.671 1.00 91.31 414 GLN A N 1
ATOM 3209 C CA . GLN A 1 414 ? -17.590 4.455 17.191 1.00 91.31 414 GLN A CA 1
ATOM 3210 C C . GLN A 1 414 ? -18.504 3.727 18.176 1.00 91.31 414 GLN A C 1
ATOM 3212 O O . GLN A 1 414 ? -18.825 2.550 18.014 1.00 91.31 414 GLN A O 1
ATOM 3217 N N . ILE A 1 415 ? -18.966 4.466 19.189 1.00 95.19 415 ILE A N 1
ATOM 3218 C CA . ILE A 1 415 ? -20.047 4.050 20.087 1.00 95.19 415 ILE A CA 1
ATOM 3219 C C . ILE A 1 415 ? -21.333 4.745 19.646 1.00 95.19 415 ILE A C 1
ATOM 3221 O O . ILE A 1 415 ? -21.421 5.975 19.675 1.00 95.19 415 ILE A O 1
ATOM 3225 N N . ASN A 1 416 ? -22.342 3.958 19.290 1.00 95.25 416 ASN A N 1
ATOM 3226 C CA . ASN A 1 416 ? -23.640 4.465 18.858 1.00 95.25 416 ASN A CA 1
ATOM 3227 C C . ASN A 1 416 ? -24.539 4.833 20.049 1.00 95.25 416 ASN A C 1
ATOM 3229 O O . ASN A 1 416 ? -24.267 4.500 21.208 1.00 95.25 416 ASN A O 1
ATOM 3233 N N . LYS A 1 417 ? -25.649 5.529 19.763 1.00 95.12 417 LYS A N 1
ATOM 3234 C CA . LYS A 1 417 ? -26.616 5.980 20.784 1.00 95.12 417 LYS A CA 1
ATOM 3235 C C . LYS A 1 417 ? -27.228 4.819 21.579 1.00 95.12 417 LYS A C 1
ATOM 3237 O O . LYS A 1 417 ? -27.476 4.968 22.771 1.00 95.12 417 LYS A O 1
ATOM 3242 N N . ASP A 1 418 ? -27.4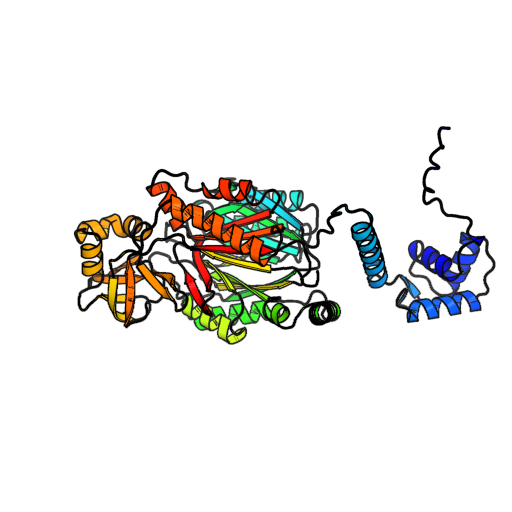23 3.672 20.936 1.00 96.44 418 ASP A N 1
ATOM 3243 C CA . ASP A 1 418 ? -27.961 2.438 21.521 1.00 96.44 418 ASP A CA 1
ATOM 3244 C C . ASP A 1 418 ? -26.897 1.572 22.231 1.00 96.44 418 ASP A C 1
ATOM 3246 O O . ASP A 1 418 ? -27.203 0.475 22.695 1.00 96.44 418 ASP A O 1
ATOM 3250 N N . TYR A 1 419 ? -25.656 2.064 22.356 1.00 97.50 419 TYR A N 1
ATOM 3251 C CA . TYR A 1 419 ? -24.492 1.338 22.882 1.00 97.50 419 TYR A CA 1
ATOM 3252 C C . TYR A 1 419 ? -24.011 0.158 22.018 1.00 97.50 419 TYR A C 1
ATOM 3254 O O . TYR A 1 419 ? -23.220 -0.662 22.503 1.00 97.50 419 TYR A O 1
ATOM 3262 N N . SER A 1 420 ? -24.428 0.077 20.752 1.00 97.81 420 SER A N 1
ATOM 3263 C CA . SER A 1 420 ? -23.728 -0.743 19.760 1.00 97.81 420 SER A CA 1
ATOM 3264 C C . SER A 1 420 ? -22.359 -0.136 19.417 1.00 97.81 420 SER A C 1
ATOM 3266 O O . SER A 1 420 ? -22.106 1.052 19.652 1.00 97.81 420 SER A O 1
ATOM 3268 N N . LEU A 1 421 ? -21.451 -0.975 18.916 1.00 96.69 421 LEU A N 1
ATOM 3269 C CA . LEU A 1 421 ? -20.124 -0.577 18.448 1.00 96.69 421 LEU A CA 1
ATOM 3270 C C . LEU A 1 421 ? -20.067 -0.694 16.927 1.00 96.69 421 LEU A C 1
ATOM 3272 O O . LEU A 1 421 ? -20.312 -1.777 16.396 1.00 96.69 421 LEU A O 1
ATOM 3276 N N . THR A 1 422 ? -19.701 0.386 16.245 1.00 93.75 422 THR A N 1
ATOM 3277 C CA . THR A 1 422 ? -19.364 0.351 14.816 1.00 93.75 422 THR A CA 1
ATOM 3278 C C . THR A 1 422 ? -17.868 0.103 14.675 1.00 93.75 422 THR A C 1
ATOM 3280 O O . THR A 1 422 ? -17.060 0.840 15.242 1.00 93.75 422 THR A O 1
ATOM 3283 N N . PHE A 1 423 ? -17.503 -0.941 13.942 1.00 92.62 423 PHE A N 1
ATOM 3284 C CA . PHE A 1 423 ? -16.131 -1.318 13.620 1.00 92.62 423 PHE A CA 1
ATOM 3285 C C . PHE A 1 423 ? -15.706 -0.740 12.267 1.00 92.62 423 PHE A C 1
ATOM 3287 O O . PHE A 1 423 ? -16.553 -0.388 11.446 1.00 92.62 423 PHE A O 1
ATOM 3294 N N . LEU A 1 424 ? -14.395 -0.652 12.030 1.00 87.31 424 LEU A N 1
ATOM 3295 C CA . LEU A 1 424 ? -13.866 -0.258 10.717 1.00 87.31 424 LEU A CA 1
ATOM 3296 C C . LEU A 1 424 ? -14.153 -1.311 9.639 1.00 87.31 424 LEU A C 1
ATOM 3298 O O . LEU A 1 424 ? -14.438 -0.950 8.508 1.00 87.31 424 LEU A O 1
ATOM 3302 N N . ASN A 1 425 ? -14.146 -2.589 10.020 1.00 87.00 425 ASN A N 1
ATOM 3303 C CA . ASN A 1 425 ? -14.353 -3.734 9.140 1.00 87.00 425 ASN A CA 1
ATOM 3304 C C . ASN A 1 425 ? -15.529 -4.611 9.601 1.00 87.00 425 ASN A C 1
ATOM 3306 O O . ASN A 1 425 ? -15.994 -4.523 10.745 1.00 87.00 425 ASN A O 1
ATOM 3310 N N . LYS A 1 426 ? -16.020 -5.490 8.718 1.00 89.19 426 LYS A N 1
ATOM 3311 C CA . LYS A 1 426 ? -17.142 -6.393 9.031 1.00 89.19 426 LYS A CA 1
ATOM 3312 C C . LYS A 1 426 ? -16.795 -7.320 10.199 1.00 89.19 426 LYS A C 1
ATOM 3314 O O . LYS A 1 426 ? -15.689 -7.870 10.283 1.00 89.19 426 LYS A O 1
ATOM 3319 N N . VAL A 1 427 ? -17.773 -7.534 11.083 1.00 92.75 427 VAL A N 1
ATOM 3320 C CA . VAL A 1 427 ? -17.666 -8.455 12.223 1.00 92.75 427 VAL A CA 1
ATOM 3321 C C . VAL A 1 427 ? -18.731 -9.542 12.079 1.00 92.75 427 VAL A C 1
ATOM 3323 O O . VAL A 1 427 ? -19.916 -9.259 12.267 1.00 92.75 427 VAL A O 1
ATOM 3326 N N . PRO A 1 428 ? -18.344 -10.790 11.756 1.00 92.62 428 PRO A N 1
ATOM 3327 C CA . PRO A 1 428 ? -19.305 -11.875 11.611 1.00 92.62 428 PRO A CA 1
ATOM 3328 C C . PRO A 1 428 ? -20.067 -12.134 12.913 1.00 92.62 428 PRO A C 1
ATOM 3330 O O . PRO A 1 428 ? -19.473 -12.221 13.993 1.00 92.62 428 PRO A O 1
ATOM 3333 N N . GLN A 1 429 ? -21.386 -12.308 12.820 1.00 96.75 429 GLN A N 1
ATOM 3334 C CA . GLN A 1 429 ? -22.167 -12.821 13.943 1.00 96.75 429 GLN A CA 1
ATOM 3335 C C . GLN A 1 429 ? -21.694 -14.237 14.305 1.00 96.75 429 GLN A C 1
ATOM 3337 O O . GLN A 1 429 ? -21.239 -14.983 13.443 1.00 96.75 429 GLN A O 1
ATOM 3342 N N . ASN A 1 430 ? -21.792 -14.602 15.583 1.00 96.44 430 ASN A N 1
ATOM 3343 C CA . ASN A 1 430 ? -21.302 -15.861 16.151 1.00 96.44 430 ASN A CA 1
ATOM 3344 C C . ASN A 1 430 ? -19.774 -16.028 16.121 1.00 96.44 430 ASN A C 1
ATOM 3346 O O . ASN A 1 430 ? -19.273 -17.086 16.495 1.00 96.44 430 ASN A O 1
ATOM 3350 N N . SER A 1 431 ? -19.018 -14.994 15.737 1.00 95.62 431 SER A N 1
ATOM 3351 C CA . SER A 1 431 ? -17.568 -14.991 15.926 1.00 95.62 431 SER A CA 1
ATOM 3352 C C . SER A 1 431 ? -17.198 -14.743 17.390 1.00 95.62 431 SER A C 1
ATOM 3354 O O . SER A 1 431 ? -17.927 -14.090 18.145 1.00 95.62 431 SER A O 1
ATOM 3356 N N . LEU A 1 432 ? -16.044 -15.270 17.795 1.00 96.81 432 LEU A N 1
ATOM 3357 C CA . LEU A 1 432 ? -15.460 -15.023 19.106 1.00 96.81 432 LEU A CA 1
ATOM 3358 C C . LEU A 1 432 ? -14.438 -13.891 18.987 1.00 96.81 432 LEU A C 1
ATOM 3360 O O . LEU A 1 432 ? -13.386 -14.065 18.373 1.00 96.81 432 LEU A O 1
ATOM 3364 N N . LEU A 1 433 ? -14.741 -12.739 19.587 1.00 97.44 433 LEU A N 1
ATOM 3365 C CA . LEU A 1 433 ? -13.786 -11.643 19.693 1.00 97.44 433 LEU A CA 1
ATOM 3366 C C . LEU A 1 433 ? -12.832 -11.915 20.850 1.00 97.44 433 LEU A C 1
ATOM 3368 O O . LEU A 1 433 ? -13.246 -12.029 22.006 1.00 97.44 433 LEU A O 1
ATOM 3372 N N . VAL A 1 434 ? -11.545 -11.972 20.539 1.00 97.38 434 VAL A N 1
ATOM 3373 C CA . VAL A 1 434 ? -10.458 -12.036 21.510 1.00 97.38 434 VAL A CA 1
ATOM 3374 C C . VAL A 1 434 ? -9.940 -10.628 21.735 1.00 97.38 434 VAL A C 1
ATOM 3376 O O . VAL A 1 434 ? -9.694 -9.887 20.792 1.00 97.38 434 VAL A O 1
ATOM 3379 N N . PHE A 1 435 ? -9.806 -10.227 22.989 1.00 96.38 435 PHE A N 1
ATOM 3380 C CA . PHE A 1 435 ? -9.263 -8.923 23.328 1.00 96.38 435 PHE A CA 1
ATOM 3381 C C . PHE A 1 435 ? -7.747 -8.953 23.144 1.00 96.38 435 PHE A C 1
ATOM 3383 O O . PHE A 1 435 ? -7.082 -9.849 23.675 1.00 96.38 435 PHE A O 1
ATOM 3390 N N . MET A 1 436 ? -7.220 -7.999 22.387 1.00 97.25 436 MET A N 1
ATOM 3391 C CA . MET A 1 436 ? -5.821 -7.951 21.973 1.00 97.25 436 MET A CA 1
ATOM 3392 C C . MET A 1 436 ? -5.103 -6.821 22.705 1.00 97.25 436 MET A C 1
ATOM 3394 O O . MET A 1 436 ? -5.722 -5.825 23.067 1.00 97.25 436 MET A O 1
ATOM 3398 N N . TYR A 1 437 ? -3.799 -6.970 22.916 1.00 95.69 437 TYR A N 1
ATOM 3399 C CA . TYR A 1 437 ? -2.951 -5.945 23.513 1.00 95.69 437 TYR A CA 1
ATOM 3400 C C . TYR A 1 437 ? -1.881 -5.499 22.525 1.00 95.69 437 TYR A C 1
ATOM 3402 O O . TYR A 1 437 ? -1.112 -6.320 22.019 1.00 95.69 437 TYR A O 1
ATOM 3410 N N . SER A 1 438 ? -1.825 -4.197 22.277 1.00 94.38 438 SER A N 1
ATOM 3411 C CA . SER A 1 438 ? -0.770 -3.559 21.501 1.00 94.38 438 SER A CA 1
ATOM 3412 C C . SER A 1 438 ? 0.327 -3.052 22.434 1.00 94.38 438 SER A C 1
ATOM 3414 O O . SER A 1 438 ? 0.039 -2.563 23.525 1.00 94.38 438 SER A O 1
ATOM 3416 N N . ASN A 1 439 ? 1.592 -3.188 22.043 1.00 92.75 439 ASN A N 1
ATOM 3417 C CA . ASN A 1 439 ? 2.716 -2.578 22.752 1.00 92.75 439 ASN A CA 1
ATOM 3418 C C . ASN A 1 439 ? 3.868 -2.269 21.780 1.00 92.75 439 ASN A C 1
ATOM 3420 O O . ASN A 1 439 ? 4.014 -2.977 20.778 1.00 92.75 439 ASN A O 1
ATOM 3424 N N . PRO A 1 440 ? 4.721 -1.268 22.079 1.00 95.69 440 PRO A N 1
ATOM 3425 C CA . PRO A 1 440 ? 5.793 -0.859 21.171 1.00 95.69 440 PRO A CA 1
ATOM 3426 C C . PRO A 1 440 ? 6.755 -1.984 20.802 1.00 95.69 440 PRO A C 1
ATOM 3428 O O . PRO A 1 440 ? 7.128 -2.126 19.642 1.00 95.69 440 PRO A O 1
ATOM 3431 N N . LYS A 1 441 ? 7.125 -2.823 21.778 1.00 95.81 441 LYS A N 1
ATOM 3432 C CA . LYS A 1 441 ? 8.102 -3.896 21.578 1.00 95.81 441 LYS A CA 1
ATOM 3433 C C . LYS A 1 441 ? 7.611 -4.914 20.550 1.00 95.81 441 LYS A C 1
ATOM 3435 O O . LYS A 1 441 ? 8.346 -5.242 19.626 1.00 95.81 441 LYS A O 1
ATOM 3440 N N . THR A 1 442 ? 6.386 -5.416 20.695 1.00 95.31 442 THR A N 1
ATOM 3441 C CA . THR A 1 442 ? 5.833 -6.404 19.758 1.00 95.31 442 THR A CA 1
ATOM 3442 C C . THR A 1 442 ? 5.388 -5.772 18.442 1.00 95.31 442 THR A C 1
ATOM 3444 O O . THR A 1 442 ? 5.456 -6.437 17.412 1.00 95.31 442 THR A O 1
ATOM 3447 N N . GLY A 1 443 ? 4.987 -4.496 18.449 1.00 95.94 443 GLY A N 1
ATOM 3448 C CA . GLY A 1 443 ? 4.686 -3.734 17.235 1.00 95.94 443 GLY A CA 1
ATOM 3449 C C . GLY A 1 443 ? 5.907 -3.568 16.325 1.00 95.94 443 GLY A C 1
ATOM 3450 O O . GLY A 1 443 ? 5.812 -3.850 15.132 1.00 95.94 443 GLY A O 1
ATOM 3451 N N . LEU A 1 444 ? 7.058 -3.196 16.895 1.00 97.69 444 LEU A N 1
ATOM 3452 C CA . LEU A 1 444 ? 8.334 -3.089 16.175 1.00 97.69 444 LEU A CA 1
ATOM 3453 C C . LEU A 1 444 ? 8.888 -4.464 15.772 1.00 97.69 444 LEU A C 1
ATOM 3455 O O . LEU A 1 444 ? 9.320 -4.641 14.636 1.00 97.69 444 LEU A O 1
ATOM 3459 N N . ALA A 1 445 ? 8.785 -5.470 16.648 1.00 97.62 445 ALA A N 1
ATOM 3460 C CA . ALA A 1 445 ? 9.162 -6.844 16.303 1.00 97.62 445 ALA A CA 1
ATOM 3461 C C . ALA A 1 445 ? 8.316 -7.415 15.147 1.00 97.62 445 ALA A C 1
ATOM 3463 O O . ALA A 1 445 ? 8.780 -8.270 14.398 1.00 97.62 445 ALA A O 1
ATOM 3464 N N . ALA A 1 446 ? 7.076 -6.947 14.967 1.00 97.19 446 ALA A N 1
ATOM 3465 C CA . ALA A 1 446 ? 6.261 -7.318 13.814 1.00 97.19 446 ALA A CA 1
ATOM 3466 C C . ALA A 1 446 ? 6.792 -6.729 12.499 1.00 97.19 446 ALA A C 1
ATOM 3468 O O . ALA A 1 446 ? 6.692 -7.400 11.475 1.00 97.19 446 ALA A O 1
ATOM 3469 N N . THR A 1 447 ? 7.393 -5.537 12.526 1.00 98.25 447 THR A N 1
ATOM 3470 C CA . THR A 1 447 ? 8.088 -4.944 11.372 1.00 98.25 447 THR A CA 1
ATOM 3471 C C . THR A 1 447 ? 9.323 -5.771 11.012 1.00 98.25 447 THR A C 1
ATOM 3473 O O . THR A 1 447 ? 9.487 -6.145 9.853 1.00 98.25 447 THR A O 1
ATOM 3476 N N . GLU A 1 448 ? 10.137 -6.153 12.004 1.00 98.31 448 GLU A N 1
ATOM 3477 C CA . GLU A 1 448 ? 11.281 -7.063 11.808 1.00 98.31 448 GLU A CA 1
ATOM 3478 C C . GLU A 1 448 ? 10.832 -8.411 11.221 1.00 98.31 448 GLU A C 1
ATOM 3480 O O . GLU A 1 448 ? 11.391 -8.887 10.234 1.00 98.31 448 GLU A O 1
ATOM 3485 N N . ALA A 1 449 ? 9.771 -9.003 11.779 1.00 97.94 449 ALA A N 1
ATOM 3486 C CA . ALA A 1 449 ? 9.221 -10.269 11.306 1.00 97.94 449 ALA A CA 1
ATOM 3487 C C . ALA A 1 449 ? 8.634 -10.173 9.888 1.00 97.94 449 ALA A C 1
ATOM 3489 O O . ALA A 1 449 ? 8.712 -11.143 9.135 1.00 97.94 449 ALA A O 1
ATOM 3490 N N . ALA A 1 450 ? 8.046 -9.032 9.517 1.00 97.62 450 ALA A N 1
ATOM 3491 C CA . ALA A 1 450 ? 7.529 -8.813 8.170 1.00 97.62 450 ALA A CA 1
ATOM 3492 C C . ALA A 1 450 ? 8.664 -8.760 7.138 1.00 97.62 450 ALA A C 1
ATOM 3494 O O . ALA A 1 450 ? 8.593 -9.429 6.107 1.00 97.62 450 ALA A O 1
ATOM 3495 N N . ILE A 1 451 ? 9.745 -8.036 7.451 1.00 98.44 451 ILE A N 1
ATOM 3496 C CA . ILE A 1 451 ? 10.944 -7.965 6.605 1.00 98.44 451 ILE A CA 1
ATOM 3497 C C . ILE A 1 451 ? 11.596 -9.344 6.482 1.00 98.44 451 ILE A C 1
ATOM 3499 O O . ILE A 1 451 ? 11.912 -9.774 5.372 1.00 98.44 451 ILE A O 1
ATOM 3503 N N . ALA A 1 452 ? 11.761 -10.058 7.598 1.00 98.12 452 ALA A N 1
ATOM 3504 C CA . ALA A 1 452 ? 12.332 -11.401 7.603 1.00 98.12 452 ALA A CA 1
ATOM 3505 C C . ALA A 1 452 ? 11.518 -12.371 6.733 1.00 98.12 452 ALA A C 1
ATOM 3507 O O . ALA A 1 452 ? 12.097 -13.092 5.924 1.00 98.12 452 ALA A O 1
ATOM 3508 N N . GLU A 1 453 ? 10.184 -12.339 6.822 1.00 96.69 453 GLU A N 1
ATOM 3509 C CA . GLU A 1 453 ? 9.315 -13.178 5.990 1.00 96.69 453 GLU A CA 1
ATOM 3510 C C . GLU A 1 453 ? 9.411 -12.824 4.496 1.00 96.69 453 GLU A C 1
ATOM 3512 O O . GLU A 1 453 ? 9.391 -13.719 3.649 1.00 96.69 453 GLU A O 1
ATOM 3517 N N . VAL A 1 454 ? 9.523 -11.535 4.150 1.00 96.44 454 VAL A N 1
ATOM 3518 C CA . VAL A 1 454 ? 9.751 -11.108 2.759 1.00 96.44 454 VAL A CA 1
ATOM 3519 C C . VAL A 1 454 ? 11.081 -11.662 2.244 1.00 96.44 454 VAL A C 1
ATOM 3521 O O . VAL A 1 454 ? 11.100 -12.291 1.187 1.00 96.44 454 VAL A O 1
ATOM 3524 N N . LYS A 1 455 ? 12.175 -11.494 2.995 1.00 96.31 455 LYS A N 1
ATOM 3525 C CA . LYS A 1 455 ? 13.505 -11.997 2.616 1.00 96.31 455 LYS A CA 1
ATOM 3526 C C . LYS A 1 455 ? 13.536 -13.514 2.470 1.00 96.31 455 LYS A C 1
ATOM 3528 O O . LYS A 1 455 ? 14.068 -14.021 1.488 1.00 96.31 455 LYS A O 1
ATOM 3533 N N . GLU A 1 456 ? 12.939 -14.235 3.418 1.00 95.12 456 GLU A N 1
ATOM 3534 C CA . GLU A 1 456 ? 12.852 -15.698 3.392 1.00 95.12 456 GLU A CA 1
ATOM 3535 C C . GLU A 1 456 ? 12.139 -16.182 2.124 1.00 95.12 456 GLU A C 1
ATOM 3537 O O . GLU A 1 456 ? 12.653 -17.044 1.412 1.00 95.12 456 GLU A O 1
ATOM 3542 N N . LYS A 1 457 ? 10.984 -15.588 1.797 1.00 92.00 457 LYS A N 1
ATOM 3543 C CA . LYS A 1 457 ? 10.201 -15.953 0.607 1.00 92.00 457 LYS A CA 1
ATOM 3544 C C . LYS A 1 457 ? 10.888 -15.577 -0.707 1.00 92.00 457 LYS A C 1
ATOM 3546 O O . LYS A 1 457 ? 10.687 -16.275 -1.698 1.00 92.00 457 LYS A O 1
ATOM 3551 N N . LEU A 1 458 ? 11.667 -14.492 -0.734 1.00 90.88 458 LEU A N 1
ATOM 3552 C CA . LEU A 1 458 ? 12.465 -14.108 -1.904 1.00 90.88 458 LEU A CA 1
ATOM 3553 C C . LEU A 1 458 ? 13.738 -14.955 -2.052 1.00 90.88 458 LEU A C 1
ATOM 3555 O O . LEU A 1 458 ? 14.209 -15.146 -3.173 1.00 90.88 458 LEU A O 1
ATOM 3559 N N . GLY A 1 459 ? 14.299 -15.445 -0.942 1.00 90.75 459 GLY A N 1
ATOM 3560 C CA . GLY A 1 459 ? 15.626 -16.066 -0.884 1.00 90.75 459 GLY A CA 1
ATOM 3561 C C . GLY A 1 459 ? 16.786 -15.067 -1.010 1.00 90.75 459 GLY A C 1
ATOM 3562 O O . GLY A 1 459 ? 17.933 -15.476 -1.173 1.00 90.75 459 GLY A O 1
ATOM 3563 N N . THR A 1 460 ? 16.495 -13.765 -0.968 1.00 91.38 460 THR A N 1
ATOM 3564 C CA . THR A 1 460 ? 17.435 -12.656 -1.182 1.00 91.38 460 THR A CA 1
ATOM 3565 C C . THR A 1 460 ? 16.857 -11.372 -0.577 1.00 91.38 460 THR A C 1
ATOM 3567 O O . THR A 1 460 ? 15.681 -11.332 -0.199 1.00 91.38 460 THR A O 1
ATOM 3570 N N . ASP A 1 461 ? 17.657 -10.311 -0.496 1.00 93.75 461 ASP A N 1
ATOM 3571 C CA . ASP A 1 461 ? 17.148 -9.005 -0.075 1.00 93.75 461 ASP A CA 1
ATOM 3572 C C . ASP A 1 461 ? 16.293 -8.376 -1.191 1.00 93.75 461 ASP A C 1
ATOM 3574 O O . ASP A 1 461 ? 16.669 -8.428 -2.369 1.00 93.75 461 ASP A O 1
ATOM 3578 N N . PRO A 1 462 ? 15.142 -7.760 -0.862 1.00 96.19 462 PRO A N 1
ATOM 3579 C CA . PRO A 1 462 ? 14.346 -7.059 -1.857 1.00 96.19 462 PRO A CA 1
ATOM 3580 C C . PRO A 1 462 ? 15.134 -5.867 -2.410 1.00 96.19 462 PRO A C 1
ATOM 3582 O O . PRO A 1 462 ? 15.725 -5.092 -1.660 1.00 96.19 462 PRO A O 1
ATOM 3585 N N . ALA A 1 463 ? 15.104 -5.673 -3.725 1.00 96.44 463 ALA A N 1
ATOM 3586 C CA . ALA A 1 463 ? 15.618 -4.453 -4.335 1.00 96.44 463 ALA A CA 1
ATOM 3587 C C . ALA A 1 463 ? 14.670 -3.278 -4.083 1.00 96.44 463 ALA A C 1
ATOM 3589 O O . ALA A 1 463 ? 15.126 -2.164 -3.824 1.00 96.44 463 ALA A O 1
ATOM 3590 N N . LEU A 1 464 ? 13.360 -3.550 -4.108 1.00 97.56 464 LEU A N 1
ATOM 3591 C CA . LEU A 1 464 ? 12.306 -2.597 -3.782 1.00 97.56 464 LEU A CA 1
ATOM 3592 C C . LEU A 1 464 ? 11.378 -3.157 -2.707 1.00 97.56 464 LEU A C 1
ATOM 3594 O O . LEU A 1 464 ? 11.012 -4.333 -2.761 1.00 97.56 464 LEU A O 1
ATOM 3598 N N . LEU A 1 465 ? 10.940 -2.299 -1.792 1.00 98.06 465 LEU A N 1
ATOM 3599 C CA . LEU A 1 465 ? 9.921 -2.603 -0.798 1.00 98.06 465 LEU A CA 1
ATOM 3600 C C . LEU A 1 465 ? 8.802 -1.555 -0.856 1.00 98.06 465 LEU A C 1
ATOM 3602 O O . LEU A 1 465 ? 9.053 -0.367 -0.655 1.00 98.06 465 LEU A O 1
ATOM 3606 N N . LEU A 1 466 ? 7.572 -2.007 -1.099 1.00 98.25 466 LEU A N 1
ATOM 3607 C CA . LEU A 1 466 ? 6.360 -1.206 -0.937 1.00 98.25 466 LEU A CA 1
ATOM 3608 C C . LEU A 1 466 ? 5.720 -1.533 0.414 1.00 98.25 466 LEU A C 1
ATOM 3610 O O . LEU A 1 466 ? 5.476 -2.707 0.699 1.00 98.25 466 LEU A O 1
ATOM 3614 N N . VAL A 1 467 ? 5.441 -0.512 1.224 1.00 98.31 467 VAL A N 1
ATOM 3615 C CA . VAL A 1 467 ? 4.919 -0.661 2.590 1.00 98.31 467 VAL A CA 1
ATOM 3616 C C . VAL A 1 467 ? 3.606 0.101 2.755 1.00 98.31 467 VAL A C 1
ATOM 3618 O O . VAL A 1 467 ? 3.551 1.307 2.533 1.00 98.31 467 VAL A O 1
ATOM 3621 N N . PHE A 1 468 ? 2.560 -0.586 3.201 1.00 98.25 468 PHE A N 1
ATOM 3622 C CA . PHE A 1 468 ? 1.374 0.049 3.773 1.00 98.25 468 PHE A CA 1
ATOM 3623 C C . PHE A 1 468 ? 1.342 -0.296 5.249 1.00 98.25 468 PHE A C 1
ATOM 3625 O O . PHE A 1 468 ? 1.300 -1.477 5.603 1.00 98.25 468 PHE A O 1
ATOM 3632 N N . ASP A 1 469 ? 1.418 0.721 6.096 1.00 97.56 469 ASP A N 1
ATOM 3633 C CA . ASP A 1 469 ? 1.397 0.535 7.535 1.00 97.56 469 ASP A CA 1
ATOM 3634 C C . ASP A 1 469 ? 0.247 1.295 8.185 1.00 97.56 469 ASP A C 1
ATOM 3636 O O . ASP A 1 469 ? -0.045 2.428 7.828 1.00 97.56 469 ASP A O 1
ATOM 3640 N N . CYS A 1 470 ? -0.431 0.705 9.158 1.00 96.19 470 CYS A N 1
ATOM 3641 C CA . CYS A 1 470 ? -1.600 1.356 9.736 1.00 96.19 470 CYS A CA 1
ATOM 3642 C C . CYS A 1 470 ? -1.224 2.619 10.512 1.00 96.19 470 CYS A C 1
ATOM 3644 O O . CYS A 1 470 ? -0.408 2.554 11.429 1.00 96.19 470 CYS A O 1
ATOM 3646 N N . GLY A 1 471 ? -1.907 3.742 10.271 1.00 94.50 471 GLY A N 1
ATOM 3647 C CA . GLY A 1 471 ? -1.706 5.012 10.986 1.00 94.50 471 GLY A CA 1
ATOM 3648 C C . GLY A 1 471 ? -1.892 4.921 12.510 1.00 94.50 471 GLY A C 1
ATOM 3649 O O . GLY A 1 471 ? -1.387 5.752 13.269 1.00 94.50 471 GLY A O 1
ATOM 3650 N N . SER A 1 472 ? -2.530 3.856 13.008 1.00 93.94 472 SER A N 1
ATOM 3651 C CA . SER A 1 472 ? -2.589 3.562 14.443 1.00 93.94 472 SER A CA 1
ATOM 3652 C C . SER A 1 472 ? -1.245 3.142 15.045 1.00 93.94 472 SER A C 1
ATOM 3654 O O . SER A 1 472 ? -1.069 3.261 16.253 1.00 93.94 472 SER A O 1
ATOM 3656 N N . ARG A 1 473 ? -0.309 2.605 14.257 1.00 95.88 473 ARG A N 1
ATOM 3657 C CA . ARG A 1 473 ? 0.989 2.098 14.726 1.00 95.88 473 ARG A CA 1
ATOM 3658 C C . ARG A 1 473 ? 1.968 3.211 15.110 1.00 95.88 473 ARG A C 1
ATOM 3660 O O . ARG A 1 473 ? 2.417 3.177 16.258 1.00 95.88 473 ARG A O 1
ATOM 3667 N N . PRO A 1 474 ? 2.217 4.254 14.291 1.00 95.38 474 PRO A N 1
ATOM 3668 C CA . PRO A 1 474 ? 3.003 5.403 14.741 1.00 95.38 474 PRO A CA 1
ATOM 3669 C C . PRO A 1 474 ? 2.331 6.117 15.923 1.00 95.38 474 PRO A C 1
ATOM 3671 O O . PRO A 1 474 ? 3.011 6.587 16.837 1.00 95.38 474 PRO A O 1
ATOM 3674 N N . ARG A 1 475 ? 0.989 6.133 15.975 1.00 93.50 475 ARG A N 1
ATOM 3675 C CA . ARG A 1 475 ? 0.240 6.655 17.128 1.00 93.50 475 ARG A CA 1
ATOM 3676 C C . ARG A 1 475 ? 0.444 5.815 18.386 1.00 93.50 475 ARG A C 1
ATOM 3678 O O . ARG A 1 475 ? 0.648 6.373 19.457 1.00 93.50 475 ARG A O 1
ATOM 3685 N N . MET A 1 476 ? 0.414 4.489 18.269 1.00 95.19 476 MET A N 1
ATOM 3686 C CA . MET A 1 476 ? 0.679 3.567 19.373 1.00 95.19 476 MET A CA 1
ATOM 3687 C C . MET A 1 476 ? 2.079 3.790 19.944 1.00 95.19 476 MET A C 1
ATOM 3689 O O . MET A 1 476 ? 2.223 3.877 21.164 1.00 95.19 476 MET A O 1
ATOM 3693 N N . LEU A 1 477 ? 3.086 3.949 19.080 1.00 96.06 477 LEU A N 1
ATOM 3694 C CA . LEU A 1 477 ? 4.448 4.282 19.494 1.00 96.06 477 LEU A CA 1
ATOM 3695 C C . LEU A 1 477 ? 4.472 5.607 20.263 1.00 96.06 477 LEU A C 1
ATOM 3697 O O . LEU A 1 477 ? 4.947 5.640 21.399 1.00 96.06 477 LEU A O 1
ATOM 3701 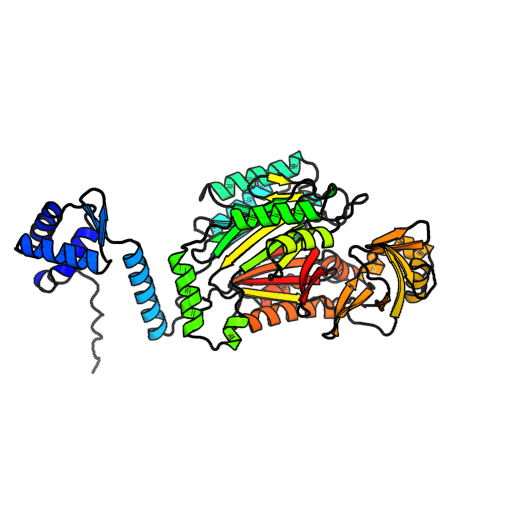N N . GLN A 1 478 ? 3.878 6.660 19.696 1.00 94.50 478 GLN A N 1
ATOM 3702 C CA . GLN A 1 478 ? 3.808 7.981 20.322 1.00 94.50 478 GLN A CA 1
ATOM 3703 C C . GLN A 1 478 ? 3.112 7.947 21.692 1.00 94.50 478 GLN A C 1
ATOM 3705 O O . GLN A 1 478 ? 3.643 8.484 22.664 1.00 94.50 478 GLN A O 1
ATOM 3710 N N . ASN A 1 479 ? 1.961 7.277 21.792 1.00 93.06 479 ASN A N 1
ATOM 3711 C CA . ASN A 1 479 ? 1.181 7.153 23.027 1.00 93.06 479 ASN A CA 1
ATOM 3712 C C . ASN A 1 479 ? 1.945 6.413 24.140 1.00 93.06 479 ASN A C 1
ATOM 3714 O O . ASN A 1 479 ? 1.629 6.579 25.316 1.00 93.06 479 ASN A O 1
ATOM 3718 N N . ASN A 1 480 ? 2.957 5.621 23.779 1.00 93.69 480 ASN A N 1
ATOM 3719 C CA . ASN A 1 480 ? 3.808 4.877 24.704 1.00 93.69 480 ASN A CA 1
ATOM 3720 C C . ASN A 1 480 ? 5.224 5.483 24.833 1.00 93.69 480 ASN A C 1
ATOM 3722 O O . ASN A 1 480 ? 6.131 4.825 25.339 1.00 93.69 480 ASN A O 1
ATOM 3726 N N . GLY A 1 481 ? 5.424 6.734 24.396 1.00 94.81 481 GLY A N 1
ATOM 3727 C CA . GLY A 1 481 ? 6.682 7.471 24.565 1.00 94.81 481 GLY A CA 1
ATOM 3728 C C . GLY A 1 481 ? 7.798 7.092 23.586 1.00 94.81 481 GLY A C 1
ATOM 3729 O O . GLY A 1 481 ? 8.943 7.494 23.785 1.00 94.81 481 GLY A O 1
ATOM 3730 N N . CYS A 1 482 ? 7.493 6.336 22.531 1.00 95.88 482 CYS A N 1
ATOM 3731 C CA . CYS A 1 482 ? 8.432 6.013 21.460 1.00 95.88 482 CYS A CA 1
ATOM 3732 C C . CYS A 1 482 ? 8.293 7.001 20.285 1.00 95.88 482 CYS A C 1
ATOM 3734 O O . CYS A 1 482 ? 7.196 7.508 20.032 1.00 95.88 482 CYS A O 1
ATOM 3736 N N . PRO A 1 483 ? 9.369 7.261 19.517 1.00 96.31 483 PRO A N 1
ATOM 3737 C CA . PRO A 1 483 ? 9.266 8.038 18.286 1.00 96.31 483 PRO A CA 1
ATOM 3738 C C . PRO A 1 483 ? 8.269 7.395 17.303 1.00 96.31 483 PRO A C 1
ATOM 3740 O O . PRO A 1 483 ? 8.369 6.192 17.058 1.00 96.31 483 PRO A O 1
ATOM 3743 N N . PRO A 1 484 ? 7.341 8.159 16.695 1.00 94.50 484 PRO A N 1
ATOM 3744 C CA . PRO A 1 484 ? 6.335 7.604 15.785 1.00 94.50 484 PRO A CA 1
ATOM 3745 C C . PRO A 1 484 ? 6.941 6.977 14.520 1.00 94.50 484 PRO A C 1
ATOM 3747 O O . PRO A 1 484 ? 6.346 6.074 13.957 1.00 94.50 484 PRO A O 1
ATOM 3750 N N . GLY A 1 485 ? 8.136 7.410 14.103 1.00 94.88 485 GLY A N 1
ATOM 3751 C CA . GLY A 1 485 ? 8.875 6.849 12.964 1.00 94.88 485 GLY A CA 1
ATOM 3752 C C . GLY A 1 485 ? 9.966 5.841 13.345 1.00 94.88 485 GLY A C 1
ATOM 3753 O O . GLY A 1 485 ? 10.931 5.699 12.598 1.00 94.88 485 GLY A O 1
ATOM 3754 N N . ALA A 1 486 ? 9.882 5.189 14.514 1.00 96.69 486 ALA A N 1
ATOM 3755 C CA . ALA A 1 486 ? 10.933 4.283 15.005 1.00 96.69 486 ALA A CA 1
ATOM 3756 C C . ALA A 1 486 ? 11.209 3.079 14.079 1.00 96.69 486 ALA A C 1
ATOM 3758 O O . ALA A 1 486 ? 12.292 2.499 14.131 1.00 96.69 486 ALA A O 1
ATOM 3759 N N . GLU A 1 487 ? 10.268 2.731 13.203 1.00 95.62 487 GLU A N 1
ATOM 3760 C CA . GLU A 1 487 ? 10.435 1.681 12.192 1.00 95.62 487 GLU A CA 1
ATOM 3761 C C . GLU A 1 487 ? 11.529 1.999 11.170 1.00 95.62 487 GLU A C 1
ATOM 3763 O O . GLU A 1 487 ? 12.134 1.081 10.619 1.00 95.62 487 GLU A O 1
ATOM 3768 N N . HIS A 1 488 ? 11.855 3.280 10.968 1.00 96.31 488 HIS A N 1
ATOM 3769 C CA . HIS A 1 488 ? 12.938 3.695 10.074 1.00 96.31 488 HIS A CA 1
ATOM 3770 C C . HIS A 1 488 ? 14.283 3.064 10.434 1.00 96.31 488 HIS A C 1
ATOM 3772 O O . HIS A 1 488 ? 15.047 2.657 9.561 1.00 96.31 488 HIS A O 1
ATOM 3778 N N . GLU A 1 489 ? 14.574 2.940 11.728 1.00 97.25 489 GLU A N 1
ATOM 3779 C CA . GLU A 1 489 ? 15.835 2.351 12.180 1.00 97.25 489 GLU A CA 1
ATOM 3780 C C . GLU A 1 489 ? 15.889 0.843 11.897 1.00 97.25 489 GLU A C 1
ATOM 3782 O O . GLU A 1 489 ? 16.957 0.309 11.599 1.00 97.25 489 GLU A O 1
ATOM 3787 N N . ILE A 1 490 ? 14.733 0.170 11.885 1.00 97.88 490 ILE A N 1
ATOM 3788 C CA . ILE A 1 490 ? 14.620 -1.229 11.459 1.00 97.88 490 ILE A CA 1
ATOM 3789 C C . ILE A 1 490 ? 14.851 -1.326 9.950 1.00 97.88 490 ILE A C 1
ATOM 3791 O O . ILE A 1 490 ? 15.662 -2.140 9.517 1.00 97.88 490 ILE A O 1
ATOM 3795 N N . PHE A 1 491 ? 14.208 -0.472 9.148 1.00 97.31 491 PHE A N 1
ATOM 3796 C CA . PHE A 1 491 ? 14.399 -0.460 7.695 1.00 97.31 491 PHE A CA 1
ATOM 3797 C C . PHE A 1 491 ? 15.863 -0.230 7.306 1.00 97.31 491 PHE A C 1
ATOM 3799 O O . PHE A 1 491 ? 16.411 -0.993 6.516 1.00 97.31 491 PHE A O 1
ATOM 3806 N N . LYS A 1 492 ? 16.534 0.756 7.910 1.00 96.00 492 LYS A N 1
ATOM 3807 C CA . LYS A 1 492 ? 17.965 1.017 7.681 1.00 96.00 492 LYS A CA 1
ATOM 3808 C C . LYS A 1 492 ? 18.858 -0.171 8.025 1.00 96.00 492 LYS A C 1
ATOM 3810 O O . LYS A 1 492 ? 19.805 -0.454 7.295 1.00 96.00 492 LYS A O 1
ATOM 3815 N N . LYS A 1 493 ? 18.597 -0.812 9.167 1.00 96.62 493 LYS A N 1
ATOM 3816 C CA . LYS A 1 493 ? 19.405 -1.923 9.678 1.00 96.62 493 LYS A CA 1
ATOM 3817 C C . LYS A 1 493 ? 19.212 -3.181 8.842 1.00 96.62 493 LYS A C 1
ATOM 3819 O O . LYS A 1 493 ? 20.187 -3.831 8.480 1.00 96.62 493 LYS A O 1
ATOM 3824 N N . GLU A 1 494 ? 17.959 -3.532 8.574 1.00 97.19 494 GLU A N 1
ATOM 3825 C CA . GLU A 1 494 ? 17.607 -4.803 7.953 1.00 97.19 494 GLU A CA 1
ATOM 3826 C C . GLU A 1 494 ? 17.657 -4.741 6.427 1.00 97.19 494 GLU A C 1
ATOM 3828 O O . GLU A 1 494 ? 17.851 -5.773 5.801 1.00 97.19 494 GLU A O 1
ATOM 3833 N N . LEU A 1 495 ? 17.505 -3.577 5.796 1.00 95.44 495 LEU A N 1
ATOM 3834 C CA . LEU A 1 495 ? 17.430 -3.452 4.335 1.00 95.44 495 LEU A CA 1
ATOM 3835 C C . LEU A 1 495 ? 18.451 -2.449 3.771 1.00 95.44 495 LEU A C 1
ATOM 3837 O O . LEU A 1 495 ? 18.075 -1.498 3.076 1.00 95.44 495 LEU A O 1
ATOM 3841 N N . PRO A 1 496 ? 19.759 -2.635 4.041 1.00 89.62 496 PRO A N 1
ATOM 3842 C CA . PRO A 1 496 ? 20.780 -1.733 3.533 1.00 89.62 496 PRO A CA 1
ATOM 3843 C C . PRO A 1 496 ? 20.828 -1.789 1.999 1.00 89.62 496 PRO A C 1
ATOM 3845 O O . PRO A 1 496 ? 21.203 -2.796 1.404 1.00 89.62 496 PRO A O 1
ATOM 3848 N N . GLY A 1 497 ? 20.471 -0.680 1.351 1.00 87.44 497 GLY A N 1
ATOM 3849 C CA . GLY A 1 497 ? 20.517 -0.537 -0.108 1.00 87.44 497 GLY A CA 1
ATOM 3850 C C . GLY A 1 497 ? 19.230 -0.910 -0.849 1.00 87.44 497 GLY A C 1
ATOM 3851 O O . GLY A 1 497 ? 19.165 -0.690 -2.060 1.00 87.44 497 GLY A O 1
ATOM 3852 N N . SER A 1 498 ? 18.200 -1.410 -0.159 1.00 95.56 498 SER A N 1
ATOM 3853 C CA . SER A 1 498 ? 16.859 -1.535 -0.739 1.00 95.56 498 SER A CA 1
ATOM 3854 C C . SER A 1 498 ? 16.225 -0.156 -0.901 1.00 95.56 498 SER A C 1
ATOM 3856 O O . SER A 1 498 ? 16.371 0.713 -0.041 1.00 95.56 498 SER A O 1
ATOM 3858 N N . ARG A 1 499 ? 15.463 0.044 -1.977 1.00 97.31 499 ARG A N 1
ATOM 3859 C CA . ARG A 1 499 ? 14.612 1.231 -2.108 1.00 97.31 499 ARG A CA 1
ATOM 3860 C C . ARG A 1 499 ? 13.271 0.962 -1.456 1.00 97.31 499 ARG A C 1
ATOM 3862 O O . ARG A 1 499 ? 12.656 -0.068 -1.711 1.00 97.31 499 ARG A O 1
ATOM 3869 N N . ILE A 1 500 ? 12.808 1.891 -0.635 1.00 98.44 500 ILE A N 1
ATOM 3870 C CA . ILE A 1 500 ? 11.583 1.734 0.146 1.00 98.44 500 ILE A CA 1
ATOM 3871 C C . ILE A 1 500 ? 10.657 2.892 -0.196 1.00 98.44 500 ILE A C 1
ATOM 3873 O O . ILE A 1 500 ? 11.099 4.036 -0.297 1.00 98.44 500 ILE A O 1
ATOM 3877 N N . ILE A 1 501 ? 9.380 2.586 -0.386 1.00 98.44 501 ILE A N 1
ATOM 3878 C CA . ILE A 1 501 ? 8.304 3.566 -0.505 1.00 98.44 501 ILE A CA 1
ATOM 3879 C C . ILE A 1 501 ? 7.085 3.041 0.236 1.00 98.44 501 ILE A C 1
ATOM 3881 O O . ILE A 1 501 ? 6.811 1.842 0.233 1.00 98.44 501 ILE A O 1
ATOM 3885 N N . GLY A 1 502 ? 6.340 3.925 0.874 1.00 97.88 502 GLY A N 1
ATOM 3886 C CA . GLY A 1 502 ? 5.169 3.516 1.611 1.00 97.88 502 GLY A CA 1
ATOM 3887 C C . GLY A 1 502 ? 4.465 4.651 2.316 1.00 97.88 502 GLY A C 1
ATOM 3888 O O . GLY A 1 502 ? 4.811 5.826 2.175 1.00 97.88 502 GLY A O 1
ATOM 3889 N N . ALA A 1 503 ? 3.468 4.262 3.091 1.00 97.62 503 ALA A N 1
ATOM 3890 C CA . ALA A 1 503 ? 2.522 5.172 3.698 1.00 97.62 503 ALA A CA 1
ATOM 3891 C C . ALA A 1 503 ? 2.004 4.641 5.027 1.00 97.62 503 ALA A C 1
ATOM 3893 O O . ALA A 1 503 ? 1.782 3.438 5.169 1.00 97.62 503 ALA A O 1
ATOM 3894 N N . TYR A 1 504 ? 1.715 5.569 5.937 1.00 97.88 504 TYR A N 1
ATOM 3895 C CA . TYR A 1 504 ? 0.824 5.316 7.056 1.00 97.88 504 TYR A CA 1
ATOM 3896 C C . TYR A 1 504 ? -0.640 5.533 6.620 1.00 97.88 504 TYR A C 1
ATOM 3898 O O . TYR A 1 504 ? -1.021 6.665 6.310 1.00 97.88 504 TYR A O 1
ATOM 3906 N N . THR A 1 505 ? -1.444 4.464 6.567 1.00 96.00 505 THR A N 1
ATOM 3907 C CA . THR A 1 505 ? -2.796 4.399 5.967 1.00 96.00 505 THR A CA 1
ATOM 3908 C C . THR A 1 505 ? -3.924 4.128 6.970 1.00 96.00 505 THR A C 1
ATOM 3910 O O . THR A 1 505 ? -3.695 3.684 8.095 1.00 96.00 505 THR A O 1
ATOM 3913 N N . HIS A 1 506 ? -5.180 4.368 6.572 1.00 90.81 506 HIS A N 1
ATOM 3914 C CA . HIS A 1 506 ? -6.373 4.049 7.372 1.00 90.81 506 HIS A CA 1
ATOM 3915 C C . HIS A 1 506 ? -6.887 2.621 7.112 1.00 90.81 506 HIS A C 1
ATOM 3917 O O . HIS A 1 506 ? -8.015 2.421 6.664 1.00 90.81 506 HIS A O 1
ATOM 3923 N N . GLY A 1 507 ? -6.080 1.619 7.450 1.00 89.50 507 GLY A N 1
ATOM 3924 C CA . GLY A 1 507 ? -6.410 0.216 7.228 1.00 89.50 507 GLY A CA 1
ATOM 3925 C C . GLY A 1 507 ? -5.774 -0.318 5.952 1.00 89.50 507 GLY A C 1
ATOM 3926 O O . GLY A 1 507 ? -5.512 0.417 4.998 1.00 89.50 507 GLY A O 1
ATOM 3927 N N . GLU A 1 508 ? -5.501 -1.616 5.978 1.00 94.94 508 GLU A N 1
ATOM 3928 C CA . GLU A 1 508 ? -4.670 -2.294 4.994 1.00 94.94 508 GLU A CA 1
ATOM 3929 C C . GLU A 1 508 ? -5.471 -3.422 4.360 1.00 94.94 508 GLU A C 1
ATOM 3931 O O . GLU A 1 508 ? -6.108 -4.208 5.058 1.00 94.94 508 GLU A O 1
ATOM 3936 N N . GLN A 1 509 ? -5.430 -3.562 3.043 1.00 94.56 509 GLN A N 1
ATOM 3937 C CA . GLN A 1 509 ? -6.033 -4.714 2.381 1.00 94.56 509 GLN A CA 1
ATOM 3938 C C . GLN A 1 509 ? -4.951 -5.758 2.172 1.00 94.56 509 GLN A C 1
ATOM 3940 O O . GLN A 1 509 ? -3.852 -5.421 1.741 1.00 94.56 509 GLN A O 1
ATOM 3945 N N . ALA A 1 510 ? -5.238 -7.022 2.475 1.00 93.31 510 ALA A N 1
ATOM 3946 C CA . ALA A 1 510 ? -4.306 -8.099 2.164 1.00 93.31 510 ALA A CA 1
ATOM 3947 C C . ALA A 1 510 ? -4.983 -9.466 2.061 1.00 93.31 510 ALA A C 1
ATOM 3949 O O . ALA A 1 510 ? -5.921 -9.770 2.807 1.00 93.31 510 ALA A O 1
ATOM 3950 N N . LEU A 1 511 ? -4.436 -10.316 1.188 1.00 88.38 511 LEU A N 1
ATOM 3951 C CA . LEU A 1 511 ? -4.625 -11.765 1.248 1.00 88.38 511 LEU A CA 1
ATOM 3952 C C . LEU A 1 511 ? -3.789 -12.343 2.400 1.00 88.38 511 LEU A C 1
ATOM 3954 O O . LEU A 1 511 ? -2.558 -12.321 2.345 1.00 88.38 511 LEU A O 1
ATOM 3958 N N . ILE A 1 512 ? -4.444 -12.911 3.414 1.00 80.62 512 ILE A N 1
ATOM 3959 C CA . ILE A 1 512 ? -3.756 -13.619 4.504 1.00 80.62 512 ILE A CA 1
ATOM 3960 C C . ILE A 1 512 ? -3.521 -15.100 4.172 1.00 80.62 512 ILE A C 1
ATOM 3962 O O . ILE A 1 512 ? -4.230 -15.660 3.331 1.00 80.62 512 ILE A O 1
ATOM 3966 N N . PRO A 1 513 ? -2.547 -15.770 4.827 1.00 72.25 513 PRO A N 1
ATOM 3967 C CA . PRO A 1 513 ? -2.214 -17.172 4.556 1.00 72.25 513 PRO A CA 1
ATOM 3968 C C . PRO A 1 513 ? -3.387 -18.156 4.659 1.00 72.25 513 PRO A C 1
ATOM 3970 O O . PRO A 1 513 ? -3.382 -19.169 3.968 1.00 72.25 513 PRO A O 1
ATOM 3973 N N . SER A 1 514 ? -4.413 -17.852 5.460 1.00 76.81 514 SER A N 1
ATOM 3974 C CA . SER A 1 514 ? -5.644 -18.650 5.555 1.00 76.81 514 SER A CA 1
ATOM 3975 C C . SER A 1 514 ? -6.571 -18.527 4.337 1.00 76.81 514 SER A C 1
ATOM 3977 O O . SER A 1 514 ? -7.644 -19.123 4.321 1.00 76.81 514 SER A O 1
ATOM 3979 N N . GLY A 1 515 ? -6.178 -17.770 3.307 1.00 77.06 515 GLY A N 1
ATOM 3980 C CA . GLY A 1 515 ? -6.915 -17.630 2.049 1.00 77.06 515 GLY A CA 1
ATOM 3981 C C . GLY A 1 515 ? -7.985 -16.538 2.060 1.00 77.06 515 GLY A C 1
ATOM 3982 O O . GLY A 1 515 ? -8.684 -16.357 1.066 1.00 77.06 515 GLY A O 1
ATOM 3983 N N . THR A 1 516 ? -8.117 -15.792 3.159 1.00 79.19 516 THR A N 1
ATOM 3984 C CA . THR A 1 516 ? -9.082 -14.689 3.262 1.00 79.19 516 THR A CA 1
ATOM 3985 C C . THR A 1 516 ? -8.473 -13.395 2.724 1.00 79.19 516 THR A C 1
ATOM 3987 O O . THR A 1 516 ? -7.347 -13.043 3.069 1.00 79.19 516 THR A O 1
ATOM 3990 N N . ILE A 1 517 ? -9.224 -12.669 1.897 1.00 85.00 517 ILE A N 1
ATOM 3991 C CA . ILE A 1 517 ? -8.917 -11.285 1.516 1.00 85.00 517 ILE A CA 1
ATOM 3992 C C . ILE A 1 517 ? -9.832 -10.382 2.335 1.00 85.00 517 ILE A C 1
ATOM 3994 O O . ILE A 1 517 ? -11.043 -10.600 2.360 1.00 85.00 517 ILE A O 1
ATOM 3998 N N . GLY A 1 518 ? -9.266 -9.383 3.004 1.00 88.50 518 GLY A N 1
ATOM 3999 C CA . GLY A 1 518 ? -10.046 -8.470 3.828 1.00 88.50 518 GLY A CA 1
ATOM 4000 C C . GLY A 1 518 ? -9.262 -7.241 4.259 1.00 88.50 518 GLY A C 1
ATOM 4001 O O . GLY A 1 518 ? -8.057 -7.144 4.020 1.00 88.50 518 GLY A O 1
ATOM 4002 N N . GLN A 1 519 ? -9.976 -6.324 4.907 1.00 90.81 519 GLN A N 1
ATOM 4003 C CA . GLN A 1 519 ? -9.408 -5.144 5.546 1.00 90.81 519 GLN A CA 1
ATOM 4004 C C . GLN A 1 519 ? -8.837 -5.499 6.920 1.00 90.81 519 GLN A C 1
ATOM 4006 O O . GLN A 1 519 ? -9.554 -5.959 7.814 1.00 90.81 519 GLN A O 1
ATOM 4011 N N . HIS A 1 520 ? -7.556 -5.235 7.108 1.00 91.69 520 HIS A N 1
ATOM 4012 C CA . HIS A 1 520 ? -6.791 -5.389 8.335 1.00 91.69 520 HIS A CA 1
ATOM 4013 C C . HIS A 1 520 ? -6.616 -4.029 9.009 1.00 91.69 520 HIS A C 1
ATOM 4015 O O . HIS A 1 520 ? -6.644 -2.979 8.370 1.00 91.69 520 HIS A O 1
ATOM 4021 N N . ASN A 1 521 ? -6.506 -4.035 10.333 1.00 92.50 521 ASN A N 1
ATOM 4022 C CA . ASN A 1 521 ? -6.247 -2.830 11.114 1.00 92.50 521 ASN A CA 1
ATOM 4023 C C . ASN A 1 521 ? -5.015 -3.055 11.980 1.00 92.50 521 ASN A C 1
ATOM 4025 O O . ASN A 1 521 ? -4.734 -4.188 12.377 1.00 92.50 521 ASN A O 1
ATOM 4029 N N . GLN A 1 522 ? -4.315 -1.976 12.325 1.00 94.25 522 GLN A N 1
ATOM 4030 C CA . GLN A 1 522 ? -3.095 -2.030 13.138 1.00 94.25 522 GLN A CA 1
ATOM 4031 C C . GLN A 1 522 ? -2.050 -2.999 12.566 1.00 94.25 522 GLN A C 1
ATOM 4033 O O . GLN A 1 522 ? -1.316 -3.654 13.306 1.00 94.25 522 GLN A O 1
ATOM 4038 N N . THR A 1 523 ? -2.036 -3.128 11.241 1.00 95.00 523 THR A N 1
ATOM 4039 C CA . THR A 1 523 ? -1.283 -4.129 10.498 1.00 95.00 523 THR A CA 1
ATOM 4040 C C . THR A 1 523 ? -0.295 -3.423 9.576 1.00 95.00 523 THR A C 1
ATOM 4042 O O . THR A 1 523 ? -0.585 -2.347 9.068 1.00 95.00 523 THR A O 1
ATOM 4045 N N . ILE A 1 524 ? 0.868 -4.037 9.387 1.00 97.00 524 ILE A N 1
ATOM 4046 C CA . ILE A 1 524 ? 1.852 -3.682 8.375 1.00 97.00 524 ILE A CA 1
ATOM 4047 C C . ILE A 1 524 ? 1.796 -4.718 7.255 1.00 97.00 524 ILE A C 1
ATOM 4049 O O . ILE A 1 524 ? 1.802 -5.932 7.506 1.00 97.00 524 ILE A O 1
ATOM 4053 N N . VAL A 1 525 ? 1.727 -4.241 6.016 1.00 96.81 525 VAL A N 1
ATOM 4054 C CA . VAL A 1 525 ? 1.713 -5.061 4.806 1.00 96.81 525 VAL A CA 1
ATOM 4055 C C . VAL A 1 525 ? 2.851 -4.624 3.895 1.00 96.81 525 VAL A C 1
ATOM 4057 O O . VAL A 1 525 ? 3.026 -3.438 3.620 1.00 96.81 525 VAL A O 1
ATOM 4060 N N . MET A 1 526 ? 3.635 -5.592 3.425 1.00 96.81 526 MET A N 1
ATOM 4061 C CA . MET A 1 526 ? 4.818 -5.341 2.603 1.00 96.81 526 MET A CA 1
ATOM 4062 C C . MET A 1 526 ? 4.779 -6.157 1.316 1.00 96.81 526 MET A C 1
ATOM 4064 O O . MET A 1 526 ? 4.459 -7.344 1.369 1.00 96.81 526 MET A O 1
ATOM 4068 N N . LEU A 1 527 ? 5.191 -5.551 0.199 1.00 96.50 527 LEU A N 1
ATOM 4069 C CA . LEU A 1 527 ? 5.588 -6.236 -1.035 1.00 96.50 527 LEU A CA 1
ATOM 4070 C C . LEU A 1 527 ? 7.075 -6.000 -1.270 1.00 96.50 527 LEU A C 1
ATOM 4072 O O . LEU A 1 527 ? 7.499 -4.867 -1.483 1.00 96.50 527 LEU A O 1
ATOM 4076 N N . GLY A 1 528 ? 7.848 -7.079 -1.269 1.00 96.31 528 GLY A N 1
ATOM 4077 C CA . GLY A 1 528 ? 9.229 -7.094 -1.725 1.00 96.31 528 GLY A CA 1
ATOM 4078 C C . GLY A 1 528 ? 9.326 -7.536 -3.179 1.00 96.31 528 GLY A C 1
ATOM 4079 O O . GLY A 1 528 ? 8.729 -8.542 -3.570 1.00 96.31 528 GLY A O 1
ATOM 4080 N N . ILE A 1 529 ? 10.118 -6.803 -3.956 1.00 95.69 529 ILE A N 1
ATOM 4081 C CA . ILE A 1 529 ? 10.486 -7.132 -5.334 1.00 95.69 529 ILE A CA 1
ATOM 4082 C C . ILE A 1 529 ? 11.995 -7.357 -5.359 1.00 95.69 529 ILE A C 1
ATOM 4084 O O . ILE A 1 529 ? 12.765 -6.440 -5.060 1.00 95.69 529 ILE A O 1
ATOM 4088 N N . ALA A 1 530 ? 12.431 -8.570 -5.687 1.00 93.62 530 ALA A N 1
ATOM 4089 C CA . ALA A 1 530 ? 13.850 -8.862 -5.847 1.00 93.62 530 ALA A CA 1
ATOM 4090 C C . ALA A 1 530 ? 14.367 -8.354 -7.195 1.00 93.62 530 ALA A C 1
ATOM 4092 O O . ALA A 1 530 ? 13.639 -8.292 -8.183 1.00 93.62 530 ALA A O 1
ATOM 4093 N N . ASN A 1 531 ? 15.668 -8.089 -7.264 1.00 91.81 531 ASN A N 1
ATOM 4094 C CA . ASN A 1 531 ? 16.364 -7.895 -8.532 1.00 91.81 531 ASN A CA 1
ATOM 4095 C C . ASN A 1 531 ? 16.874 -9.243 -9.084 1.00 91.81 531 ASN A C 1
ATOM 4097 O O . ASN A 1 531 ? 18.047 -9.387 -9.422 1.00 91.81 531 ASN A O 1
ATOM 4101 N N . GLU A 1 532 ? 15.989 -10.242 -9.117 1.00 87.44 532 GLU A N 1
ATOM 4102 C CA . GLU A 1 532 ? 16.246 -11.614 -9.571 1.00 87.44 532 GLU A CA 1
ATOM 4103 C C . GLU A 1 532 ? 15.016 -12.149 -10.311 1.00 87.44 532 GLU A C 1
ATOM 4105 O O . GLU A 1 532 ? 13.883 -11.942 -9.867 1.00 87.44 532 GLU A O 1
ATOM 4110 N N . LEU A 1 533 ? 15.238 -12.868 -11.413 1.00 83.62 533 LEU A N 1
ATOM 4111 C CA . LEU A 1 533 ? 14.167 -13.478 -12.200 1.00 83.62 533 LEU A CA 1
ATOM 4112 C C . LEU A 1 533 ? 13.608 -14.715 -11.488 1.00 83.62 533 LEU A C 1
ATOM 4114 O O . LEU A 1 533 ? 14.329 -15.453 -10.823 1.00 83.62 533 LEU A O 1
ATOM 4118 N N . ILE A 1 534 ? 12.327 -15.013 -11.691 1.00 78.25 534 ILE A N 1
ATOM 4119 C CA . ILE A 1 534 ? 11.664 -16.209 -11.150 1.00 78.25 534 ILE A CA 1
ATOM 4120 C C . ILE A 1 534 ? 12.355 -17.496 -11.625 1.00 78.25 534 ILE A C 1
ATOM 4122 O O . ILE A 1 534 ? 12.350 -18.492 -10.902 1.00 78.25 534 ILE A O 1
ATOM 4126 N N . GLY A 1 535 ? 12.925 -17.492 -12.835 1.00 66.06 535 GLY A N 1
ATOM 4127 C CA . GLY A 1 535 ? 13.613 -18.637 -13.442 1.00 66.06 535 GLY A CA 1
ATOM 4128 C C . GLY A 1 535 ? 15.062 -18.860 -12.986 1.00 66.06 535 GLY A C 1
ATOM 4129 O O . GLY A 1 535 ? 15.681 -19.821 -13.459 1.00 66.06 535 GLY A O 1
ATOM 4130 N N . GLU A 1 536 ? 15.586 -17.985 -12.123 1.00 64.19 536 GLU A N 1
ATOM 4131 C CA . GLU A 1 536 ? 16.883 -18.090 -11.436 1.00 64.19 536 GLU A CA 1
ATOM 4132 C C . GLU A 1 536 ? 16.684 -18.559 -9.989 1.00 64.19 536 GLU A C 1
ATOM 4134 O O . GLU A 1 536 ? 17.499 -19.389 -9.541 1.00 64.19 536 GLU A O 1
#

Secondary structure (DSSP, 8-state):
-----PPPPP-PPP-GGGS-HHHHHHHHHHHS-SB-HHHHHHHHHHHH-----HHHHHHHHHHHHHTTSEEEETTEEEE-HHHHHHHHHHHHHHHHHHH-S-----SSEEEEEEE--SSHHHHHHHHHHHHHHHH-S--SEEEEEEEHHHH-SSHHHHHHHHHHHHHHHHTT-TT-EEEEEEESEEEETTEEESS-EEEEEEE-SSEEEEEEEE--GGG-HHHHHHHHHHHHHHH---S-HHHHHHHHHHHHHHS-HHHHTT---EEEEEEEPPPBTTB---HHHHHHHHHHHH-S--EEEEE---TT--S---EEETTEEESS-EEEEEEEESEEEEEEEE--PEEEEEEEEEEEEETTEEEEETTEEHHHHHHHHHT--HHHHHHHHHHHHHHS-EEEE-TTS-EEEE-EEEE-TTS-EEESS---TT-EEEEEE--HHHHHHHHHHHHHHHHHHHTS--SEEEEEEETHHHHHHHHTTS-TTTHHHHHHHH-TT-EEEEEEESSEEEE-TTS-EEEESS-EEEEEEEEEETT-

Solvent-accessible surface area (backbone atoms only — not comparable to full-atom values): 26906 Å² total; per-residue (Å²): 133,87,78,79,78,76,75,76,82,71,92,61,88,68,69,60,88,78,56,53,72,63,55,46,52,52,55,42,35,72,76,54,62,73,31,33,76,67,54,49,45,50,48,44,30,67,77,56,75,44,88,76,51,68,69,56,50,52,52,44,55,50,52,34,40,76,71,47,46,32,40,79,56,96,82,20,41,30,64,22,68,65,46,53,53,50,53,50,53,51,53,51,52,50,47,38,73,69,65,73,45,87,70,74,71,70,53,54,46,65,8,61,15,66,22,61,53,88,51,34,33,57,9,27,28,48,3,32,45,41,4,46,60,62,41,71,58,55,41,54,37,33,46,37,28,28,18,13,68,71,34,52,76,41,72,66,41,35,43,38,15,38,41,37,21,38,55,47,54,27,71,72,22,80,80,39,42,38,39,34,30,20,10,41,18,32,34,38,69,88,40,48,43,72,57,34,25,37,24,35,30,27,35,46,95,46,58,31,64,5,66,12,62,7,62,59,20,89,81,42,31,35,61,12,20,28,45,3,37,52,37,3,57,70,49,41,54,70,86,42,73,65,59,53,55,47,50,55,50,48,30,62,75,75,46,57,73,79,55,58,75,68,63,65,48,54,39,37,40,39,37,34,48,25,60,28,82,91,45,72,59,58,59,60,40,22,50,50,16,28,34,75,71,69,47,96,57,55,36,37,29,28,13,12,16,25,58,87,64,33,77,64,40,34,33,35,48,71,54,41,73,35,61,45,22,29,37,25,33,33,37,39,36,58,40,33,61,23,66,30,77,33,46,33,60,45,79,53,96,53,68,43,41,26,66,37,46,57,63,31,35,33,44,20,34,70,84,37,45,24,42,60,49,51,21,58,77,71,73,42,51,68,70,57,41,70,75,41,40,72,67,48,32,53,39,49,26,31,22,34,71,46,98,80,72,47,67,52,38,44,44,61,76,41,77,46,97,85,30,21,27,33,31,72,46,74,48,64,58,75,36,57,36,29,36,27,40,52,48,60,70,42,37,52,49,22,53,55,51,29,53,51,48,20,29,62,67,52,73,45,71,39,44,34,37,43,36,32,30,18,45,51,46,35,47,44,21,43,78,70,76,39,63,50,44,57,63,39,62,52,46,57,69,76,40,73,87,30,46,37,39,29,30,22,17,57,29,29,38,37,54,45,95,84,73,51,73,43,67,35,44,56,27,38,37,39,42,28,34,35,59,43,50,62,72,110

Foldseek 3Di:
DPPDDDDDDDPDPPQLVPDDLLVLLQVLQVVDDFAALVRSQVSSCVVRVDHDDSVRSVVSQVVCVVVVQWDADPNTIHGRPVVVVVVVVVVVVVCVVPVVDCPFPQQKFKFKFKALPLQLLCQLLRGLQRGCVRRVAQFQEKEKEFAQQRQVPDQVSVLSNLQSNLVSNCPRPVNYKYKYKHFCWWDWLVFTGGRMMMMMGMDHLFKWKFKFKQAPCVVPLLQSLQRRLVRRVVRGDDSDPVVVVVLLVLLVVQDDPVLNVVDAQKEKEKEFADAAPVDAGQVVSSVNSNCVRVPQHWYKYFYFDHSPNRHFMWIDINSDTGGRMMMMMIMGGLFQKDKFKFQLWAFDPDKWAQADDDWQKGQDTNRHGPQVSVCVVVVHDSVVCQVCVLVCQLFKFWWFQFPVRDTFTWGFDDQDPSSITGTSGTDDHRTMITIIGDALVSRLVRLLVRQVRRCVSNVHAFLEKEKEAALSQLVRCVVRPHHSGPNSVVCCVSHPNRIYTYHHHHWMWGQDPSRDTTTGHSMMMMMGTHSGGSSD

Mean predicted aligned error: 10.64 Å

Radius of gyration: 28.38 Å; Cα contacts (8 Å, |Δi|>4): 1242; chains: 1; bounding box: 90×54×88 Å

pLDDT: mean 88.9, std 13.83, range [30.97, 98.62]

Sequence (536 aa):
MIRTIKQPPVFSPPDASRYSLRTLVIQTLSDDWPLNGRQVYLAVKEKFSISPTYQGVHKVLRQLLDDGVLSYKDKKYQLNTNWIKEMKQFGEDIERKYSGRKGSLKYVEAGTGASSDPDPAMAGKNAARQALEELGKRPDFAFVFCHGATFAKSDESINALVSAMDVELKKKNPNCRWVGCTTDGEISDKGCTFNSCVVMALSSEHISFGVGIGDNAGKDFFSAGKRAAEAATADLKLIDAHLERYMQFLAVKRKQPQELLKIKPYILLTIFPGPVRNYSPNEEDLLEGIKSVTGILPLMGGSASDSAMFRQTFQFANGHAYKDACVVVALMSDLKLAFSVKHGLTPTKKQALVTKAQGNTVFTLSGKPAAKVYAKMLGLSMPELKKKLFDVVIQWPFGIADPLGQYWIKTPFQINKDYSLTFLNKVPQNSLLVFMYSNPKTGLAATEAAIAEVKEKLGTDPALLLVFDCGSRPRMLQNNGCPPGAEHEIFKKELPGSRIIGAYTHGEQALIPSGTIGQHNQTIVMLGIANELIGE